Protein AF-A0A928GK53-F1 (afdb_monomer)

Nearest PDB structures (foldseek):
  7p0h-assembly2_B  TM=3.930E-01  e=4.630E+00  synthetic construct
  8bbg-assembly1_B  TM=2.109E-01  e=2.569E+00  Homo sapiens

pLDDT: mean 77.15, std 18.71, range [31.56, 98.5]

Solvent-accessible surface area (backbone atoms only — not comparable to full-atom values): 23168 Å² total; per-residue (Å²): 112,73,71,55,51,58,51,47,53,52,41,58,77,67,63,56,81,67,50,97,84,47,93,76,79,68,61,67,63,61,54,51,56,53,55,72,72,49,52,73,66,57,44,50,54,49,40,52,55,62,69,72,48,90,64,93,54,63,65,64,53,50,50,52,43,53,51,43,49,64,69,67,42,78,75,67,69,76,68,72,75,75,52,67,68,57,34,54,51,36,38,70,33,74,84,70,77,36,29,68,63,24,46,53,54,50,62,75,45,40,89,79,44,56,69,76,53,38,49,55,50,42,55,56,27,59,73,48,54,73,76,38,26,46,51,34,29,59,49,38,58,78,59,70,58,79,89,45,51,68,60,51,49,55,44,40,78,74,53,82,42,71,54,53,46,50,32,45,63,74,68,52,56,69,67,58,53,60,77,44,47,70,73,59,71,73,48,73,50,93,52,99,83,39,49,44,71,55,49,45,50,42,41,46,70,40,63,86,40,90,93,50,80,83,63,67,90,66,41,40,72,70,44,43,47,42,33,30,26,73,59,73,48,85,77,66,89,58,51,67,56,50,50,50,52,49,53,52,49,54,50,50,54,53,57,71,75,65,69,88,72,92,78,80,79,58,92,63,73,88,71,60,97,58,88,76,60,63,72,64,59,42,49,52,51,49,48,53,50,22,36,56,66,59,65,41,56,70,58,51,51,50,49,51,55,52,50,49,52,39,51,53,51,32,54,65,75,40,66,86,56,81,52,65,70,60,40,52,51,48,45,41,51,40,45,63,69,46,44,62,56,55,61,66,72,48,79,87,50,102,77,70,77,62,82,74,90,74,76,73,45,71,67,57,50,51,54,50,50,51,53,44,28,73,76,30,61,70,58,35,51,49,39,63,76,65,72,65,129

Foldseek 3Di:
DAVVLLVVLVCVQVVDPPPVPCLPPLPLVVLLVSCVVHDLVSLVVSLVVLVPDPGPNVPSSVSSNVSSCVVNVPPPPPPPLPDLVRLLVQLLPPPNVCNVVSLVSCVVCLVVDDPVSNVSSLVSLLVPDPVSPLVSLVVCLVVPDCVCVVVLVVCCVVDNDLSSLSSCLRDPDLVVCLVCVVVLVPDDDVPLQDLSPSLLSNLLVCVPPPSDDRPLVSARPLSNLLSCLSSVHDDPPCPLLVVLLVLLVVVLVVVVVPDDDPPDPPPCPLPDPDPPDDPSVVSNSSSLLSCVSNVVVVSNVLVVVLVVQLVVQLCVVCVPPPDPSVSVNSSSVSSVVSSVVSVVVRPPDPPPPDDPCPDPDPVVVVVVLVVCCVVDVSSVVSCVVVVPD

Structure (mmCIF, N/CA/C/O backbone):
data_AF-A0A928GK53-F1
#
_entry.id   AF-A0A928GK53-F1
#
loop_
_atom_site.group_PDB
_atom_site.id
_atom_site.type_symbol
_atom_site.label_atom_id
_atom_site.label_alt_id
_atom_site.label_comp_id
_atom_site.label_asym_id
_atom_site.label_entity_id
_atom_site.label_seq_id
_atom_site.pdbx_PDB_ins_code
_atom_site.Cartn_x
_atom_site.Cartn_y
_atom_site.Cartn_z
_atom_site.occupancy
_atom_site.B_iso_or_equiv
_atom_site.auth_seq_id
_atom_site.auth_comp_id
_atom_site.auth_asym_id
_atom_site.auth_atom_id
_atom_site.pdbx_PDB_model_num
ATOM 1 N N . MET A 1 1 ? 31.304 19.726 26.264 1.00 48.41 1 MET A N 1
ATOM 2 C CA . MET A 1 1 ? 30.002 19.175 25.835 1.00 48.41 1 MET A CA 1
ATOM 3 C C . MET A 1 1 ? 28.916 20.243 25.710 1.00 48.41 1 MET A C 1
ATOM 5 O O . MET A 1 1 ? 28.368 20.357 24.630 1.00 48.41 1 MET A O 1
ATOM 9 N N . ARG A 1 2 ? 28.613 21.062 26.736 1.00 47.31 2 ARG A N 1
ATOM 10 C CA . ARG A 1 2 ? 27.482 22.028 26.678 1.00 47.31 2 ARG A CA 1
ATOM 11 C C . ARG A 1 2 ? 27.655 23.178 25.676 1.00 47.31 2 ARG A C 1
ATOM 13 O O . ARG A 1 2 ? 26.773 23.415 24.865 1.00 47.31 2 ARG A O 1
ATOM 20 N N . LYS A 1 3 ? 28.824 23.828 25.674 1.00 53.03 3 LYS A N 1
ATOM 21 C CA . LYS A 1 3 ? 29.172 24.873 24.692 1.00 53.03 3 LYS A CA 1
ATOM 22 C C . LYS A 1 3 ? 29.143 24.339 23.249 1.00 53.03 3 LYS A C 1
ATOM 24 O O . LYS A 1 3 ? 28.744 25.031 22.326 1.00 53.03 3 LYS A O 1
ATOM 29 N N . THR A 1 4 ? 29.459 23.053 23.111 1.00 67.12 4 THR A N 1
ATOM 30 C CA . THR A 1 4 ? 29.567 22.326 21.849 1.00 67.12 4 THR A CA 1
ATOM 31 C C . THR A 1 4 ? 28.209 22.112 21.177 1.00 67.12 4 THR A C 1
ATOM 33 O O . THR A 1 4 ? 28.134 22.261 19.971 1.00 67.12 4 THR A O 1
ATOM 36 N N . ALA A 1 5 ? 27.131 21.821 21.920 1.00 62.97 5 ALA A N 1
ATOM 37 C CA . ALA A 1 5 ? 25.792 21.632 21.340 1.00 62.97 5 ALA A CA 1
ATOM 38 C C . ALA A 1 5 ? 25.159 22.954 20.869 1.00 62.97 5 ALA A C 1
ATOM 40 O O . ALA A 1 5 ? 24.584 23.010 19.788 1.00 62.97 5 ALA A O 1
ATOM 41 N N . PHE A 1 6 ? 25.310 24.028 21.651 1.00 65.88 6 PHE A N 1
ATOM 42 C CA . PHE A 1 6 ? 24.844 25.370 21.289 1.00 65.88 6 PHE A CA 1
ATOM 43 C C . PHE A 1 6 ? 25.552 25.889 20.026 1.00 65.88 6 PHE A C 1
ATOM 45 O O . PHE A 1 6 ? 24.898 26.280 19.060 1.00 65.88 6 PHE A O 1
ATOM 52 N N . GLU A 1 7 ? 26.887 25.804 19.999 1.00 73.00 7 GLU A N 1
ATOM 53 C CA . GLU A 1 7 ? 27.701 26.167 18.833 1.00 73.00 7 GLU A CA 1
ATOM 54 C C . GLU A 1 7 ? 27.391 25.270 17.625 1.00 73.00 7 GLU A C 1
ATOM 56 O O . GLU A 1 7 ? 27.345 25.772 16.509 1.00 73.00 7 GLU A O 1
ATOM 61 N N . HIS A 1 8 ? 27.095 23.979 17.830 1.00 69.50 8 HIS A N 1
ATOM 62 C CA . HIS A 1 8 ? 26.713 23.055 16.755 1.00 69.50 8 HIS A CA 1
ATOM 63 C C . HIS A 1 8 ? 25.348 23.399 16.147 1.00 69.50 8 HIS A C 1
ATOM 65 O O . HIS A 1 8 ? 25.216 23.382 14.927 1.00 69.50 8 HIS A O 1
ATOM 71 N N . ILE A 1 9 ? 24.342 23.759 16.955 1.00 70.81 9 ILE A N 1
ATOM 72 C CA . ILE A 1 9 ? 23.034 24.199 16.438 1.00 70.81 9 ILE A CA 1
ATOM 73 C C . ILE A 1 9 ? 23.201 25.480 15.617 1.00 70.81 9 ILE A C 1
ATOM 75 O O . ILE A 1 9 ? 22.693 25.566 14.501 1.00 70.81 9 ILE A O 1
ATOM 79 N N . LEU A 1 10 ? 23.952 26.461 16.126 1.00 72.19 10 LEU A N 1
ATOM 80 C CA . LEU A 1 10 ? 24.231 27.688 15.381 1.00 72.19 10 LEU A CA 1
ATOM 81 C C . LEU A 1 10 ? 25.046 27.412 14.118 1.00 72.19 10 LEU A C 1
ATOM 83 O O . LEU A 1 10 ? 24.743 27.971 13.074 1.00 72.19 10 LEU A O 1
ATOM 87 N N . GLN A 1 11 ? 26.043 26.530 14.175 1.00 73.50 11 GLN A N 1
ATOM 88 C CA . GLN A 1 11 ? 26.839 26.134 13.017 1.00 73.50 11 GLN A CA 1
ATOM 89 C C . GLN A 1 11 ? 26.006 25.378 11.980 1.00 73.50 11 GLN A C 1
ATOM 91 O O . GLN A 1 11 ? 26.216 25.594 10.797 1.00 73.50 11 GLN A O 1
ATOM 96 N N . LYS A 1 12 ? 25.038 24.549 12.375 1.00 67.44 12 LYS A N 1
ATOM 97 C CA . LYS A 1 12 ? 24.086 23.918 11.448 1.00 67.44 12 LYS A CA 1
ATOM 98 C C . LYS A 1 12 ? 23.182 24.951 10.780 1.00 67.44 12 LYS A C 1
ATOM 100 O O . LYS A 1 12 ? 22.978 24.908 9.574 1.00 67.44 12 LYS A O 1
ATOM 105 N N . LEU A 1 13 ? 22.710 25.933 11.545 1.00 64.50 13 LEU A N 1
ATOM 106 C CA . LEU A 1 13 ? 21.878 27.021 11.029 1.00 64.50 13 LEU A CA 1
ATOM 107 C C . LEU A 1 13 ? 22.670 28.044 10.181 1.00 64.50 13 LEU A C 1
ATOM 109 O O . LEU A 1 13 ? 22.084 28.688 9.313 1.00 64.50 13 LEU A O 1
ATOM 113 N N . ASN A 1 14 ? 23.985 28.174 10.406 1.00 63.16 14 ASN A N 1
ATOM 114 C CA . ASN A 1 14 ? 24.881 29.133 9.736 1.00 63.16 14 ASN A CA 1
ATOM 115 C C . ASN A 1 14 ? 25.719 28.545 8.595 1.00 63.16 14 ASN A C 1
ATOM 117 O O . ASN A 1 14 ? 26.091 29.261 7.668 1.00 63.16 14 ASN A O 1
ATOM 121 N N . GLY A 1 15 ? 26.114 27.284 8.731 1.00 53.59 15 GLY A N 1
ATOM 122 C CA . GLY A 1 15 ? 27.226 26.653 8.021 1.00 53.59 15 GLY A CA 1
ATOM 123 C C . GLY A 1 15 ? 26.805 25.672 6.940 1.00 53.59 15 GLY A C 1
ATOM 124 O O . GLY A 1 15 ? 27.653 25.244 6.159 1.00 53.59 15 GLY A O 1
ATOM 125 N N . GLU A 1 16 ? 25.521 25.356 6.820 1.00 48.62 16 GLU A N 1
ATOM 126 C CA . GLU A 1 16 ? 25.051 24.704 5.613 1.00 48.62 16 GLU A CA 1
ATOM 127 C C . GLU A 1 16 ? 24.863 25.783 4.543 1.00 48.62 16 GLU A C 1
ATOM 129 O O . GLU A 1 16 ? 23.932 26.595 4.550 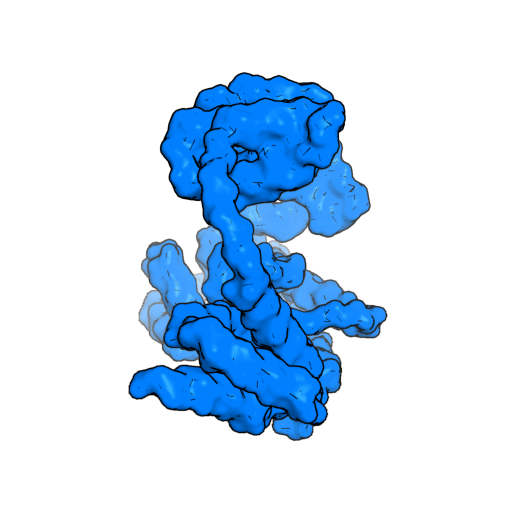1.00 48.62 16 GLU A O 1
ATOM 134 N N . GLN A 1 17 ? 25.761 25.751 3.554 1.00 43.41 17 GLN A N 1
ATOM 135 C CA . GLN A 1 17 ? 25.298 25.864 2.182 1.00 43.41 17 GLN A CA 1
ATOM 136 C C . GLN A 1 17 ? 24.217 24.790 1.997 1.00 43.41 17 GLN A C 1
ATOM 138 O O . GLN A 1 17 ? 24.463 23.728 1.427 1.00 43.41 17 GLN A O 1
ATOM 143 N N . ILE A 1 18 ? 22.998 25.088 2.450 1.00 45.03 18 ILE A N 1
ATOM 144 C CA . ILE A 1 18 ? 21.786 24.634 1.796 1.00 45.03 18 ILE A CA 1
ATOM 145 C C . ILE A 1 18 ? 21.876 25.309 0.432 1.00 45.03 18 ILE A C 1
ATOM 147 O O . ILE A 1 18 ? 21.335 26.383 0.187 1.00 45.03 18 ILE A O 1
ATOM 151 N N . THR A 1 19 ? 22.725 24.744 -0.428 1.00 41.53 19 THR A N 1
ATOM 152 C CA . THR A 1 19 ? 22.682 25.014 -1.852 1.00 41.53 19 THR A CA 1
ATOM 153 C C . THR A 1 19 ? 21.227 24.827 -2.247 1.00 41.53 19 THR A C 1
ATOM 155 O O . THR A 1 19 ? 20.567 23.928 -1.716 1.00 41.53 19 THR A O 1
ATOM 158 N N . ASP A 1 20 ? 20.735 25.636 -3.179 1.00 45.69 20 ASP A N 1
ATOM 159 C CA . ASP A 1 20 ? 19.359 25.600 -3.697 1.00 45.69 20 ASP A CA 1
ATOM 160 C C . ASP A 1 20 ? 18.894 24.204 -4.198 1.00 45.69 20 ASP A C 1
ATOM 162 O O . ASP A 1 20 ? 17.785 24.053 -4.696 1.00 45.69 20 ASP A O 1
ATOM 166 N N . LYS A 1 21 ? 19.733 23.166 -4.076 1.00 38.72 21 LYS A N 1
ATOM 167 C CA . LYS A 1 21 ? 19.468 21.765 -4.384 1.00 38.72 21 LYS A CA 1
ATOM 168 C C . LYS A 1 21 ? 18.657 20.987 -3.343 1.00 38.72 21 LYS A C 1
ATOM 170 O O . LYS A 1 21 ? 18.022 20.030 -3.765 1.00 38.72 21 LYS A O 1
ATOM 175 N N . TYR A 1 22 ? 18.667 21.323 -2.047 1.00 43.91 22 TYR A N 1
ATOM 176 C CA . TYR A 1 22 ? 17.984 20.489 -1.031 1.00 43.91 22 TYR A CA 1
ATOM 177 C C . TYR A 1 22 ? 17.405 21.294 0.146 1.00 43.91 22 TYR A C 1
ATOM 179 O O . TYR A 1 22 ? 17.987 21.298 1.230 1.00 43.91 22 TYR A O 1
ATOM 187 N N . PRO A 1 23 ? 16.242 21.950 -0.017 1.00 43.19 23 PRO A N 1
ATOM 188 C CA . PRO A 1 23 ? 15.561 22.639 1.084 1.00 43.19 23 PRO A CA 1
ATOM 189 C C . PRO A 1 23 ? 15.062 21.702 2.207 1.00 43.19 23 PRO A C 1
ATOM 191 O O . PRO A 1 23 ? 14.770 22.182 3.302 1.00 43.19 23 PRO A O 1
ATOM 194 N N . ASP A 1 24 ? 15.016 20.384 1.975 1.00 47.06 24 ASP A N 1
ATOM 195 C CA . ASP A 1 24 ? 14.445 19.397 2.905 1.00 47.06 24 ASP A CA 1
ATOM 196 C C . ASP A 1 24 ? 15.472 18.613 3.743 1.00 47.06 24 ASP A C 1
ATOM 198 O O . ASP A 1 24 ? 15.079 17.820 4.596 1.00 47.06 24 ASP A O 1
ATOM 202 N N . ALA A 1 25 ? 16.780 18.858 3.590 1.00 49.03 25 ALA A N 1
ATOM 203 C CA . ALA A 1 25 ? 17.827 18.199 4.394 1.00 49.03 25 ALA A CA 1
ATOM 204 C C . ALA A 1 25 ? 17.923 18.726 5.847 1.00 49.03 25 ALA A C 1
ATOM 206 O O . ALA A 1 25 ? 18.915 18.518 6.542 1.00 49.03 25 ALA A O 1
ATOM 207 N N . PHE A 1 26 ? 16.891 19.429 6.314 1.00 59.75 26 PHE A N 1
ATOM 208 C CA . PHE A 1 26 ? 16.784 19.918 7.679 1.00 59.75 26 PHE A CA 1
ATOM 209 C C . PHE A 1 26 ? 16.226 18.812 8.585 1.00 59.75 26 PHE A C 1
ATOM 211 O O . PHE A 1 26 ? 15.007 18.649 8.702 1.00 59.75 26 PHE A O 1
ATOM 218 N N . ASP A 1 27 ? 17.113 18.059 9.241 1.00 69.81 27 ASP A N 1
ATOM 219 C CA . ASP A 1 27 ? 16.726 17.023 10.203 1.00 69.81 27 ASP A CA 1
ATOM 220 C C . ASP A 1 27 ? 16.125 17.657 11.474 1.00 69.81 27 ASP A C 1
ATOM 222 O O . ASP A 1 27 ? 16.798 18.111 12.409 1.00 69.81 27 ASP A O 1
ATOM 226 N N . ARG A 1 28 ? 14.791 17.719 11.482 1.00 74.00 28 ARG A N 1
ATOM 227 C CA . ARG A 1 28 ? 13.983 18.271 12.575 1.00 74.00 28 ARG A CA 1
ATOM 228 C C . ARG A 1 28 ? 14.125 17.485 13.872 1.00 74.00 28 ARG A C 1
ATOM 230 O O . ARG A 1 28 ? 13.888 18.073 14.935 1.00 74.00 28 ARG A O 1
ATOM 237 N N . ASP A 1 29 ? 14.451 16.200 13.790 1.00 69.12 29 ASP 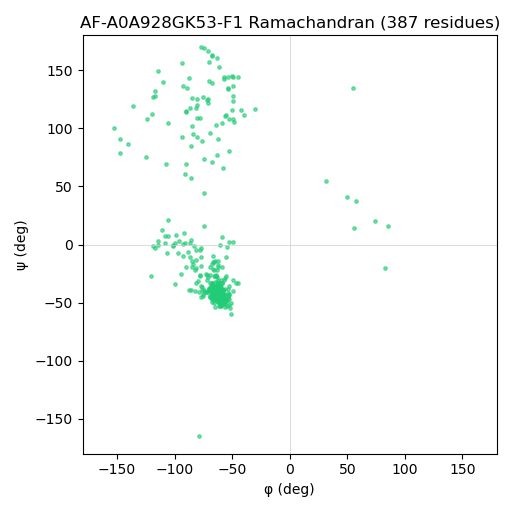A N 1
ATOM 238 C CA . ASP A 1 29 ? 14.583 15.325 14.946 1.00 69.12 29 ASP A CA 1
ATOM 239 C C . ASP A 1 29 ? 15.963 15.490 15.581 1.00 69.12 29 ASP A C 1
ATOM 241 O O . ASP A 1 29 ? 16.043 15.633 16.802 1.00 69.12 29 ASP A O 1
ATOM 245 N N . GLU A 1 30 ? 17.024 15.626 14.781 1.00 73.81 30 GLU A N 1
ATOM 246 C CA . GLU A 1 30 ? 18.372 15.939 15.273 1.00 73.81 30 GLU A CA 1
ATOM 247 C C . GLU A 1 30 ? 18.394 17.257 16.067 1.00 73.81 30 GLU A C 1
ATOM 249 O O . GLU A 1 30 ? 18.831 17.290 17.222 1.00 73.81 30 GLU A O 1
ATOM 254 N N . ILE A 1 31 ? 17.836 18.342 15.515 1.00 76.62 31 ILE A N 1
ATOM 255 C CA . ILE A 1 31 ? 17.756 19.632 16.225 1.00 76.62 31 ILE A CA 1
ATOM 256 C C . ILE A 1 31 ? 16.944 19.503 17.503 1.00 76.62 31 ILE A C 1
ATOM 258 O O . ILE A 1 31 ? 17.323 20.043 18.542 1.00 76.62 31 ILE A O 1
ATOM 262 N N . ARG A 1 32 ? 15.829 18.772 17.460 1.00 74.50 32 ARG A N 1
ATOM 263 C CA . ARG A 1 32 ? 14.997 18.570 18.641 1.00 74.50 32 ARG A CA 1
ATOM 264 C C . ARG A 1 32 ? 15.761 17.814 19.731 1.00 74.50 32 ARG A C 1
ATOM 266 O O . ARG A 1 32 ? 15.674 18.205 20.894 1.00 74.50 32 ARG A O 1
ATOM 273 N N . MET A 1 33 ? 16.530 16.791 19.365 1.00 70.81 33 MET A N 1
ATOM 274 C CA . MET A 1 33 ? 17.397 16.047 20.279 1.00 70.81 33 MET A CA 1
ATOM 275 C C . MET A 1 33 ? 18.487 16.937 20.879 1.00 70.81 33 MET A C 1
ATOM 277 O O . MET A 1 33 ? 18.681 16.914 22.094 1.00 70.81 33 MET A O 1
ATOM 281 N N . LEU A 1 34 ? 19.138 17.778 20.072 1.00 73.75 34 LEU A N 1
ATOM 282 C CA . LEU A 1 34 ? 20.143 18.730 20.551 1.00 73.75 34 LEU A CA 1
ATOM 283 C C . LEU A 1 34 ? 19.540 19.765 21.510 1.00 73.75 34 LEU A C 1
ATOM 285 O O . LEU A 1 34 ? 20.119 20.023 22.566 1.00 73.75 34 LEU A O 1
ATOM 289 N N . LEU A 1 35 ? 18.351 20.297 21.207 1.00 78.69 35 LEU A N 1
ATOM 290 C CA . LEU A 1 35 ? 17.637 21.230 22.085 1.00 78.69 35 LEU A CA 1
ATOM 291 C C . LEU A 1 35 ? 17.333 20.617 23.462 1.00 78.69 35 LEU A C 1
ATOM 293 O O . LEU A 1 35 ? 17.460 21.308 24.468 1.00 78.69 35 LEU A O 1
ATOM 297 N N . TYR A 1 36 ? 17.003 19.321 23.536 1.00 77.75 36 TYR A N 1
ATOM 298 C CA . TYR A 1 36 ? 16.771 18.631 24.814 1.00 77.75 36 TYR A CA 1
ATOM 299 C C . TYR A 1 36 ? 18.028 18.497 25.691 1.00 77.75 36 TYR A C 1
ATOM 301 O O . TYR A 1 36 ? 17.906 18.199 26.878 1.00 77.75 36 TYR A O 1
ATOM 309 N N . THR A 1 37 ? 19.226 18.719 25.142 1.00 74.88 37 THR A N 1
ATOM 310 C CA . THR A 1 37 ? 20.480 18.707 25.918 1.00 74.88 37 THR A CA 1
ATOM 311 C C . THR A 1 37 ? 20.820 20.058 26.552 1.00 74.88 37 THR A C 1
ATOM 313 O O . THR A 1 37 ? 21.729 20.133 27.384 1.00 74.88 37 THR A O 1
ATOM 316 N N . LEU A 1 38 ? 20.108 21.122 26.167 1.00 73.81 38 LEU A N 1
ATOM 317 C CA . LEU A 1 38 ? 20.333 22.481 26.647 1.00 73.81 38 LEU A CA 1
ATOM 318 C C . LEU A 1 38 ? 19.538 22.745 27.930 1.00 73.81 38 LEU A C 1
ATOM 320 O O . LEU A 1 38 ? 18.402 22.300 28.091 1.00 73.81 38 LEU A O 1
ATOM 324 N N . ASP A 1 39 ? 20.130 23.504 28.851 1.00 83.31 39 ASP A N 1
ATOM 325 C CA . ASP A 1 39 ? 19.405 24.018 30.011 1.00 83.31 39 ASP A CA 1
ATOM 326 C C . ASP A 1 39 ? 18.520 25.220 29.637 1.00 83.31 39 ASP A C 1
ATOM 328 O O . ASP A 1 39 ? 18.574 25.766 28.533 1.00 83.31 39 ASP A O 1
ATOM 332 N N . LYS A 1 40 ? 17.657 25.626 30.574 1.00 83.06 40 LYS A N 1
ATOM 333 C CA . LYS A 1 40 ? 16.682 26.703 30.363 1.00 83.06 40 LYS A CA 1
ATOM 334 C C . LYS A 1 40 ? 17.344 28.028 29.964 1.00 83.06 40 LYS A C 1
ATOM 336 O O . LYS A 1 40 ? 16.798 28.741 29.128 1.00 83.06 40 LYS A O 1
ATOM 341 N N . GLU A 1 41 ? 18.488 28.350 30.563 1.00 86.88 41 GLU A N 1
ATOM 342 C CA . GLU A 1 41 ? 19.230 29.583 30.287 1.00 86.88 41 GLU A CA 1
ATOM 343 C C . GLU A 1 41 ? 19.824 29.544 28.873 1.00 86.88 41 GLU A C 1
ATOM 345 O O . GLU A 1 41 ? 19.601 30.460 28.086 1.00 86.88 41 GLU A O 1
ATOM 350 N N . SER A 1 42 ? 20.437 28.420 28.491 1.00 85.31 42 SER A N 1
ATOM 351 C CA . SER A 1 42 ? 20.969 28.191 27.142 1.00 85.31 42 SER A CA 1
ATOM 352 C C . SER A 1 42 ? 19.877 28.230 26.067 1.00 85.31 42 SER A C 1
ATOM 354 O O . SER A 1 42 ? 20.084 28.796 24.997 1.00 85.31 42 SER A O 1
ATOM 356 N N . LEU A 1 43 ? 18.694 27.671 26.344 1.00 83.56 43 LEU A N 1
ATOM 357 C CA . LEU A 1 43 ? 17.532 27.755 25.453 1.00 83.56 43 LEU A CA 1
ATOM 358 C C . LEU A 1 43 ? 17.049 29.203 25.281 1.00 83.56 43 LEU A C 1
ATOM 360 O O . LEU A 1 43 ? 16.714 29.607 24.169 1.00 83.56 43 LEU A O 1
ATOM 364 N N . GLN A 1 44 ? 17.026 29.998 26.356 1.00 89.06 44 GLN A N 1
ATOM 365 C CA . GLN A 1 44 ? 16.660 31.417 26.294 1.00 89.06 44 GLN A CA 1
ATOM 366 C C . GLN A 1 44 ? 17.669 32.234 25.483 1.00 89.06 44 GLN A C 1
ATOM 368 O O . GLN A 1 44 ? 17.254 33.019 24.631 1.00 89.06 44 GLN A O 1
ATOM 373 N N . SER A 1 45 ? 18.969 32.018 25.698 1.00 86.88 45 SER A N 1
ATOM 374 C CA . SER A 1 45 ? 20.028 32.668 24.920 1.00 86.88 45 SER A CA 1
ATOM 375 C C . SER A 1 45 ? 19.961 32.289 23.441 1.00 86.88 45 SER A C 1
ATOM 377 O O . SER A 1 45 ? 20.005 33.173 22.590 1.00 86.88 45 SER A O 1
ATOM 379 N N . LEU A 1 46 ? 19.760 31.001 23.128 1.00 85.19 46 LEU A N 1
ATOM 380 C CA . LEU A 1 46 ? 19.628 30.524 21.749 1.00 85.19 46 LEU A CA 1
ATOM 381 C C . LEU A 1 46 ? 18.410 31.153 21.072 1.00 85.19 46 LEU A C 1
ATOM 383 O O . LEU A 1 46 ? 18.498 31.614 19.942 1.00 85.19 46 LEU A O 1
ATOM 387 N N . LYS A 1 47 ? 17.270 31.205 21.770 1.00 88.25 47 LYS A N 1
ATOM 388 C CA . LYS A 1 47 ? 16.059 31.846 21.254 1.00 88.25 47 LYS A CA 1
ATOM 389 C C . LYS A 1 47 ? 16.307 33.314 20.915 1.00 88.25 47 LYS A C 1
ATOM 391 O O . LYS A 1 47 ? 15.964 33.726 19.815 1.00 88.25 47 LYS A O 1
ATOM 396 N N . GLN A 1 48 ? 16.912 34.077 21.827 1.00 87.75 48 GLN A N 1
ATOM 397 C CA . GLN A 1 48 ? 17.229 35.484 21.581 1.00 87.75 48 GLN A CA 1
ATOM 398 C C . GLN A 1 48 ? 18.136 35.630 20.356 1.00 87.75 48 GLN A C 1
ATOM 400 O O . GLN A 1 48 ? 17.835 36.414 19.461 1.00 87.75 48 GLN A O 1
ATOM 405 N N . GLU A 1 49 ? 19.199 34.834 20.261 1.00 85.38 49 GLU A N 1
ATOM 406 C CA . GLU A 1 49 ? 20.118 34.871 19.121 1.00 85.38 49 GLU A CA 1
ATOM 407 C C . GLU A 1 49 ? 19.420 34.548 17.789 1.00 85.38 49 GLU A C 1
ATOM 409 O O . GLU A 1 49 ? 19.636 35.236 16.790 1.00 85.38 49 GLU A O 1
ATOM 414 N N . LEU A 1 50 ? 18.510 33.570 17.780 1.00 83.38 50 LEU A N 1
ATOM 415 C CA . LEU A 1 50 ? 17.695 33.206 16.615 1.00 83.38 50 LEU A CA 1
ATOM 416 C C . LEU A 1 50 ? 16.625 34.248 16.253 1.00 83.38 50 LEU A C 1
ATOM 418 O O . LEU A 1 50 ? 16.240 34.342 15.090 1.00 83.38 50 LEU A O 1
ATOM 422 N N . GLU A 1 51 ? 16.133 35.019 17.222 1.00 82.38 51 GLU A N 1
ATOM 423 C CA . GLU A 1 51 ? 15.161 36.099 17.003 1.00 82.38 51 GLU A CA 1
ATOM 424 C C . GLU A 1 51 ? 15.823 37.396 16.510 1.00 82.38 51 GLU A C 1
ATOM 426 O O . GLU A 1 51 ? 15.224 38.126 15.720 1.00 82.38 51 GLU A O 1
ATOM 431 N N . PHE A 1 52 ? 17.057 37.682 16.944 1.00 75.62 52 PHE A N 1
ATOM 432 C CA . PHE A 1 52 ? 17.818 38.875 16.538 1.00 75.62 52 PHE A CA 1
ATOM 433 C C . PHE A 1 52 ? 18.522 38.733 15.189 1.00 75.62 52 PHE A C 1
ATOM 435 O O . PHE A 1 52 ? 18.898 39.727 14.562 1.00 75.62 52 PHE A O 1
ATOM 442 N N . SER A 1 53 ? 18.729 37.507 14.740 1.00 67.50 53 SER A N 1
ATOM 443 C CA . SER A 1 53 ? 19.456 37.232 13.517 1.00 67.50 53 SER A CA 1
ATOM 444 C C . SER A 1 53 ? 18.544 37.310 12.290 1.00 67.50 53 SER A C 1
ATOM 446 O O . SER A 1 53 ? 17.518 36.645 12.172 1.00 67.50 53 SER A O 1
ATOM 448 N N . ASN A 1 54 ? 18.948 38.130 11.320 1.00 56.22 54 ASN A N 1
ATOM 449 C CA . ASN A 1 54 ? 18.272 38.321 10.031 1.00 56.22 54 ASN A CA 1
ATOM 450 C C . ASN A 1 54 ? 18.504 37.117 9.079 1.00 56.22 54 ASN A C 1
ATOM 452 O O . ASN A 1 54 ? 18.856 37.291 7.911 1.00 56.22 54 ASN A O 1
ATOM 456 N N . TYR A 1 55 ? 18.401 35.878 9.579 1.00 55.72 55 TYR A N 1
ATOM 457 C CA . TYR A 1 55 ? 18.808 34.687 8.828 1.00 55.72 55 TYR A CA 1
ATOM 458 C C . TYR A 1 55 ? 17.919 34.418 7.604 1.00 55.72 55 TYR A C 1
ATOM 460 O O . TYR A 1 55 ? 16.691 34.504 7.649 1.00 55.72 55 TYR A O 1
ATOM 468 N N . ARG A 1 56 ? 18.572 34.026 6.499 1.00 50.91 56 ARG A N 1
ATOM 469 C CA . ARG A 1 56 ? 17.971 33.655 5.203 1.00 50.91 56 ARG A CA 1
ATOM 470 C C . ARG A 1 56 ? 17.035 32.432 5.268 1.00 50.91 56 ARG A C 1
ATOM 472 O O . ARG A 1 56 ? 16.245 32.247 4.349 1.00 50.91 56 ARG A O 1
ATOM 479 N N . TYR A 1 57 ? 17.056 31.644 6.346 1.00 58.53 57 TYR A N 1
ATOM 480 C CA . TYR A 1 57 ? 16.347 30.360 6.464 1.00 58.53 57 TYR A CA 1
ATOM 481 C C . TYR A 1 57 ? 15.133 30.434 7.401 1.00 58.53 57 TYR A C 1
ATOM 483 O O . TYR A 1 57 ? 15.107 29.859 8.490 1.00 58.53 57 TYR A O 1
ATOM 491 N N . ARG A 1 58 ? 14.098 31.161 6.963 1.00 66.31 58 ARG A N 1
ATOM 492 C CA . ARG A 1 58 ? 12.910 31.479 7.777 1.00 66.31 58 ARG A CA 1
ATOM 493 C C . ARG A 1 58 ? 12.234 30.264 8.422 1.00 66.31 58 ARG A C 1
ATOM 495 O O . ARG A 1 58 ? 11.734 30.404 9.533 1.00 66.31 58 ARG A O 1
ATOM 502 N N . ASP A 1 59 ? 12.193 29.102 7.778 1.00 69.38 59 ASP A N 1
ATOM 503 C CA . ASP A 1 59 ? 11.389 27.978 8.279 1.00 69.38 59 ASP A CA 1
ATOM 504 C C . ASP A 1 59 ? 12.109 27.112 9.315 1.00 69.38 59 ASP A C 1
ATOM 506 O O . ASP A 1 59 ? 11.508 26.769 10.335 1.00 69.38 59 ASP A O 1
ATOM 510 N N . ALA A 1 60 ? 13.404 26.857 9.122 1.00 73.06 60 ALA A N 1
ATOM 511 C CA . ALA A 1 60 ? 14.272 26.199 10.097 1.00 73.06 60 ALA A CA 1
ATOM 512 C C . ALA A 1 60 ? 14.338 26.990 11.411 1.00 73.06 60 ALA A C 1
ATOM 514 O O . ALA A 1 60 ? 14.022 26.468 12.482 1.00 73.06 60 ALA A O 1
ATOM 515 N N . THR A 1 61 ? 14.645 28.288 11.321 1.00 78.38 61 THR A N 1
ATOM 516 C CA . THR A 1 61 ? 14.717 29.181 12.483 1.00 78.38 61 THR A CA 1
ATOM 517 C C . THR A 1 61 ? 13.374 29.257 13.211 1.00 78.38 61 THR A C 1
ATOM 519 O O . THR A 1 61 ? 13.328 29.097 14.430 1.00 78.38 61 THR A O 1
ATOM 522 N N . ARG A 1 62 ? 12.250 29.405 12.490 1.00 78.94 62 ARG A N 1
ATOM 523 C CA . ARG A 1 62 ? 10.908 29.390 13.104 1.00 78.94 62 ARG A CA 1
ATOM 524 C C . ARG A 1 62 ? 10.587 28.064 13.784 1.00 78.94 62 ARG A C 1
ATOM 526 O O . ARG A 1 62 ? 9.957 28.073 14.840 1.00 78.94 62 ARG A O 1
ATOM 533 N N . TYR A 1 63 ? 10.950 26.931 13.182 1.00 81.69 63 TYR A N 1
ATOM 534 C CA . TYR A 1 63 ? 10.729 25.616 13.781 1.00 81.69 63 TYR A CA 1
ATOM 535 C C . TYR A 1 63 ? 11.508 25.473 15.092 1.00 81.69 63 TYR A C 1
ATOM 537 O O . TYR A 1 63 ? 10.920 25.095 16.109 1.00 81.69 63 TYR A O 1
ATOM 545 N N . THR A 1 64 ? 12.788 25.846 15.092 1.00 81.69 64 THR A N 1
ATOM 546 C CA . THR A 1 64 ? 13.652 25.815 16.278 1.00 81.69 64 THR A CA 1
ATOM 547 C C . THR A 1 64 ? 13.116 26.736 17.372 1.00 81.69 64 THR A C 1
ATOM 549 O O . THR A 1 64 ? 12.927 26.283 18.499 1.00 81.69 64 THR A O 1
ATOM 552 N N . VAL A 1 65 ? 12.745 27.980 17.040 1.00 84.50 65 VAL A N 1
ATOM 553 C CA . VAL A 1 65 ? 12.126 28.921 17.993 1.00 84.50 65 VAL A CA 1
ATOM 554 C C . VAL A 1 65 ? 10.825 28.355 18.571 1.00 84.50 65 VAL A C 1
ATOM 556 O O . VAL A 1 65 ? 10.651 28.361 19.785 1.00 84.50 65 VAL A O 1
ATOM 559 N N . ARG A 1 66 ? 9.947 27.756 17.751 1.00 83.50 66 ARG A N 1
ATOM 560 C CA . ARG A 1 66 ? 8.719 27.094 18.239 1.00 83.50 66 ARG A CA 1
ATOM 561 C C . ARG A 1 66 ? 9.006 25.922 19.177 1.00 83.50 66 ARG A C 1
ATOM 563 O O . ARG A 1 66 ? 8.232 25.681 20.104 1.00 83.50 66 ARG A O 1
ATOM 570 N N . CYS A 1 67 ? 10.062 25.154 18.923 1.00 81.00 67 CYS A N 1
ATOM 571 C CA . CYS A 1 67 ? 10.468 24.065 19.807 1.00 81.00 67 CYS A CA 1
ATOM 572 C C . CYS A 1 67 ? 10.976 24.612 21.141 1.00 81.00 67 CYS A C 1
ATOM 574 O O . CYS A 1 67 ? 10.533 24.143 22.188 1.00 81.00 67 CYS A O 1
ATOM 576 N N . ILE A 1 68 ? 11.815 25.650 21.102 1.00 86.31 68 ILE A N 1
ATOM 577 C CA . ILE A 1 68 ? 12.300 26.337 22.298 1.00 86.31 68 ILE A CA 1
ATOM 578 C C . ILE A 1 68 ? 11.129 26.930 23.092 1.00 86.31 68 ILE A C 1
ATOM 580 O O . ILE A 1 68 ? 11.057 26.729 24.298 1.00 86.31 68 ILE A O 1
ATOM 584 N N . ASP A 1 69 ? 10.157 27.567 22.437 1.00 84.50 69 ASP A N 1
ATOM 585 C CA . ASP A 1 69 ? 8.953 28.094 23.088 1.00 84.50 69 ASP A CA 1
ATOM 586 C C . ASP A 1 69 ? 8.156 27.010 23.807 1.00 84.50 69 ASP A C 1
ATOM 588 O O . ASP A 1 69 ? 7.719 27.213 24.937 1.00 84.50 69 ASP A O 1
ATOM 592 N N . LYS A 1 70 ? 7.995 25.834 23.191 1.00 81.75 70 LYS A N 1
ATOM 593 C CA . LYS A 1 70 ? 7.341 24.689 23.840 1.00 81.75 70 LYS A CA 1
ATOM 594 C C . LYS A 1 70 ? 8.125 24.181 25.050 1.00 81.75 70 LYS A C 1
ATOM 596 O O . LYS A 1 70 ? 7.501 23.764 26.019 1.00 81.75 70 LYS A O 1
ATOM 601 N N . MET A 1 71 ? 9.457 24.202 24.994 1.00 79.56 71 MET A N 1
ATOM 602 C CA . MET A 1 71 ? 10.333 23.749 26.083 1.00 79.56 71 MET A CA 1
ATOM 603 C C . MET A 1 71 ? 10.425 24.763 27.234 1.00 79.56 71 MET A C 1
ATOM 605 O O . MET A 1 71 ? 10.501 24.369 28.394 1.00 79.56 71 MET A O 1
ATOM 609 N N . LEU A 1 72 ? 10.419 26.061 26.918 1.00 82.56 72 LEU A N 1
ATOM 610 C CA . LEU A 1 72 ? 10.478 27.166 27.879 1.00 82.56 72 LEU A CA 1
ATOM 611 C C . LEU A 1 72 ? 9.113 27.551 28.439 1.00 82.56 72 LEU A C 1
ATOM 613 O O . LEU A 1 72 ? 9.059 28.213 29.482 1.00 82.56 72 LEU A O 1
ATOM 617 N N . SER A 1 73 ? 8.029 27.167 27.755 1.00 78.38 73 SER A N 1
ATOM 618 C CA . SER A 1 73 ? 6.672 27.303 28.268 1.00 78.38 73 SER A CA 1
ATOM 619 C C . SER A 1 73 ? 6.657 26.731 29.683 1.00 78.38 73 SER A C 1
ATOM 621 O O . SER A 1 73 ? 7.166 25.621 29.872 1.00 78.38 73 SER A O 1
ATOM 623 N N . PRO A 1 74 ? 6.164 27.482 30.689 1.00 60.62 74 PRO A N 1
ATOM 624 C CA . PRO A 1 74 ? 6.092 26.983 32.051 1.00 60.62 74 PRO A CA 1
ATOM 625 C C . PRO A 1 74 ? 5.421 25.626 31.972 1.00 60.62 74 PRO A C 1
ATOM 627 O O . PRO A 1 74 ? 4.287 25.543 31.501 1.00 60.62 74 PRO A O 1
ATOM 630 N N . VAL A 1 75 ? 6.176 24.583 32.336 1.00 48.31 75 VAL A N 1
ATOM 631 C CA . VAL A 1 75 ? 5.703 23.206 32.336 1.00 48.31 75 VAL A CA 1
ATOM 632 C C . VAL A 1 75 ? 4.369 23.260 33.051 1.00 48.31 75 VAL A C 1
ATOM 634 O O . VAL A 1 75 ? 4.320 23.466 34.265 1.00 48.31 75 VAL A O 1
ATOM 637 N N . ALA A 1 76 ? 3.278 23.146 32.290 1.00 45.16 76 ALA A N 1
ATOM 638 C CA . ALA A 1 76 ? 2.028 22.720 32.862 1.00 45.16 76 ALA A CA 1
ATOM 639 C C . ALA A 1 76 ? 2.432 21.431 33.556 1.00 45.16 76 ALA A C 1
ATOM 641 O O . ALA A 1 76 ? 2.841 20.493 32.866 1.00 45.16 76 ALA A O 1
ATOM 642 N N . VAL A 1 77 ? 2.476 21.465 34.897 1.00 41.31 77 VAL A N 1
ATOM 643 C CA . VAL A 1 77 ? 2.698 20.304 35.766 1.00 41.31 77 VAL A CA 1
ATOM 644 C C . VAL A 1 77 ? 2.110 19.133 35.011 1.00 41.31 77 VAL A C 1
ATOM 646 O O . VAL A 1 77 ? 0.925 19.270 34.692 1.00 41.31 77 VAL A O 1
ATOM 649 N N . PRO A 1 78 ? 2.900 18.115 34.598 1.00 40.44 78 PRO A N 1
ATOM 650 C CA . PRO A 1 78 ? 2.455 17.155 33.601 1.00 40.44 78 PRO A CA 1
ATOM 651 C C . PRO A 1 78 ? 1.091 16.693 34.056 1.00 40.44 78 PRO A C 1
ATOM 653 O O . PRO A 1 78 ? 0.979 16.093 35.129 1.00 40.44 78 PRO A O 1
ATOM 656 N N . LEU A 1 79 ? 0.056 17.140 33.332 1.00 48.00 79 LEU A N 1
ATOM 657 C CA . LEU A 1 79 ? -1.322 16.881 33.706 1.00 48.00 79 LEU A CA 1
ATOM 658 C C . LEU A 1 79 ? -1.354 15.375 33.792 1.00 48.00 79 LEU A C 1
ATOM 660 O O . LEU A 1 79 ? -1.099 14.716 32.784 1.00 48.00 79 LEU A O 1
ATOM 664 N N . ARG A 1 80 ? -1.493 14.872 35.022 1.00 55.00 80 ARG A N 1
ATOM 665 C CA . ARG A 1 80 ? -1.397 13.458 35.363 1.00 55.00 80 ARG A CA 1
ATOM 666 C C . ARG A 1 80 ? -2.093 12.708 34.240 1.00 55.00 80 ARG A C 1
ATOM 668 O O . ARG A 1 80 ? -3.284 12.957 34.062 1.00 55.00 80 ARG A O 1
ATOM 675 N N . ASN A 1 81 ? -1.327 11.955 33.435 1.00 74.81 81 ASN A N 1
ATOM 676 C CA . ASN A 1 81 ? -1.798 11.452 32.141 1.00 74.81 81 ASN A CA 1
ATOM 677 C C . ASN A 1 81 ? -3.228 10.956 32.307 1.00 74.81 81 ASN A C 1
ATOM 679 O O . ASN A 1 81 ? -3.448 10.042 33.104 1.00 74.81 81 ASN A O 1
ATOM 683 N N . GLU A 1 82 ? -4.182 11.598 31.624 1.00 85.56 82 GLU A N 1
ATOM 684 C CA . GLU A 1 82 ? -5.588 11.255 31.807 1.00 85.56 82 GLU A CA 1
ATOM 685 C C . GLU A 1 82 ? -5.748 9.754 31.576 1.00 85.56 82 GLU A C 1
ATOM 687 O O . GLU A 1 82 ? -5.157 9.181 30.651 1.00 85.56 82 GLU A O 1
ATOM 692 N N . ASP A 1 83 ? -6.482 9.094 32.462 1.00 92.62 83 ASP A N 1
ATOM 693 C CA . ASP A 1 83 ? -6.708 7.664 32.341 1.00 92.62 83 ASP A CA 1
ATOM 694 C C . ASP A 1 83 ? -7.348 7.339 30.976 1.00 92.62 83 ASP A C 1
ATOM 696 O O . ASP A 1 83 ? -8.196 8.089 30.481 1.00 92.62 83 ASP A O 1
ATOM 700 N N . ILE A 1 84 ? -6.958 6.219 30.354 1.00 95.38 84 ILE A N 1
ATOM 701 C CA . ILE A 1 84 ? -7.465 5.847 29.023 1.00 95.38 84 ILE A CA 1
ATOM 702 C C . ILE A 1 84 ? -8.984 5.664 29.044 1.00 95.38 84 ILE A C 1
ATOM 704 O O . ILE A 1 84 ? -9.657 6.060 28.094 1.00 95.38 84 ILE A O 1
ATOM 708 N N . GLY A 1 85 ? -9.549 5.123 30.126 1.00 95.50 85 GLY A N 1
ATOM 709 C CA . GLY A 1 85 ? -10.998 5.007 30.281 1.00 95.50 85 GLY A CA 1
ATOM 710 C C . GLY A 1 85 ? -11.685 6.373 30.288 1.00 95.50 85 GLY A C 1
ATOM 711 O O . GLY A 1 85 ? -12.729 6.548 29.654 1.00 95.50 85 GLY A O 1
ATOM 712 N N . THR A 1 86 ? -11.065 7.370 30.927 1.00 95.12 86 THR A N 1
ATOM 713 C CA . THR A 1 86 ? -11.543 8.761 30.884 1.00 95.12 86 THR A CA 1
ATOM 714 C C . THR A 1 86 ? -11.492 9.324 29.467 1.00 95.12 86 THR A C 1
ATOM 716 O O . THR A 1 86 ? -12.485 9.896 29.015 1.00 95.12 86 THR A O 1
ATOM 719 N N . LEU A 1 87 ? -10.391 9.111 28.742 1.00 95.75 87 LEU A N 1
ATOM 720 C CA . LEU A 1 87 ? -10.252 9.554 27.354 1.00 95.75 87 LEU A CA 1
ATOM 721 C C . LEU A 1 87 ? -11.277 8.884 26.426 1.00 95.75 87 LEU A C 1
ATOM 723 O O . LEU A 1 87 ? -11.917 9.575 25.640 1.00 95.75 87 LEU A O 1
ATOM 727 N N . ILE A 1 88 ? -11.516 7.575 26.553 1.00 97.06 88 ILE A N 1
ATOM 728 C CA . ILE A 1 88 ? -12.554 6.864 25.783 1.00 97.06 88 ILE A CA 1
ATOM 729 C C . ILE A 1 88 ? -13.939 7.462 26.057 1.00 97.06 88 ILE A C 1
ATOM 731 O O . ILE A 1 88 ? -14.713 7.697 25.127 1.00 97.06 88 ILE A O 1
ATOM 735 N N . ARG A 1 89 ? -14.257 7.750 27.325 1.00 96.38 89 ARG A N 1
ATOM 736 C CA . ARG A 1 89 ? -15.530 8.381 27.697 1.00 96.38 89 ARG A CA 1
ATOM 737 C C . ARG A 1 89 ? -15.669 9.777 27.085 1.00 96.38 89 ARG A C 1
ATOM 739 O O . ARG A 1 89 ? -16.720 10.079 26.530 1.00 96.38 89 ARG A O 1
ATOM 746 N N . LEU A 1 90 ? -14.623 10.604 27.156 1.00 94.88 90 LEU A N 1
ATOM 747 C CA . LEU A 1 90 ? -14.610 11.944 26.553 1.00 94.88 90 LEU A CA 1
ATOM 748 C C . LEU A 1 90 ? -14.719 11.896 25.026 1.00 94.88 90 LEU A C 1
ATOM 750 O O . LEU A 1 90 ? -15.378 12.745 24.434 1.00 94.88 90 LEU A O 1
ATOM 754 N N . PHE A 1 91 ? -14.105 10.895 24.397 1.00 96.44 91 PHE A N 1
ATOM 755 C CA . PHE A 1 91 ? -14.202 10.669 22.960 1.00 96.44 91 PHE A CA 1
ATOM 756 C C . PHE A 1 91 ? -15.632 10.300 22.535 1.00 96.44 91 PHE A C 1
ATOM 758 O O . PHE A 1 91 ? -16.148 10.850 21.563 1.00 96.44 91 PHE A O 1
ATOM 765 N N . ARG A 1 92 ? -16.305 9.420 23.288 1.00 94.94 92 ARG A N 1
ATOM 766 C CA . ARG A 1 92 ? -17.700 9.025 23.022 1.00 94.94 92 ARG A CA 1
ATOM 767 C C . ARG A 1 92 ? -18.707 10.138 23.347 1.00 94.94 92 ARG A C 1
ATOM 769 O O . ARG A 1 92 ? -19.745 10.236 22.689 1.00 94.94 92 ARG A O 1
ATOM 776 N N . ASP A 1 93 ? -18.415 10.996 24.325 1.00 93.25 93 ASP A N 1
ATOM 777 C CA . ASP A 1 93 ? -19.284 12.114 24.696 1.00 93.25 93 ASP A CA 1
ATOM 778 C C . ASP A 1 93 ? -19.120 13.322 23.759 1.00 93.25 93 ASP A C 1
ATOM 780 O O . ASP A 1 93 ? -18.335 14.246 23.998 1.00 93.25 93 ASP A O 1
ATOM 784 N N . LYS A 1 94 ? -19.960 13.360 22.722 1.00 86.31 94 LYS A N 1
ATOM 785 C CA . LYS A 1 94 ? -20.023 14.468 21.757 1.00 86.31 94 LYS A CA 1
ATOM 786 C C . LYS A 1 94 ? -20.425 15.813 22.377 1.00 86.31 94 LYS A C 1
ATOM 788 O O . LYS A 1 94 ? -20.144 16.850 21.780 1.00 86.31 94 LYS A O 1
ATOM 793 N N . LYS A 1 95 ? -21.051 15.834 23.561 1.00 87.06 95 LYS A N 1
ATOM 794 C CA . LYS A 1 95 ? -21.465 17.076 24.240 1.00 87.06 95 LYS A CA 1
ATOM 795 C C . LYS A 1 95 ? -20.325 17.721 25.023 1.00 87.06 95 LYS A C 1
ATOM 797 O O . LYS A 1 95 ? -20.354 18.930 25.240 1.00 87.06 95 LYS A O 1
ATOM 802 N N . SER A 1 96 ? -19.301 16.948 25.387 1.00 81.69 96 SER A N 1
ATOM 803 C CA . SER A 1 96 ? -18.161 17.415 26.187 1.00 81.69 96 SER A CA 1
ATOM 804 C C . SER A 1 96 ? -17.324 18.514 25.519 1.00 81.69 96 SER A C 1
ATOM 806 O O . SER A 1 96 ? -16.526 19.161 26.194 1.00 81.69 96 SER A O 1
ATOM 808 N N . LYS A 1 97 ? -17.451 18.700 24.192 1.00 86.12 97 LYS A N 1
ATOM 809 C CA . LYS A 1 97 ? -16.552 19.513 23.345 1.00 86.12 97 LYS A CA 1
ATOM 810 C C . LYS A 1 97 ? -15.069 19.100 23.434 1.00 86.12 97 LYS A C 1
ATOM 812 O O . LYS A 1 97 ? -14.204 19.830 22.961 1.00 86.12 97 LYS A O 1
ATOM 817 N N . LYS A 1 98 ? -14.767 17.922 23.998 1.00 90.94 98 LYS A N 1
ATOM 818 C CA . LYS A 1 98 ? -13.408 17.377 24.169 1.00 90.94 98 LYS A CA 1
ATOM 819 C C . LYS A 1 98 ? -13.095 16.197 23.242 1.00 90.94 98 LYS A C 1
ATOM 821 O O . LYS A 1 98 ? -12.028 15.606 23.368 1.00 90.94 98 LYS A O 1
ATOM 826 N N . VAL A 1 99 ? -13.980 15.875 22.294 1.00 92.31 99 VAL A N 1
ATOM 827 C CA . VAL A 1 99 ? -13.825 14.724 21.384 1.00 92.31 99 VAL A CA 1
ATOM 828 C C . VAL A 1 99 ? -12.502 14.772 20.619 1.00 92.31 99 VAL A C 1
ATOM 830 O O . VAL A 1 99 ? -11.785 13.779 20.612 1.00 92.31 99 VAL A O 1
ATOM 833 N N . THR A 1 100 ? -12.145 15.915 20.021 1.00 92.62 100 THR A N 1
ATOM 834 C CA . THR A 1 100 ? -10.893 16.060 19.254 1.00 92.62 100 THR A CA 1
ATOM 835 C C . THR A 1 100 ? -9.663 15.853 20.134 1.00 92.62 100 THR A C 1
ATOM 837 O O . THR A 1 100 ? -8.792 15.061 19.795 1.00 92.62 100 THR A O 1
ATOM 840 N N . TYR A 1 101 ? -9.634 16.485 21.310 1.00 93.56 101 TYR A N 1
ATOM 841 C CA . TYR A 1 101 ? -8.552 16.307 22.279 1.00 93.56 101 TYR A CA 1
ATOM 842 C C . TYR A 1 101 ? -8.394 14.837 22.694 1.00 93.56 101 TYR A C 1
ATOM 844 O O . TYR A 1 101 ? -7.292 14.289 22.660 1.00 93.56 101 TYR A O 1
ATOM 852 N N . ALA A 1 102 ? -9.505 14.184 23.048 1.00 94.75 102 ALA A N 1
ATOM 853 C CA . ALA A 1 102 ? -9.498 12.789 23.459 1.00 94.75 102 ALA A CA 1
ATOM 854 C C . ALA A 1 102 ? -9.067 11.863 22.315 1.00 94.75 102 ALA A C 1
ATOM 856 O O . ALA A 1 102 ? -8.248 10.974 22.525 1.00 94.75 102 ALA A O 1
ATOM 857 N N . LYS A 1 103 ? -9.562 12.108 21.097 1.00 95.75 103 LYS A N 1
ATOM 858 C CA . LYS A 1 103 ? -9.174 11.391 19.878 1.00 95.75 103 LYS A CA 1
ATOM 859 C C . LYS A 1 103 ? -7.664 11.431 19.668 1.00 95.75 103 LYS A C 1
ATOM 861 O O . LYS A 1 103 ? -7.056 10.374 19.522 1.00 95.75 103 LYS A O 1
ATOM 866 N N . ASP A 1 104 ? -7.062 12.616 19.686 1.00 94.50 104 ASP A N 1
ATOM 867 C CA . ASP A 1 104 ? -5.628 12.774 19.429 1.00 94.50 104 ASP A CA 1
ATOM 868 C C . ASP A 1 104 ? -4.794 12.079 20.510 1.00 94.50 104 ASP A C 1
ATOM 870 O O . ASP A 1 104 ? -3.871 11.328 20.194 1.00 94.50 104 ASP A O 1
ATOM 874 N N . LYS A 1 105 ? -5.186 12.221 21.784 1.00 94.69 105 LYS A N 1
ATOM 875 C CA . LYS A 1 105 ? -4.506 11.557 22.905 1.00 94.69 105 LYS A CA 1
ATOM 876 C C . LYS A 1 105 ? -4.634 10.036 22.878 1.00 94.69 105 LYS A C 1
ATOM 878 O O . LYS A 1 105 ? -3.679 9.345 23.230 1.00 94.69 105 LYS A O 1
ATOM 883 N N . LEU A 1 106 ? -5.784 9.501 22.468 1.00 97.12 106 LEU A N 1
ATOM 884 C CA . LEU A 1 106 ? -5.975 8.057 22.310 1.00 97.12 106 LEU A CA 1
ATOM 885 C C . LEU A 1 106 ? -5.105 7.500 21.180 1.00 97.12 106 LEU A C 1
ATOM 887 O O . LEU A 1 106 ? -4.474 6.463 21.373 1.00 97.12 106 LEU A O 1
ATOM 891 N N . LYS A 1 107 ? -5.027 8.198 20.039 1.00 96.69 107 LYS A N 1
ATOM 892 C CA . LYS A 1 107 ? -4.167 7.801 18.915 1.00 96.69 107 LYS A CA 1
ATOM 893 C C . LYS A 1 107 ? -2.689 7.820 19.294 1.00 96.69 107 LYS A C 1
ATOM 895 O O . LYS A 1 107 ? -2.003 6.830 19.076 1.00 96.69 107 LYS A O 1
ATOM 900 N N . GLU A 1 108 ? -2.231 8.913 19.906 1.00 93.88 108 GLU A N 1
ATOM 901 C CA . GLU A 1 108 ? -0.845 9.100 20.362 1.00 93.88 108 GLU A CA 1
ATOM 902 C C . GLU A 1 108 ? -0.402 7.980 21.313 1.00 93.88 108 GLU A C 1
ATOM 904 O O . GLU A 1 108 ? 0.727 7.505 21.255 1.00 93.88 108 GLU A O 1
ATOM 909 N N . ARG A 1 109 ? -1.303 7.528 22.191 1.00 94.19 109 ARG A N 1
ATOM 910 C CA . ARG A 1 109 ? -0.966 6.589 23.266 1.00 94.19 109 ARG A CA 1
ATOM 911 C C . ARG A 1 109 ? -1.261 5.129 22.941 1.00 94.19 109 ARG A C 1
ATOM 913 O O . ARG A 1 109 ? -0.879 4.277 23.744 1.00 94.19 109 ARG A O 1
ATOM 920 N N . TYR A 1 110 ? -1.923 4.837 21.819 1.00 95.69 110 TYR A N 1
ATOM 921 C CA . TYR A 1 110 ? -2.429 3.506 21.464 1.00 95.69 110 TYR A CA 1
ATOM 922 C C . TYR A 1 110 ? -1.352 2.414 21.537 1.00 95.69 110 TYR A C 1
ATOM 924 O O . TYR A 1 110 ? -1.532 1.410 22.230 1.00 95.69 110 TYR A O 1
ATOM 932 N N . ALA A 1 111 ? -0.210 2.635 20.878 1.00 92.12 111 ALA A N 1
ATOM 933 C CA . ALA A 1 111 ? 0.876 1.656 20.789 1.00 92.12 111 ALA A CA 1
ATOM 934 C C . ALA A 1 111 ? 1.495 1.307 22.156 1.00 92.12 111 ALA A C 1
ATOM 936 O O . ALA A 1 111 ? 2.062 0.234 22.322 1.00 92.12 111 ALA A O 1
ATOM 937 N N . HIS A 1 112 ? 1.338 2.183 23.152 1.00 92.38 112 HIS A N 1
ATOM 938 C CA . HIS A 1 112 ? 1.887 2.017 24.499 1.00 92.38 112 HIS A CA 1
ATOM 939 C C . HIS A 1 112 ? 0.867 1.482 25.514 1.00 92.38 112 HIS A C 1
ATOM 941 O O . HIS A 1 112 ? 1.126 1.502 26.717 1.00 92.38 112 HIS A O 1
ATOM 947 N N . GLN A 1 113 ? -0.322 1.070 25.067 1.00 94.50 113 GLN A N 1
ATOM 948 C CA . GLN A 1 113 ? -1.334 0.479 25.941 1.00 94.50 113 GLN A CA 1
ATOM 949 C C . GLN A 1 113 ? -1.247 -1.045 25.958 1.00 94.50 113 GLN A C 1
ATOM 951 O O . GLN A 1 113 ? -0.802 -1.673 25.003 1.00 94.50 113 GLN A O 1
ATOM 956 N N . SER A 1 114 ? -1.741 -1.653 27.040 1.00 95.50 114 SER A N 1
ATOM 957 C CA . SER A 1 114 ? -1.946 -3.100 27.077 1.00 95.50 114 SER A CA 1
ATOM 958 C C . SER A 1 114 ? -2.953 -3.534 26.010 1.00 95.50 114 SER A C 1
ATOM 960 O O . SER A 1 114 ? -3.873 -2.787 25.671 1.00 95.50 114 SER A O 1
ATOM 962 N N . HIS A 1 115 ? -2.836 -4.774 25.539 1.00 95.31 115 HIS A N 1
ATOM 963 C CA . HIS A 1 115 ? -3.713 -5.330 24.506 1.00 95.31 115 HIS A CA 1
ATOM 964 C C . HIS A 1 115 ? -5.212 -5.193 24.842 1.00 95.31 115 HIS A C 1
ATOM 966 O O . HIS A 1 115 ? -6.020 -4.753 24.026 1.00 95.31 115 HIS A O 1
ATOM 972 N N . ALA A 1 116 ? -5.593 -5.471 26.095 1.00 97.06 116 ALA A N 1
ATOM 973 C CA . ALA A 1 116 ? -6.972 -5.309 26.559 1.00 97.06 116 ALA A CA 1
ATOM 974 C C . ALA A 1 116 ? -7.472 -3.854 26.466 1.00 97.06 116 ALA A C 1
ATOM 976 O O . ALA A 1 116 ? -8.650 -3.609 26.210 1.00 97.06 116 ALA A O 1
ATOM 977 N N . THR A 1 117 ? -6.585 -2.882 26.669 1.00 97.06 117 THR A N 1
ATOM 978 C CA . THR A 1 117 ? -6.901 -1.457 26.542 1.00 97.06 117 THR A CA 1
ATOM 979 C C . THR A 1 117 ? -6.924 -1.026 25.079 1.00 97.06 117 THR A C 1
ATOM 981 O O . THR A 1 117 ? -7.843 -0.312 24.687 1.00 97.06 117 THR A O 1
ATOM 984 N N . GLN A 1 118 ? -5.989 -1.505 24.254 1.00 97.88 118 GLN A N 1
ATOM 985 C CA . GLN A 1 118 ? -5.998 -1.297 22.802 1.00 97.88 118 GLN A CA 1
ATOM 986 C C . GLN A 1 118 ? -7.327 -1.743 22.186 1.00 97.88 118 GLN A C 1
ATOM 988 O O . GLN A 1 118 ? -7.939 -0.968 21.451 1.00 97.88 118 GLN A O 1
ATOM 993 N N . ARG A 1 119 ? -7.844 -2.915 22.585 1.00 98.19 119 ARG A N 1
ATOM 994 C CA . ARG A 1 119 ? -9.168 -3.389 22.157 1.00 98.19 119 ARG A CA 1
ATOM 995 C C . ARG A 1 119 ? -10.278 -2.383 22.456 1.00 98.19 119 ARG A C 1
ATOM 997 O O . ARG A 1 119 ? -11.059 -2.048 21.574 1.00 98.19 119 ARG A O 1
ATOM 1004 N N . LYS A 1 120 ? -10.326 -1.855 23.682 1.00 98.19 120 LYS A N 1
ATOM 1005 C CA . LYS A 1 120 ? -11.335 -0.858 24.089 1.00 98.19 120 LYS A CA 1
ATOM 1006 C C . LYS A 1 120 ? -11.222 0.442 23.292 1.00 98.19 120 LYS A C 1
ATOM 1008 O O . LYS A 1 120 ? -12.239 1.066 23.002 1.00 98.19 120 LYS A O 1
ATOM 1013 N N . ILE A 1 121 ? -9.999 0.857 22.955 1.00 98.25 121 ILE A N 1
ATOM 1014 C CA . ILE A 1 121 ? -9.771 2.030 22.106 1.00 98.25 121 ILE A CA 1
ATOM 1015 C C . ILE A 1 121 ? -10.331 1.761 20.707 1.00 98.25 121 ILE A C 1
ATOM 1017 O O . ILE A 1 121 ? -11.159 2.535 20.240 1.00 98.25 121 ILE A O 1
ATOM 1021 N N . ILE A 1 122 ? -9.940 0.661 20.059 1.00 98.50 122 ILE A N 1
ATOM 1022 C CA . ILE A 1 122 ? -10.422 0.313 18.713 1.00 98.50 122 ILE A CA 1
ATOM 1023 C C . ILE A 1 122 ? -11.943 0.184 18.688 1.00 98.50 122 ILE A C 1
ATOM 1025 O O . ILE A 1 122 ? -12.582 0.786 17.829 1.00 98.50 122 ILE A O 1
ATOM 1029 N N . ASP A 1 123 ? -12.527 -0.500 19.672 1.00 98.31 123 ASP A N 1
ATOM 1030 C CA . ASP A 1 123 ? -13.975 -0.615 19.829 1.00 98.31 123 ASP A CA 1
ATOM 1031 C C . ASP A 1 123 ? -14.655 0.764 19.827 1.00 98.31 123 ASP A C 1
ATOM 1033 O O . ASP A 1 123 ? -15.602 0.985 19.071 1.00 98.31 123 ASP A O 1
ATOM 1037 N N . ALA A 1 124 ? -14.122 1.720 20.593 1.00 97.94 124 ALA A N 1
ATOM 1038 C CA . ALA A 1 124 ? -14.645 3.080 20.636 1.00 97.94 124 ALA A CA 1
ATOM 1039 C C . ALA A 1 124 ? -14.517 3.816 19.294 1.00 97.94 124 ALA A C 1
ATOM 1041 O O . ALA A 1 124 ? -15.457 4.503 18.896 1.00 97.94 124 ALA A O 1
ATOM 1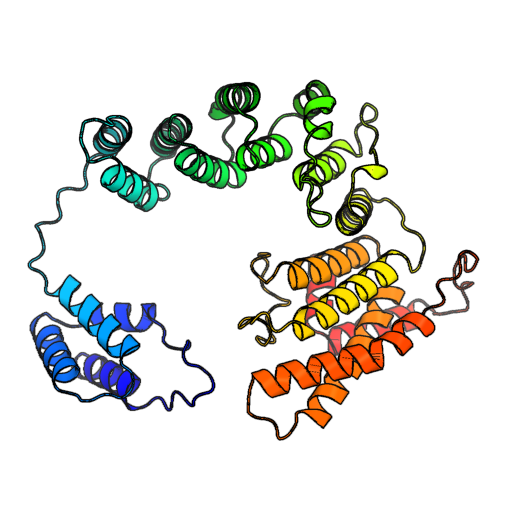042 N N . PHE A 1 125 ? -13.393 3.672 18.587 1.00 98.19 125 PHE A N 1
ATOM 1043 C CA . PHE A 1 125 ? -13.195 4.288 17.270 1.00 98.19 125 PHE A CA 1
ATOM 1044 C C . PHE A 1 125 ? -14.100 3.681 16.189 1.00 98.19 125 PHE A C 1
ATOM 1046 O O . PHE A 1 125 ? -14.567 4.415 15.316 1.00 98.19 125 PHE A O 1
ATOM 1053 N N . LEU A 1 126 ? -14.403 2.382 16.268 1.00 97.94 126 LEU A N 1
ATOM 1054 C CA . LEU A 1 126 ? -15.345 1.711 15.367 1.00 97.94 126 LEU A CA 1
ATOM 1055 C C . LEU A 1 126 ? -16.788 2.233 15.522 1.00 97.94 126 LEU A C 1
ATOM 1057 O O . LEU A 1 126 ? -17.536 2.249 14.548 1.00 97.94 126 LEU A O 1
ATOM 1061 N N . ASP A 1 127 ? -17.161 2.740 16.703 1.00 96.50 127 ASP A N 1
ATOM 1062 C CA . ASP A 1 127 ? -18.452 3.418 16.934 1.00 96.50 127 ASP A CA 1
ATOM 1063 C C . ASP A 1 127 ? -18.458 4.896 16.491 1.00 96.50 127 ASP A C 1
ATOM 1065 O O . ASP A 1 127 ? -19.479 5.587 16.585 1.00 96.50 127 ASP A O 1
ATOM 1069 N N . GLY A 1 128 ? -17.305 5.414 16.062 1.00 94.56 128 GLY A N 1
ATOM 1070 C CA . GLY A 1 128 ? -17.092 6.817 15.726 1.00 94.56 128 GLY A CA 1
ATOM 1071 C C . GLY A 1 128 ? -17.617 7.225 14.347 1.00 94.56 128 GLY A C 1
ATOM 1072 O O . GLY A 1 128 ? -18.412 6.535 13.702 1.00 94.56 128 GLY A O 1
ATOM 1073 N N . ALA A 1 129 ? -17.169 8.392 13.877 1.00 94.38 129 ALA A N 1
ATOM 1074 C CA . ALA A 1 129 ? -17.442 8.838 12.512 1.00 94.38 129 ALA A CA 1
ATOM 1075 C C . ALA A 1 129 ? -16.581 8.067 11.495 1.00 94.38 129 ALA A C 1
ATOM 1077 O O . ALA A 1 129 ? -15.607 7.411 11.859 1.00 94.38 129 ALA A O 1
ATOM 1078 N N . MET A 1 130 ? -16.884 8.201 10.201 1.00 94.25 130 MET A N 1
ATOM 1079 C CA . MET A 1 130 ? -16.142 7.541 9.113 1.00 94.25 130 MET A CA 1
ATOM 1080 C C . MET A 1 130 ? -14.614 7.727 9.212 1.00 94.25 130 MET A C 1
ATOM 1082 O O . MET A 1 130 ? -13.858 6.786 8.990 1.00 94.25 130 MET A O 1
ATOM 1086 N N . SER A 1 131 ? -14.130 8.917 9.590 1.00 94.56 131 SER A N 1
ATOM 1087 C CA . SER A 1 131 ? -12.686 9.175 9.738 1.00 94.56 131 SER A CA 1
ATOM 1088 C C . SER A 1 131 ? -12.054 8.492 10.959 1.00 94.56 131 SER A C 1
ATOM 1090 O O . SER A 1 131 ? -10.858 8.199 10.946 1.00 94.56 131 SER A O 1
ATOM 1092 N N . ASP A 1 132 ? -12.839 8.224 12.003 1.00 96.81 132 ASP A N 1
ATOM 1093 C CA . ASP A 1 132 ? -12.410 7.472 13.185 1.00 96.81 132 ASP A CA 1
ATOM 1094 C C . ASP A 1 132 ? -12.362 5.977 12.869 1.00 96.81 132 ASP A C 1
ATOM 1096 O O . ASP A 1 132 ? -11.348 5.327 13.129 1.00 96.81 132 ASP A O 1
ATOM 1100 N N . ARG A 1 133 ? -13.404 5.467 12.199 1.00 97.75 133 ARG A N 1
ATOM 1101 C CA . ARG A 1 133 ? -13.453 4.089 11.701 1.00 97.75 133 ARG A CA 1
ATOM 1102 C C . ARG A 1 133 ? -12.312 3.796 10.740 1.00 97.75 133 ARG A C 1
ATOM 1104 O O . ARG A 1 133 ? -11.619 2.808 10.924 1.00 97.75 133 ARG A O 1
ATOM 1111 N N . LYS A 1 134 ? -12.033 4.696 9.786 1.00 96.00 134 LYS A N 1
ATOM 1112 C CA . LYS A 1 134 ? -10.887 4.573 8.868 1.00 96.00 134 LYS A CA 1
ATOM 1113 C C . LYS A 1 134 ? -9.565 4.386 9.615 1.00 96.00 134 LYS A C 1
ATOM 1115 O O . LYS A 1 134 ? -8.754 3.560 9.213 1.00 96.00 134 LYS A O 1
ATOM 1120 N N . TRP A 1 135 ? -9.352 5.121 10.708 1.00 97.25 135 TRP A N 1
ATOM 1121 C CA . TRP A 1 135 ? -8.165 4.931 11.542 1.00 97.25 135 TRP A CA 1
ATOM 1122 C C . TRP A 1 135 ? -8.159 3.551 12.215 1.00 97.25 135 TRP A C 1
ATOM 1124 O O . TRP A 1 135 ? -7.151 2.857 12.135 1.00 97.25 135 TRP A O 1
ATOM 1134 N N . ALA A 1 136 ? -9.280 3.121 12.802 1.00 98.12 136 ALA A N 1
ATOM 1135 C CA . ALA A 1 136 ? -9.393 1.791 13.403 1.00 98.12 136 ALA A CA 1
ATOM 1136 C C . ALA A 1 136 ? -9.173 0.658 12.384 1.00 98.12 136 ALA A C 1
ATOM 1138 O O . ALA A 1 136 ? -8.426 -0.274 12.670 1.00 98.12 136 ALA A O 1
ATOM 1139 N N . TYR A 1 137 ? -9.746 0.754 11.181 1.00 97.38 137 TYR A N 1
ATOM 1140 C CA . TYR A 1 137 ? -9.533 -0.227 10.116 1.00 97.38 137 TYR A CA 1
ATOM 1141 C C . TYR A 1 137 ? -8.069 -0.303 9.688 1.00 97.38 137 TYR A C 1
ATOM 1143 O O . TYR A 1 137 ? -7.561 -1.400 9.499 1.00 97.38 137 TYR A O 1
ATOM 1151 N N . ASN A 1 138 ? -7.367 0.831 9.580 1.00 94.56 138 ASN A N 1
ATOM 1152 C CA . ASN A 1 138 ? -5.939 0.825 9.256 1.00 94.56 138 ASN A CA 1
ATOM 1153 C C . ASN A 1 138 ? -5.121 0.078 10.318 1.00 94.56 138 ASN A C 1
ATOM 1155 O O . ASN A 1 138 ? -4.214 -0.676 9.972 1.00 94.56 138 ASN A O 1
ATOM 1159 N N . ILE A 1 139 ? -5.464 0.240 11.600 1.00 96.81 139 ILE A N 1
ATOM 1160 C CA . ILE A 1 139 ? -4.828 -0.525 12.678 1.00 96.81 139 ILE A CA 1
ATOM 1161 C C . ILE A 1 139 ? -5.159 -2.018 12.556 1.00 96.81 139 ILE A C 1
ATOM 1163 O O . ILE A 1 139 ? -4.244 -2.838 12.591 1.00 96.81 139 ILE A O 1
ATOM 1167 N N . LEU A 1 140 ? -6.433 -2.371 12.359 1.00 97.31 140 LEU A N 1
ATOM 1168 C CA . LEU A 1 140 ? -6.889 -3.762 12.224 1.00 97.31 140 LEU A CA 1
ATOM 1169 C C . LEU A 1 140 ? -6.357 -4.459 10.967 1.00 97.31 140 LEU A C 1
ATOM 1171 O O . LEU A 1 140 ? -6.187 -5.674 10.954 1.00 97.31 140 LEU A O 1
ATOM 1175 N N . TYR A 1 141 ? -6.053 -3.705 9.913 1.00 94.25 141 TYR A N 1
ATOM 1176 C CA . TYR A 1 141 ? -5.436 -4.239 8.706 1.00 94.25 141 TYR A CA 1
ATOM 1177 C C . TYR A 1 141 ? -4.046 -4.827 8.991 1.00 94.25 141 TYR A C 1
ATOM 1179 O O . TYR A 1 141 ? -3.696 -5.866 8.423 1.00 94.25 141 TYR A O 1
ATOM 1187 N N . GLY A 1 142 ? -3.262 -4.187 9.866 1.00 91.62 142 GLY A N 1
ATOM 1188 C CA . GLY A 1 142 ? -1.946 -4.671 10.300 1.00 91.62 142 GLY A CA 1
ATOM 1189 C C . GLY A 1 142 ? -2.002 -5.616 11.503 1.00 91.62 142 GLY A C 1
ATOM 1190 O O . GLY A 1 142 ? -1.290 -6.611 11.526 1.00 91.62 142 GLY A O 1
ATOM 1191 N N . ASN A 1 143 ? -2.879 -5.332 12.468 1.00 93.81 143 ASN A N 1
ATOM 1192 C CA . ASN A 1 143 ? -2.965 -6.022 13.756 1.00 93.81 143 ASN A CA 1
ATOM 1193 C C . ASN A 1 143 ? -4.382 -6.566 13.968 1.00 93.81 143 ASN A C 1
ATOM 1195 O O . ASN A 1 143 ? -5.181 -5.982 14.705 1.00 93.81 143 ASN A O 1
ATOM 1199 N N . TRP A 1 144 ? -4.715 -7.649 13.266 1.00 96.81 144 TRP A N 1
ATOM 1200 C CA . TRP A 1 144 ? -6.049 -8.239 13.337 1.00 96.81 144 TRP A CA 1
ATOM 1201 C C . TRP A 1 144 ? -6.319 -8.898 14.686 1.00 96.81 144 TRP A C 1
ATOM 1203 O O . TRP A 1 144 ? -5.467 -9.586 15.245 1.00 96.81 144 TRP A O 1
ATOM 1213 N N . ASP A 1 145 ? -7.548 -8.732 15.163 1.00 96.44 145 ASP A N 1
ATOM 1214 C CA . ASP A 1 145 ? -8.050 -9.401 16.350 1.00 96.44 145 ASP A CA 1
ATOM 1215 C C . ASP A 1 145 ? -9.460 -9.924 16.071 1.00 96.44 145 ASP A C 1
ATOM 1217 O O . ASP A 1 145 ? -10.382 -9.154 15.788 1.00 96.44 145 ASP A O 1
ATOM 1221 N N . SER A 1 146 ? -9.623 -11.244 16.175 1.00 96.19 146 SER A N 1
ATOM 1222 C CA . SER A 1 146 ? -10.883 -11.947 15.916 1.00 96.19 146 SER A CA 1
ATOM 1223 C C . SER A 1 146 ? -12.035 -11.476 16.804 1.00 96.19 146 SER A C 1
ATOM 1225 O O . SER A 1 146 ? -13.193 -11.640 16.420 1.00 96.19 146 SER A O 1
ATOM 1227 N N . HIS A 1 147 ? -11.749 -10.817 17.934 1.00 96.94 147 HIS A N 1
ATOM 1228 C CA . HIS A 1 147 ? -12.759 -10.158 18.762 1.00 96.94 147 HIS A CA 1
ATOM 1229 C C . HIS A 1 147 ? -13.614 -9.143 17.983 1.00 96.94 147 HIS A C 1
ATOM 1231 O O . HIS A 1 147 ? -14.762 -8.906 18.350 1.00 96.94 147 HIS A O 1
ATOM 1237 N N . PHE A 1 148 ? -13.081 -8.550 16.910 1.00 98.06 148 PHE A N 1
ATOM 1238 C CA . PHE A 1 148 ? -13.795 -7.558 16.104 1.00 98.06 148 PHE A CA 1
ATOM 1239 C C . PHE A 1 148 ? -14.577 -8.142 14.926 1.00 98.06 148 PHE A C 1
ATOM 1241 O O . PHE A 1 148 ? -15.199 -7.367 14.205 1.00 98.06 148 PHE A O 1
ATOM 1248 N N . THR A 1 149 ? -14.584 -9.465 14.729 1.00 97.19 149 THR A N 1
ATOM 1249 C CA . THR A 1 149 ? -15.221 -10.125 13.572 1.00 97.19 149 THR A CA 1
ATOM 1250 C C . THR A 1 149 ? -16.668 -9.664 13.373 1.00 97.19 149 THR A C 1
ATOM 1252 O O . THR A 1 149 ? -16.975 -9.022 12.369 1.00 97.19 149 THR A O 1
ATOM 1255 N N . ASP A 1 150 ? -17.524 -9.872 14.376 1.00 97.19 150 ASP A N 1
ATOM 1256 C CA . ASP A 1 150 ? -18.953 -9.533 14.300 1.00 97.19 150 ASP A CA 1
ATOM 1257 C C . ASP A 1 150 ? -19.184 -8.026 14.128 1.00 97.19 150 ASP A C 1
ATOM 1259 O O . ASP A 1 150 ? -20.102 -7.590 13.435 1.00 97.19 150 ASP A O 1
ATOM 1263 N N . LYS A 1 151 ? -18.330 -7.199 14.744 1.00 97.81 151 LYS A N 1
ATOM 1264 C CA . LYS A 1 151 ? -18.442 -5.739 14.655 1.00 97.81 151 LYS A CA 1
ATOM 1265 C C . LYS A 1 151 ? -18.079 -5.231 13.261 1.00 97.81 151 LYS A C 1
ATOM 1267 O O . LYS A 1 151 ? -18.732 -4.320 12.758 1.00 97.81 151 LYS A O 1
ATOM 1272 N N . ILE A 1 152 ? -17.044 -5.802 12.650 1.00 97.88 152 ILE A N 1
ATOM 1273 C CA . ILE A 1 152 ? -16.618 -5.471 11.290 1.00 97.88 152 ILE A CA 1
ATOM 1274 C C . ILE A 1 152 ? -17.665 -5.931 10.276 1.00 97.88 152 ILE A C 1
ATOM 1276 O O . ILE A 1 152 ? -18.015 -5.139 9.403 1.00 97.88 152 ILE A O 1
ATOM 1280 N N . ASP A 1 153 ? -18.223 -7.135 10.431 1.00 95.94 153 ASP A N 1
ATOM 1281 C CA . ASP A 1 153 ? -19.338 -7.598 9.599 1.00 95.94 153 ASP A CA 1
ATOM 1282 C C . ASP A 1 153 ? -20.551 -6.665 9.730 1.00 95.94 153 ASP A C 1
ATOM 1284 O O . ASP A 1 153 ? -21.010 -6.103 8.739 1.00 95.94 153 ASP A O 1
ATOM 1288 N N . ALA A 1 154 ? -21.003 -6.365 10.951 1.00 96.50 154 ALA A N 1
ATOM 1289 C CA . ALA A 1 154 ? -22.132 -5.458 11.163 1.00 96.50 154 ALA A CA 1
ATOM 1290 C C . ALA A 1 154 ? -21.908 -4.059 10.553 1.00 96.50 154 ALA A C 1
ATOM 1292 O O . ALA A 1 154 ? -22.832 -3.464 9.990 1.00 96.50 154 ALA A O 1
ATOM 1293 N N . LEU A 1 155 ? -20.687 -3.519 10.650 1.00 95.81 155 LEU A N 1
ATOM 1294 C CA . LEU A 1 155 ? -20.327 -2.247 10.017 1.00 95.81 155 LEU A CA 1
ATOM 1295 C C . LEU A 1 155 ? -20.351 -2.344 8.492 1.00 95.81 155 LEU A C 1
ATOM 1297 O O . LEU A 1 155 ? -20.872 -1.437 7.846 1.00 95.81 155 LEU A O 1
ATOM 1301 N N . TRP A 1 156 ? -19.839 -3.437 7.931 1.00 92.94 156 TRP A N 1
ATOM 1302 C CA . TRP A 1 156 ? -19.861 -3.704 6.498 1.00 92.94 156 TRP A CA 1
ATOM 1303 C C . TRP A 1 156 ? -21.283 -3.808 5.944 1.00 92.94 156 TRP A C 1
ATOM 1305 O O . TRP A 1 156 ? -21.602 -3.101 4.990 1.00 92.94 156 TRP A O 1
ATOM 1315 N N . GLN A 1 157 ? -22.156 -4.590 6.586 1.00 91.81 157 GLN A N 1
ATOM 1316 C CA . GLN A 1 157 ? -23.561 -4.725 6.182 1.00 91.81 157 GLN A CA 1
ATOM 1317 C C . GLN A 1 157 ? -24.313 -3.391 6.263 1.00 91.81 157 GLN A C 1
ATOM 1319 O O . GLN A 1 157 ? -25.175 -3.093 5.439 1.00 91.81 157 GLN A O 1
ATOM 1324 N N . LYS A 1 158 ? -23.992 -2.562 7.264 1.00 92.31 158 LYS A N 1
ATOM 1325 C CA . LYS A 1 158 ? -24.641 -1.262 7.457 1.00 92.31 158 LYS A CA 1
ATOM 1326 C C . LYS A 1 158 ? -24.164 -0.212 6.455 1.00 92.31 158 LYS A C 1
ATOM 1328 O O . LYS A 1 158 ? -24.969 0.583 5.972 1.00 92.31 158 LYS A O 1
ATOM 1333 N N . GLN A 1 159 ? -22.856 -0.136 6.228 1.00 87.62 159 GLN A N 1
ATOM 1334 C CA . GLN A 1 159 ? -22.234 0.859 5.363 1.00 87.62 159 GLN A CA 1
ATOM 1335 C C . GLN A 1 159 ? -20.922 0.299 4.781 1.00 87.62 159 GLN A C 1
ATOM 1337 O O . GLN A 1 159 ? -19.886 0.354 5.447 1.00 87.62 159 GLN A O 1
ATOM 1342 N N . PRO A 1 160 ? -20.938 -0.185 3.526 1.00 86.25 160 PRO A N 1
ATOM 1343 C CA . PRO A 1 160 ? -19.757 -0.694 2.831 1.00 86.25 160 PRO A CA 1
ATOM 1344 C C . PRO A 1 160 ? -18.659 0.369 2.631 1.00 86.25 160 PRO A C 1
ATOM 1346 O O . PRO A 1 160 ? -18.632 1.089 1.636 1.00 86.25 160 PRO A O 1
ATOM 1349 N N . GLU A 1 161 ? -17.732 0.488 3.582 1.00 88.88 161 GLU A N 1
ATOM 1350 C CA . GLU A 1 161 ? -16.587 1.405 3.504 1.00 88.88 161 GLU A CA 1
ATOM 1351 C C . GLU A 1 161 ? -15.354 0.703 2.915 1.00 88.88 161 GLU A C 1
ATOM 1353 O O . GLU A 1 161 ? -15.003 -0.395 3.342 1.00 88.88 161 GLU A O 1
ATOM 1358 N N . GLU A 1 162 ? -14.624 1.354 2.003 1.00 85.56 162 GLU A N 1
ATOM 1359 C CA . GLU A 1 162 ? -13.450 0.751 1.338 1.00 85.56 162 GLU A CA 1
ATOM 1360 C C . GLU A 1 162 ? -12.356 0.303 2.325 1.00 85.56 162 GLU A C 1
ATOM 1362 O O . GLU A 1 162 ? -11.761 -0.763 2.186 1.00 85.56 162 GLU A O 1
ATOM 1367 N N . ALA A 1 163 ? -12.108 1.077 3.383 1.00 88.31 163 ALA A N 1
ATOM 1368 C CA . ALA A 1 163 ? -11.137 0.686 4.405 1.00 88.31 163 ALA A CA 1
ATOM 1369 C C . ALA A 1 163 ? -11.599 -0.544 5.216 1.00 88.31 163 ALA A C 1
ATOM 1371 O O . ALA A 1 163 ? -10.772 -1.390 5.546 1.00 88.31 163 ALA A O 1
ATOM 1372 N N . CYS A 1 164 ? -12.907 -0.683 5.474 1.00 92.62 164 CYS A N 1
ATOM 1373 C CA . CYS A 1 164 ? -13.490 -1.880 6.091 1.00 92.62 164 CYS A CA 1
ATOM 1374 C C . CYS A 1 164 ? -13.341 -3.092 5.162 1.00 92.62 164 CYS A C 1
ATOM 1376 O O . CYS A 1 164 ? -12.889 -4.159 5.573 1.00 92.62 164 CYS A O 1
ATOM 1378 N N . ARG A 1 165 ? -13.624 -2.889 3.870 1.00 89.81 165 ARG A N 1
ATOM 1379 C CA . ARG A 1 165 ? -13.490 -3.905 2.827 1.00 89.81 165 ARG A CA 1
ATOM 1380 C C . ARG A 1 165 ? -12.094 -4.522 2.797 1.00 89.81 165 ARG A C 1
ATOM 1382 O O . ARG A 1 165 ? -11.967 -5.742 2.779 1.00 89.81 165 ARG A O 1
ATOM 1389 N N . ARG A 1 166 ? -11.042 -3.701 2.852 1.00 88.81 166 ARG A N 1
ATOM 1390 C CA . ARG A 1 166 ? -9.650 -4.185 2.888 1.00 88.81 166 ARG A CA 1
ATOM 1391 C C . ARG A 1 166 ? -9.359 -5.073 4.100 1.00 88.81 166 ARG A C 1
ATOM 1393 O O . ARG A 1 166 ? -8.640 -6.058 3.962 1.00 88.81 166 ARG A O 1
ATOM 1400 N N . VAL A 1 167 ? -9.911 -4.740 5.269 1.00 93.62 167 VAL A N 1
ATOM 1401 C CA . VAL A 1 167 ? -9.790 -5.568 6.483 1.00 93.62 167 VAL A CA 1
ATOM 1402 C C . VAL A 1 167 ? -10.495 -6.907 6.280 1.00 93.62 167 VAL A C 1
ATOM 1404 O O . VAL A 1 167 ? -9.906 -7.948 6.557 1.00 93.62 167 VAL A O 1
ATOM 1407 N N . ILE A 1 168 ? -11.713 -6.888 5.730 1.00 94.62 168 ILE A N 1
ATOM 1408 C CA . ILE A 1 168 ? -12.499 -8.099 5.472 1.00 94.62 168 ILE A CA 1
ATOM 1409 C C . ILE A 1 168 ? -11.777 -9.043 4.516 1.00 94.62 168 ILE A C 1
ATOM 1411 O O . ILE A 1 168 ? -11.561 -10.208 4.848 1.00 94.62 168 ILE A O 1
ATOM 1415 N N . VAL A 1 169 ? -11.353 -8.532 3.358 1.00 92.19 169 VAL A N 1
ATOM 1416 C CA . VAL A 1 169 ? -10.684 -9.337 2.330 1.00 92.19 169 VAL A CA 1
ATOM 1417 C C . VAL A 1 169 ? -9.387 -9.947 2.851 1.00 92.19 169 VAL A C 1
ATOM 1419 O O . VAL A 1 169 ? -9.065 -11.075 2.486 1.00 92.19 169 VAL A O 1
ATOM 1422 N N . LYS A 1 170 ? -8.664 -9.247 3.731 1.00 92.88 170 LYS A N 1
ATOM 1423 C CA . LYS A 1 170 ? -7.418 -9.755 4.309 1.00 92.88 170 LYS A CA 1
ATOM 1424 C C . LYS A 1 170 ? -7.643 -10.814 5.393 1.00 92.88 170 LYS A C 1
ATOM 1426 O O . LYS A 1 170 ? -6.878 -11.771 5.440 1.00 92.88 170 LYS A O 1
ATOM 1431 N N . HIS A 1 171 ? -8.662 -10.653 6.244 1.00 95.25 171 HIS A N 1
ATOM 1432 C CA . HIS A 1 171 ? -8.727 -11.382 7.521 1.00 95.25 171 HIS A CA 1
ATOM 1433 C C . HIS A 1 171 ? -9.952 -12.285 7.731 1.00 95.25 171 HIS A C 1
ATOM 1435 O O . HIS A 1 171 ? -9.838 -13.266 8.461 1.00 95.25 171 HIS A O 1
ATOM 1441 N N . MET A 1 172 ? -11.111 -12.011 7.119 1.00 95.50 172 MET A N 1
ATOM 1442 C CA . MET A 1 172 ? -12.322 -12.850 7.301 1.00 95.50 172 MET A CA 1
ATOM 1443 C C . MET A 1 172 ? -12.165 -14.212 6.636 1.00 95.50 172 MET A C 1
ATOM 1445 O O . MET A 1 172 ? -11.372 -14.304 5.722 1.00 95.50 172 MET A O 1
ATOM 1449 N N . SER A 1 173 ? -12.878 -15.271 7.020 1.00 95.50 173 SER A N 1
ATOM 1450 C CA . SER A 1 173 ? -12.665 -16.597 6.405 1.00 95.50 173 SER A CA 1
ATOM 1451 C C . SER A 1 173 ? -12.981 -16.632 4.898 1.00 95.50 173 SER A C 1
ATOM 1453 O O . SER A 1 173 ? -13.694 -15.768 4.381 1.00 95.50 173 SER A O 1
ATOM 1455 N N . GLU A 1 174 ? -12.460 -17.628 4.174 1.00 95.31 174 GLU A N 1
ATOM 1456 C CA . GLU A 1 174 ? -12.793 -17.796 2.752 1.00 95.31 174 GLU A CA 1
ATOM 1457 C C . GLU A 1 174 ? -14.292 -18.035 2.556 1.00 95.31 174 GLU A C 1
ATOM 1459 O O . GLU A 1 174 ? -14.890 -17.441 1.665 1.00 95.31 174 GLU A O 1
ATOM 1464 N N . GLU A 1 175 ? -14.928 -18.815 3.434 1.00 96.06 175 GLU A N 1
ATOM 1465 C CA . GLU A 1 175 ? -16.372 -19.070 3.408 1.00 96.06 175 GLU A CA 1
ATOM 1466 C C . GLU A 1 175 ? -17.166 -17.769 3.513 1.00 96.06 175 GLU A C 1
ATOM 1468 O O . GLU A 1 175 ? -18.127 -17.571 2.770 1.00 96.06 175 GLU A O 1
ATOM 1473 N N . TYR A 1 176 ? -16.736 -16.851 4.383 1.00 95.19 176 TYR A N 1
ATOM 1474 C CA . TYR A 1 176 ? -17.353 -15.534 4.495 1.00 95.19 176 TYR A CA 1
ATOM 1475 C C . TYR A 1 176 ? -17.220 -14.742 3.186 1.00 95.19 176 TYR A C 1
ATOM 1477 O O . TYR A 1 176 ? -18.193 -14.142 2.722 1.00 95.19 176 TYR A O 1
ATOM 1485 N N . LEU A 1 177 ? -16.037 -14.752 2.558 1.00 93.69 177 LEU A N 1
ATOM 1486 C CA . LEU A 1 177 ? -15.821 -14.070 1.278 1.00 93.69 177 LEU A CA 1
ATOM 1487 C C . LEU A 1 177 ? -16.665 -14.675 0.150 1.00 93.69 177 LEU A C 1
ATOM 1489 O O . LEU A 1 177 ? -17.178 -13.922 -0.682 1.00 93.69 177 LEU A O 1
ATOM 1493 N N . LEU A 1 178 ? -16.825 -16.003 0.139 1.00 92.94 178 LEU A N 1
ATOM 1494 C CA . LEU A 1 178 ? -17.654 -16.731 -0.823 1.00 92.94 178 LEU A CA 1
ATOM 1495 C C . LEU A 1 178 ? -19.145 -16.392 -0.656 1.00 92.94 178 LEU A C 1
ATOM 1497 O O . LEU A 1 178 ? -19.836 -16.149 -1.642 1.00 92.94 178 LEU A O 1
ATOM 1501 N N . GLN A 1 179 ? -19.639 -16.309 0.582 1.00 93.19 179 GLN A N 1
ATOM 1502 C CA . GLN A 1 179 ? -21.030 -15.932 0.871 1.00 93.19 179 GLN A CA 1
ATOM 1503 C C . GLN A 1 179 ? -21.371 -14.507 0.410 1.00 93.19 179 GLN A C 1
ATOM 1505 O O . GLN A 1 179 ? -22.516 -14.228 0.064 1.00 93.19 179 GLN A O 1
ATOM 1510 N N . HIS A 1 180 ? -20.378 -13.615 0.365 1.00 88.62 180 HIS A N 1
ATOM 1511 C CA . HIS A 1 180 ? -20.550 -12.207 0.001 1.00 88.62 180 HIS A CA 1
ATOM 1512 C C . HIS A 1 180 ? -20.025 -11.867 -1.403 1.00 88.62 180 HIS A C 1
ATOM 1514 O O . HIS A 1 180 ? -19.767 -10.698 -1.692 1.00 88.62 180 HIS A O 1
ATOM 1520 N N . GLN A 1 181 ? -19.884 -12.856 -2.296 1.00 82.06 181 GLN A N 1
ATOM 1521 C CA . GLN A 1 181 ? -19.289 -12.666 -3.627 1.00 82.06 181 GLN A CA 1
ATOM 1522 C C . GLN A 1 181 ? -19.911 -11.527 -4.444 1.00 82.06 181 GLN A C 1
ATOM 1524 O O . GLN A 1 181 ? -19.191 -10.738 -5.059 1.00 82.06 181 GLN A O 1
ATOM 1529 N N . GLU A 1 182 ? -21.240 -11.409 -4.423 1.00 80.69 182 GLU A N 1
ATOM 1530 C CA . GLU A 1 182 ? -21.969 -10.365 -5.155 1.00 80.69 182 GLU A CA 1
ATOM 1531 C C . GLU A 1 182 ? -21.629 -8.954 -4.655 1.00 80.69 182 GLU A C 1
ATOM 1533 O O . GLU A 1 182 ? -21.572 -8.012 -5.443 1.00 80.69 182 GLU A O 1
ATOM 1538 N N . ALA A 1 183 ? -21.328 -8.796 -3.363 1.00 78.94 183 ALA A N 1
ATOM 1539 C CA . ALA A 1 183 ? -20.968 -7.502 -2.786 1.00 78.94 183 ALA A CA 1
ATOM 1540 C C . ALA A 1 183 ? -19.598 -7.003 -3.278 1.00 78.94 183 ALA A C 1
ATOM 1542 O O . ALA A 1 183 ? -19.307 -5.806 -3.219 1.00 78.94 183 ALA A O 1
ATOM 1543 N N . TRP A 1 184 ? -18.763 -7.904 -3.806 1.00 76.31 184 TRP A N 1
ATOM 1544 C CA . TRP A 1 184 ? -17.524 -7.533 -4.480 1.00 76.31 184 TRP A CA 1
ATOM 1545 C C . TRP A 1 184 ? -17.783 -7.033 -5.907 1.00 76.31 184 TRP A C 1
ATOM 1547 O O . TRP A 1 184 ? -16.993 -6.229 -6.401 1.00 76.31 184 TRP A O 1
ATOM 1557 N N . LYS A 1 185 ? -18.877 -7.465 -6.562 1.00 65.19 185 LYS A N 1
ATOM 1558 C CA . LYS A 1 185 ? -19.205 -7.143 -7.968 1.00 65.19 185 LYS A CA 1
ATOM 1559 C C . LYS A 1 185 ? -19.593 -5.691 -8.204 1.00 65.19 185 LYS A C 1
ATOM 1561 O O . LYS A 1 185 ? -19.279 -5.144 -9.252 1.00 65.19 185 LYS A O 1
ATOM 1566 N N . THR A 1 186 ? -20.236 -5.053 -7.235 1.00 59.03 186 THR A N 1
ATOM 1567 C CA . THR A 1 186 ? -20.866 -3.734 -7.404 1.00 59.03 186 THR A CA 1
ATOM 1568 C C . THR A 1 186 ? -19.935 -2.544 -7.177 1.00 59.03 186 THR A C 1
ATOM 1570 O O . THR A 1 186 ? -20.365 -1.399 -7.287 1.00 59.03 186 THR A O 1
ATOM 1573 N N . SER A 1 187 ? -18.654 -2.771 -6.880 1.00 53.91 187 SER A N 1
ATOM 1574 C CA . SER A 1 187 ? -17.714 -1.690 -6.584 1.00 53.91 187 SER A CA 1
ATOM 1575 C C . SER A 1 187 ? -16.971 -1.177 -7.819 1.00 53.91 187 SER A C 1
ATOM 1577 O O . SER A 1 187 ? -15.741 -1.198 -7.857 1.00 53.91 187 SER A O 1
ATOM 1579 N N . TYR A 1 188 ? -17.695 -0.669 -8.807 1.00 50.47 188 TYR A N 1
ATOM 1580 C CA . TYR A 1 188 ? -17.069 0.148 -9.841 1.00 50.47 188 TYR A CA 1
ATOM 1581 C C . TYR A 1 188 ? -16.901 1.570 -9.306 1.00 50.47 188 TYR A C 1
ATOM 1583 O O . TYR A 1 188 ? -17.873 2.234 -8.954 1.00 50.47 188 TYR A O 1
ATOM 1591 N N . SER A 1 189 ? -15.655 2.034 -9.200 1.00 47.88 189 SER A N 1
ATOM 1592 C CA . SER A 1 189 ? -15.408 3.472 -9.271 1.00 47.88 189 SER A CA 1
ATOM 1593 C C . SER A 1 189 ? -15.419 3.811 -10.760 1.00 47.88 189 SER A C 1
ATOM 1595 O O . SER A 1 189 ? -14.656 3.208 -11.510 1.00 47.88 189 SER A O 1
ATOM 1597 N N . ASP A 1 190 ? -16.246 4.767 -11.186 1.00 37.16 190 ASP A N 1
ATOM 1598 C CA . ASP A 1 190 ? -16.337 5.244 -12.580 1.00 37.16 190 ASP A CA 1
ATOM 1599 C C . ASP A 1 190 ? -15.027 5.849 -13.123 1.00 37.16 190 ASP A C 1
ATOM 1601 O O . ASP A 1 190 ? -14.948 6.269 -14.278 1.00 37.16 190 ASP A O 1
ATOM 1605 N N . SER A 1 191 ? -13.964 5.904 -12.314 1.00 43.69 191 SER A N 1
ATOM 1606 C CA . SER A 1 191 ? -12.646 6.228 -12.829 1.00 43.69 191 SER A CA 1
ATOM 1607 C C . SER A 1 191 ? -12.027 4.976 -13.448 1.00 43.69 191 SER A C 1
ATOM 1609 O O . SER A 1 191 ? -11.759 3.987 -12.767 1.00 43.69 191 SER A O 1
ATOM 1611 N N . PHE A 1 192 ? -11.716 5.069 -14.740 1.00 39.62 192 PHE A N 1
ATOM 1612 C CA . PHE A 1 192 ? -10.933 4.133 -15.564 1.00 39.62 192 PHE A CA 1
ATOM 1613 C C . PHE A 1 192 ? -9.574 3.703 -14.946 1.00 39.62 192 PHE A C 1
ATOM 1615 O O . PHE A 1 192 ? -8.795 2.988 -15.561 1.00 39.62 192 PHE A O 1
ATOM 1622 N N . ARG A 1 193 ? -9.252 4.169 -13.731 1.00 47.50 193 ARG A N 1
ATOM 1623 C CA . ARG A 1 193 ? -7.970 4.044 -13.034 1.00 47.50 193 ARG A CA 1
ATOM 1624 C C . ARG A 1 193 ? -8.036 3.253 -11.731 1.00 47.50 193 ARG A C 1
ATOM 1626 O O . ARG A 1 193 ? -6.993 3.069 -11.113 1.00 47.50 193 ARG A O 1
ATOM 1633 N N . SER A 1 194 ? -9.211 2.804 -11.293 1.00 45.03 194 SER A N 1
ATOM 1634 C CA . SER A 1 194 ? -9.323 2.001 -10.076 1.00 45.03 194 SER A CA 1
ATOM 1635 C C . SER A 1 194 ? -10.466 0.999 -10.206 1.00 45.03 194 SER A C 1
ATOM 1637 O O . SER A 1 194 ? -11.610 1.279 -9.840 1.00 45.03 194 SER A O 1
ATOM 1639 N N . SER A 1 195 ? -10.145 -0.201 -10.700 1.00 49.56 195 SER A N 1
ATOM 1640 C CA . SER A 1 195 ? -10.848 -1.403 -10.242 1.00 49.56 195 SER A CA 1
ATOM 1641 C C . SER A 1 195 ? -10.833 -1.389 -8.716 1.00 49.56 195 SER A C 1
ATOM 1643 O O . SER A 1 195 ? -9.878 -0.900 -8.101 1.00 49.56 195 SER A O 1
ATOM 1645 N N . SER A 1 196 ? -11.897 -1.880 -8.072 1.00 59.66 196 SER A N 1
ATOM 1646 C CA . SER A 1 196 ? -11.893 -1.971 -6.614 1.00 59.66 196 SER A CA 1
ATOM 1647 C C . SER A 1 196 ? -10.666 -2.777 -6.199 1.00 59.66 196 SER A C 1
ATOM 1649 O O . SER A 1 196 ? -10.625 -3.981 -6.461 1.00 59.66 196 SER A O 1
ATOM 1651 N N . ALA A 1 197 ? -9.682 -2.134 -5.565 1.00 67.12 197 ALA A N 1
ATOM 1652 C CA . ALA A 1 197 ? -8.449 -2.788 -5.128 1.00 67.12 197 ALA A CA 1
ATOM 1653 C C . ALA A 1 197 ? -8.759 -4.080 -4.350 1.00 67.12 197 ALA A C 1
ATOM 1655 O O . ALA A 1 197 ? -8.034 -5.066 -4.425 1.00 67.12 197 ALA A O 1
ATOM 1656 N N . ALA A 1 198 ? -9.901 -4.102 -3.663 1.00 77.62 198 ALA A N 1
ATOM 1657 C CA . ALA A 1 198 ? -10.449 -5.268 -2.999 1.00 77.62 198 ALA A CA 1
ATOM 1658 C C . ALA A 1 198 ? -10.684 -6.500 -3.892 1.00 77.62 198 ALA A C 1
ATOM 1660 O O . ALA A 1 198 ? -10.366 -7.598 -3.444 1.00 77.62 198 ALA A O 1
ATOM 1661 N N . TYR A 1 199 ? -11.221 -6.375 -5.114 1.00 86.31 199 TYR A N 1
ATOM 1662 C CA . TYR A 1 199 ? -11.546 -7.554 -5.930 1.00 86.31 199 TYR A CA 1
ATOM 1663 C C . TYR A 1 199 ? -10.294 -8.321 -6.359 1.00 86.31 199 TYR A C 1
ATOM 1665 O O . TYR A 1 199 ? -10.275 -9.545 -6.244 1.00 86.31 199 TYR A O 1
ATOM 1673 N N . LYS A 1 200 ? -9.217 -7.618 -6.731 1.00 88.50 200 LYS A N 1
ATOM 1674 C CA . LYS A 1 200 ? -7.898 -8.233 -6.937 1.00 88.50 200 LYS A CA 1
ATOM 1675 C C . LYS A 1 200 ? -7.484 -9.090 -5.739 1.00 88.50 200 LYS A C 1
ATOM 1677 O O . LYS A 1 200 ? -7.104 -10.246 -5.904 1.00 88.50 200 LYS A O 1
ATOM 1682 N N . TYR A 1 201 ? -7.571 -8.542 -4.526 1.00 89.19 201 TYR A N 1
ATOM 1683 C CA . TYR A 1 201 ? -7.165 -9.271 -3.323 1.00 89.19 201 TYR A CA 1
ATOM 1684 C C . TYR A 1 201 ? -8.085 -10.457 -3.012 1.00 89.19 201 TYR A C 1
ATOM 1686 O O . TYR A 1 201 ? -7.599 -11.482 -2.539 1.00 89.19 201 TYR A O 1
ATOM 1694 N N . VAL A 1 202 ? -9.383 -10.361 -3.326 1.00 91.88 202 VAL A N 1
ATOM 1695 C CA . VAL A 1 202 ? -10.300 -11.511 -3.272 1.00 91.88 202 VAL A CA 1
ATOM 1696 C C . VAL A 1 202 ? -9.854 -12.590 -4.258 1.00 91.88 202 VAL A C 1
ATOM 1698 O O . VAL A 1 202 ? -9.774 -13.751 -3.868 1.00 91.88 202 VAL A O 1
ATOM 1701 N N . CYS A 1 203 ? -9.500 -12.218 -5.494 1.00 92.62 203 CYS A N 1
ATOM 1702 C CA . CYS A 1 203 ? -9.019 -13.160 -6.504 1.00 92.62 203 CYS A CA 1
ATOM 1703 C C . CYS A 1 203 ? -7.763 -13.889 -6.039 1.00 92.62 203 CYS A C 1
ATOM 1705 O O . CYS A 1 203 ? -7.746 -15.112 -6.037 1.00 92.62 203 CYS A O 1
ATOM 1707 N N . ILE A 1 204 ? -6.750 -13.152 -5.576 1.00 92.12 204 ILE A N 1
ATOM 1708 C CA . ILE A 1 204 ? -5.501 -13.732 -5.061 1.00 92.12 204 ILE A CA 1
ATOM 1709 C C . ILE A 1 204 ? -5.788 -14.727 -3.937 1.00 92.12 204 ILE A C 1
ATOM 1711 O O . ILE A 1 204 ? -5.216 -15.815 -3.903 1.00 92.12 204 ILE A O 1
ATOM 1715 N N . ARG A 1 205 ? -6.681 -14.358 -3.016 1.00 93.56 205 ARG A N 1
ATOM 1716 C CA . ARG A 1 205 ? -6.975 -15.164 -1.837 1.00 93.56 205 ARG A CA 1
ATOM 1717 C C . ARG A 1 205 ? -7.771 -16.426 -2.161 1.00 93.56 205 ARG A C 1
ATOM 1719 O O . ARG A 1 205 ? -7.473 -17.476 -1.611 1.00 93.56 205 ARG A O 1
ATOM 1726 N N . LEU A 1 206 ? -8.756 -16.324 -3.048 1.00 95.00 206 LEU A N 1
ATOM 1727 C CA . LEU A 1 206 ? -9.665 -17.420 -3.383 1.00 95.00 206 LEU A CA 1
ATOM 1728 C C . LEU A 1 206 ? -9.245 -18.205 -4.633 1.00 95.00 206 LEU A C 1
ATOM 1730 O O . LEU A 1 206 ? -9.951 -19.128 -5.020 1.00 95.00 206 LEU A O 1
ATOM 1734 N N . ALA A 1 207 ? -8.111 -17.891 -5.265 1.00 94.38 207 ALA A N 1
ATOM 1735 C CA . ALA A 1 207 ? -7.700 -18.506 -6.532 1.00 94.38 207 ALA A CA 1
ATOM 1736 C C . ALA A 1 207 ? -7.582 -20.035 -6.495 1.00 94.38 207 ALA A C 1
ATOM 1738 O O . ALA A 1 207 ? -7.783 -20.695 -7.509 1.00 94.38 207 ALA A O 1
ATOM 1739 N N . LYS A 1 208 ? -7.239 -20.604 -5.333 1.00 92.50 208 LYS A N 1
ATOM 1740 C CA . LYS A 1 208 ? -7.127 -22.059 -5.143 1.00 92.50 208 LYS A CA 1
ATOM 1741 C C . LYS A 1 208 ? -8.448 -22.711 -4.728 1.00 92.50 208 LYS A C 1
ATOM 1743 O O . LYS A 1 208 ? -8.511 -23.934 -4.627 1.00 92.50 208 LYS A O 1
ATOM 1748 N N . ASN A 1 209 ? -9.483 -21.918 -4.456 1.00 94.69 209 ASN A N 1
ATOM 1749 C CA . ASN A 1 209 ? -10.766 -22.411 -3.990 1.00 94.69 209 ASN A CA 1
ATOM 1750 C C . ASN A 1 209 ? -11.651 -22.786 -5.196 1.00 94.69 209 ASN A C 1
ATOM 1752 O O . ASN A 1 209 ? -12.016 -21.906 -5.974 1.00 94.69 209 ASN A O 1
ATOM 1756 N N . PRO A 1 210 ? -12.046 -24.063 -5.362 1.00 93.69 210 PRO A N 1
ATOM 1757 C CA . PRO A 1 210 ? -12.790 -24.516 -6.541 1.00 93.69 210 PRO A CA 1
ATOM 1758 C C . PRO A 1 210 ? -14.210 -23.936 -6.638 1.00 93.69 210 PRO A C 1
ATOM 1760 O O . PRO A 1 210 ? -14.815 -23.986 -7.704 1.00 93.69 210 PRO A O 1
ATOM 1763 N N . ALA A 1 211 ? -14.753 -23.390 -5.543 1.00 93.69 211 ALA A N 1
ATOM 1764 C CA . ALA A 1 211 ? -16.052 -22.718 -5.533 1.00 93.69 211 ALA A CA 1
ATOM 1765 C C . ALA A 1 211 ? -15.977 -21.250 -5.994 1.00 93.69 211 ALA A C 1
ATOM 1767 O O . ALA A 1 211 ? -16.998 -20.560 -6.025 1.00 93.69 211 ALA A O 1
ATOM 1768 N N . PHE A 1 212 ? -14.782 -20.753 -6.320 1.00 93.44 212 PHE A N 1
ATOM 1769 C CA . PHE A 1 212 ? -14.562 -19.396 -6.792 1.00 93.44 212 PHE A CA 1
ATOM 1770 C C . PHE A 1 212 ? -14.015 -19.408 -8.218 1.00 93.44 212 PHE A C 1
ATOM 1772 O O . PHE A 1 212 ? -13.071 -20.121 -8.541 1.00 93.44 212 PHE A O 1
ATOM 1779 N N . THR A 1 213 ? -14.606 -18.592 -9.084 1.00 91.56 213 THR A N 1
ATOM 1780 C CA . THR A 1 213 ? -14.110 -18.358 -10.442 1.00 91.56 213 THR A CA 1
ATOM 1781 C C . THR A 1 213 ? -13.725 -16.893 -10.561 1.00 91.56 213 THR A C 1
ATOM 1783 O O . THR A 1 213 ? -14.511 -16.008 -10.216 1.00 91.56 213 THR A O 1
ATOM 1786 N N . ILE A 1 214 ? -12.497 -16.643 -11.017 1.00 90.38 214 ILE A N 1
ATOM 1787 C CA . ILE A 1 214 ? -12.013 -15.288 -11.267 1.00 90.38 214 ILE A CA 1
ATOM 1788 C C . ILE A 1 214 ? -12.733 -14.749 -12.503 1.00 90.38 214 ILE A C 1
ATOM 1790 O O . ILE A 1 214 ? -12.705 -15.360 -13.568 1.00 90.38 214 ILE A O 1
ATOM 1794 N N . ASP A 1 215 ? -13.367 -13.596 -12.343 1.00 88.56 215 ASP A N 1
ATOM 1795 C CA . ASP A 1 215 ? -13.973 -12.829 -13.420 1.00 88.56 215 ASP A CA 1
ATOM 1796 C C . ASP A 1 215 ? -12.944 -11.796 -13.893 1.00 88.56 215 ASP A C 1
ATOM 1798 O O . ASP A 1 215 ? -12.778 -10.729 -13.294 1.00 88.56 215 ASP A O 1
ATOM 1802 N N . TYR A 1 216 ? -12.172 -12.174 -14.913 1.00 87.56 216 TYR A N 1
ATOM 1803 C CA . TYR A 1 216 ? -11.049 -11.377 -15.403 1.00 87.56 216 TYR A CA 1
ATOM 1804 C C . TYR A 1 216 ? -11.485 -10.028 -15.990 1.00 87.56 216 TYR A C 1
ATOM 1806 O O . TYR A 1 216 ? -10.728 -9.067 -15.877 1.00 87.56 216 TYR A O 1
ATOM 1814 N N . ASP A 1 217 ? -12.715 -9.916 -16.500 1.00 84.81 217 ASP A N 1
ATOM 1815 C CA . ASP A 1 217 ? -13.261 -8.676 -17.075 1.00 84.81 217 ASP A CA 1
ATOM 1816 C C . ASP A 1 217 ? -13.438 -7.566 -16.023 1.00 84.81 217 ASP A C 1
ATOM 1818 O O . ASP A 1 217 ? -13.606 -6.386 -16.343 1.00 84.81 217 ASP A O 1
ATOM 1822 N N . ARG A 1 218 ? -13.396 -7.930 -14.737 1.00 80.88 218 ARG A N 1
ATOM 1823 C CA . ARG A 1 218 ? -13.514 -7.002 -13.605 1.00 80.88 218 ARG A CA 1
ATOM 1824 C C . ARG A 1 218 ? -12.174 -6.490 -13.089 1.00 80.88 218 ARG A C 1
ATOM 1826 O O . ARG A 1 218 ? -12.152 -5.606 -12.228 1.00 80.88 218 ARG A O 1
ATOM 1833 N N . LEU A 1 219 ? -11.069 -7.058 -13.556 1.00 83.69 219 LEU A N 1
ATOM 1834 C CA . LEU A 1 219 ? -9.730 -6.612 -13.198 1.00 83.69 219 LEU A CA 1
ATOM 1835 C C . LEU A 1 219 ? -9.293 -5.538 -14.196 1.00 83.69 219 LEU A C 1
ATOM 1837 O O . LEU A 1 219 ? -9.455 -5.699 -15.402 1.00 83.69 219 LEU A O 1
ATOM 1841 N N . CYS A 1 220 ? -8.716 -4.437 -13.706 1.00 83.12 220 CYS A N 1
ATOM 1842 C CA . CYS A 1 220 ? -7.940 -3.589 -14.607 1.00 83.12 220 CYS A CA 1
ATOM 1843 C C . CYS A 1 220 ? -6.677 -4.341 -15.044 1.00 83.12 220 CYS A C 1
ATOM 1845 O O . CYS A 1 220 ? -6.262 -5.295 -14.388 1.00 83.12 220 CYS A O 1
ATOM 1847 N N . GLU A 1 221 ? -6.040 -3.894 -16.123 1.00 85.88 221 GLU A N 1
ATOM 1848 C CA . GLU A 1 221 ? -4.908 -4.616 -16.708 1.00 85.88 221 GLU A CA 1
ATOM 1849 C C . GLU A 1 221 ? -3.770 -4.864 -15.696 1.00 85.88 221 GLU A C 1
ATOM 1851 O O . GLU A 1 221 ? -3.280 -5.982 -15.563 1.00 85.88 221 GLU A O 1
ATOM 1856 N N . GLY A 1 222 ? -3.414 -3.857 -14.889 1.00 86.25 222 GLY A N 1
ATOM 1857 C CA . GLY A 1 222 ? -2.413 -4.014 -13.828 1.00 86.25 222 GLY A CA 1
ATOM 1858 C C . GLY A 1 222 ? -2.823 -5.004 -12.737 1.00 86.25 222 GLY A C 1
ATOM 1859 O O . GLY A 1 222 ? -2.005 -5.806 -12.288 1.00 86.25 222 GLY A O 1
ATOM 1860 N N . ASP A 1 223 ? -4.096 -4.986 -12.335 1.00 87.56 223 ASP A N 1
ATOM 1861 C CA . ASP A 1 223 ? -4.619 -5.939 -11.357 1.00 87.56 223 ASP A CA 1
ATOM 1862 C C . ASP A 1 223 ? -4.646 -7.363 -11.919 1.00 87.56 223 ASP A C 1
ATOM 1864 O O . ASP A 1 223 ? -4.344 -8.303 -11.187 1.00 87.56 223 ASP A O 1
ATOM 1868 N N . TYR A 1 224 ? -4.968 -7.527 -13.205 1.00 91.69 224 TYR A N 1
ATOM 1869 C CA . TYR A 1 224 ? -4.918 -8.808 -13.903 1.00 91.69 224 TYR A CA 1
ATOM 1870 C C . TYR A 1 224 ? -3.524 -9.426 -13.795 1.00 91.69 224 TYR A C 1
ATOM 1872 O O . TYR A 1 224 ? -3.394 -10.543 -13.295 1.00 91.69 224 TYR A O 1
ATOM 1880 N N . TYR A 1 225 ? -2.477 -8.686 -14.169 1.00 92.69 225 TYR A N 1
ATOM 1881 C CA . TYR A 1 225 ? -1.105 -9.194 -14.106 1.00 92.69 225 TYR A CA 1
ATOM 1882 C C . TYR A 1 225 ? -0.676 -9.567 -12.685 1.00 92.69 225 TYR A C 1
ATOM 1884 O O . TYR A 1 225 ? -0.055 -10.612 -12.490 1.00 92.69 225 TYR A O 1
ATOM 1892 N N . GLU A 1 226 ? -1.045 -8.767 -11.682 1.00 90.69 226 GLU A N 1
ATOM 1893 C CA . GLU A 1 226 ? -0.725 -9.076 -10.285 1.00 90.69 226 GLU A CA 1
ATOM 1894 C C . GLU A 1 226 ? -1.465 -10.332 -9.789 1.00 90.69 226 GLU A C 1
ATOM 1896 O O . GLU A 1 226 ? -0.876 -11.164 -9.092 1.00 90.69 226 GLU A O 1
ATOM 1901 N N . VAL A 1 227 ? -2.741 -10.508 -10.166 1.00 92.56 227 VAL A N 1
ATOM 1902 C CA . VAL A 1 227 ? -3.502 -11.733 -9.874 1.00 92.56 227 VAL A CA 1
ATOM 1903 C C . VAL A 1 227 ? -2.834 -12.931 -10.538 1.00 92.56 227 VAL A C 1
ATOM 1905 O O . VAL A 1 227 ? -2.573 -13.920 -9.856 1.00 92.56 227 VAL A O 1
ATOM 1908 N N . MET A 1 228 ? -2.514 -12.857 -11.830 1.00 95.31 228 MET A N 1
ATOM 1909 C CA . MET A 1 228 ? -1.874 -13.961 -12.550 1.00 95.31 228 MET A CA 1
ATOM 1910 C C . MET A 1 228 ? -0.542 -14.345 -11.902 1.00 95.31 228 MET A C 1
ATOM 1912 O O . MET A 1 228 ? -0.338 -15.515 -11.579 1.00 95.31 228 MET A O 1
ATOM 1916 N N . ALA A 1 229 ? 0.300 -13.362 -11.583 1.00 92.31 229 ALA A N 1
ATOM 1917 C CA . ALA A 1 229 ? 1.579 -13.586 -10.922 1.00 92.31 229 ALA A CA 1
ATOM 1918 C C . ALA A 1 229 ? 1.444 -14.270 -9.553 1.00 92.31 229 ALA A C 1
ATOM 1920 O O . ALA A 1 229 ? 2.120 -15.258 -9.275 1.00 92.31 229 ALA A O 1
ATOM 1921 N N . LYS A 1 230 ? 0.541 -13.788 -8.691 1.00 91.62 230 LYS A N 1
ATOM 1922 C CA . LYS A 1 230 ? 0.382 -14.321 -7.324 1.00 91.62 230 LYS A CA 1
ATOM 1923 C C . LYS A 1 230 ? -0.367 -15.6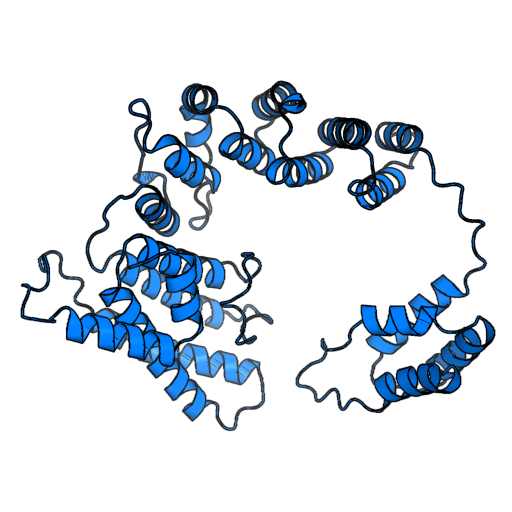50 -7.257 1.00 91.62 230 LYS A C 1
ATOM 1925 O O . LYS A 1 230 ? -0.292 -16.340 -6.242 1.00 91.62 230 LYS A O 1
ATOM 1930 N N . THR A 1 231 ? -1.101 -16.003 -8.305 1.00 93.56 231 THR A N 1
ATOM 1931 C CA . THR A 1 231 ? -1.903 -17.234 -8.356 1.00 93.56 231 THR A CA 1
ATOM 1932 C C . THR A 1 231 ? -1.238 -18.346 -9.168 1.00 93.56 231 THR A C 1
ATOM 1934 O O . THR A 1 231 ? -1.765 -19.456 -9.215 1.00 93.56 231 THR A O 1
ATOM 1937 N N . GLY A 1 232 ? -0.061 -18.087 -9.753 1.00 90.94 232 GLY A N 1
ATOM 1938 C CA . GLY A 1 232 ? 0.645 -19.034 -10.623 1.00 90.94 232 GLY A CA 1
ATOM 1939 C C . GLY A 1 232 ? 0.011 -19.171 -12.010 1.00 90.94 232 GLY A C 1
ATOM 1940 O O . GLY A 1 232 ? 0.220 -20.174 -12.694 1.00 90.94 232 GLY A O 1
ATOM 1941 N N . GLY A 1 233 ? -0.792 -18.185 -12.413 1.00 90.06 233 GLY A N 1
ATOM 1942 C CA . GLY A 1 233 ? -1.330 -18.079 -13.759 1.00 90.06 233 GLY A CA 1
ATOM 1943 C C . GLY A 1 233 ? -0.236 -17.795 -14.789 1.00 90.06 233 GLY A C 1
ATOM 1944 O O . GLY A 1 233 ? 0.873 -17.379 -14.459 1.00 90.06 233 GLY A O 1
ATOM 1945 N N . LYS A 1 234 ? -0.558 -18.017 -16.065 1.00 90.25 234 LYS A N 1
ATOM 1946 C CA . LYS A 1 234 ? 0.320 -17.690 -17.193 1.00 90.25 234 LYS A CA 1
ATOM 1947 C C . LYS A 1 234 ? -0.259 -16.528 -17.976 1.00 90.25 234 LYS A C 1
ATOM 1949 O O . LYS A 1 234 ? -1.464 -16.500 -18.213 1.00 90.25 234 LYS A O 1
ATOM 1954 N N . VAL A 1 235 ? 0.608 -15.628 -18.413 1.00 90.62 235 VAL A N 1
ATOM 1955 C CA . VAL A 1 235 ? 0.251 -14.539 -19.324 1.00 90.62 235 VAL A CA 1
ATOM 1956 C C . VAL A 1 235 ? 0.973 -14.743 -20.655 1.00 90.62 235 VAL A C 1
ATOM 1958 O O . VAL A 1 235 ? 2.057 -15.340 -20.659 1.00 90.62 235 VAL A O 1
ATOM 1961 N N . PRO A 1 236 ? 0.390 -14.314 -21.784 1.00 89.81 236 PRO A N 1
ATOM 1962 C CA . PRO A 1 236 ? 1.066 -14.405 -23.070 1.00 89.81 236 PRO A CA 1
ATOM 1963 C C . PRO A 1 236 ? 2.416 -13.665 -23.057 1.00 89.81 236 PRO A C 1
ATOM 1965 O O . PRO A 1 236 ? 2.542 -12.621 -22.405 1.00 89.81 236 PRO A O 1
ATOM 1968 N N . PRO A 1 237 ? 3.443 -14.188 -23.755 1.00 85.94 237 PRO A N 1
ATOM 1969 C CA . PRO A 1 237 ? 4.720 -13.497 -23.893 1.00 85.94 237 PRO A CA 1
ATOM 1970 C C . PRO A 1 237 ? 4.527 -12.078 -24.435 1.00 85.94 237 PRO A C 1
ATOM 1972 O O . PRO A 1 237 ? 3.782 -11.866 -25.389 1.00 85.94 237 PRO A O 1
ATOM 1975 N N . GLY A 1 238 ? 5.196 -11.102 -23.825 1.00 88.00 238 GLY A N 1
ATOM 1976 C CA . GLY A 1 238 ? 5.115 -9.698 -24.233 1.00 88.00 238 GLY A CA 1
ATOM 1977 C C . GLY A 1 238 ? 3.924 -8.894 -23.712 1.00 88.00 238 GLY A C 1
ATOM 1978 O O . GLY A 1 238 ? 4.048 -7.673 -23.649 1.00 88.00 238 GLY A O 1
ATOM 1979 N N . ASP A 1 239 ? 2.824 -9.512 -23.275 1.00 90.19 239 ASP A N 1
ATOM 1980 C CA . ASP A 1 239 ? 1.616 -8.771 -22.864 1.00 90.19 239 ASP A CA 1
ATOM 1981 C C . ASP A 1 239 ? 1.892 -7.812 -21.701 1.00 90.19 239 ASP A C 1
ATOM 1983 O O . ASP A 1 239 ? 1.683 -6.598 -21.810 1.00 90.19 239 ASP A O 1
ATOM 1987 N N . ILE A 1 240 ? 2.473 -8.332 -20.616 1.00 93.06 240 ILE A N 1
ATOM 1988 C CA . ILE A 1 240 ? 2.824 -7.531 -19.437 1.00 93.06 240 ILE A CA 1
ATOM 1989 C C . ILE A 1 240 ? 3.900 -6.478 -19.737 1.00 93.06 240 ILE A C 1
ATOM 1991 O O . ILE A 1 240 ? 3.887 -5.388 -19.166 1.00 93.06 240 ILE A O 1
ATOM 1995 N N . LEU A 1 241 ? 4.814 -6.769 -20.667 1.00 91.94 241 LEU A N 1
ATOM 1996 C CA . LEU A 1 241 ? 5.836 -5.821 -21.105 1.00 91.94 241 LEU A CA 1
ATOM 1997 C C . LEU A 1 241 ? 5.207 -4.685 -21.926 1.00 91.94 241 LEU A C 1
ATOM 1999 O O . LEU A 1 241 ? 5.570 -3.520 -21.765 1.00 91.94 241 LEU A O 1
ATOM 2003 N N . GLY A 1 242 ? 4.218 -5.000 -22.762 1.00 90.56 242 GLY A N 1
ATOM 2004 C CA . GLY A 1 242 ? 3.411 -4.004 -23.457 1.00 90.56 242 GLY A CA 1
ATOM 2005 C C . GLY A 1 242 ? 2.622 -3.131 -22.506 1.00 90.56 242 GLY A C 1
ATOM 2006 O O . GLY A 1 242 ? 2.619 -1.911 -22.671 1.00 90.56 242 GLY A O 1
ATOM 2007 N N . TYR A 1 243 ? 2.017 -3.722 -21.480 1.00 90.56 243 TYR A N 1
ATOM 2008 C CA . TYR A 1 243 ? 1.367 -2.964 -20.418 1.00 90.56 243 TYR A CA 1
ATOM 2009 C C . TYR A 1 243 ? 2.341 -2.028 -19.692 1.00 90.56 243 TYR A C 1
ATOM 2011 O O . TYR A 1 243 ? 2.027 -0.852 -19.488 1.00 90.56 243 TYR A O 1
ATOM 2019 N N . LEU A 1 244 ? 3.547 -2.504 -19.371 1.00 91.56 244 LEU A N 1
ATOM 2020 C CA . LEU A 1 244 ? 4.590 -1.688 -18.753 1.00 91.56 244 LEU A CA 1
ATOM 2021 C C . LEU A 1 244 ? 4.945 -0.473 -19.625 1.00 91.56 244 LEU A C 1
ATOM 2023 O O . LEU A 1 244 ? 4.946 0.661 -19.141 1.00 91.56 244 LEU A O 1
ATOM 2027 N N . PHE A 1 245 ? 5.190 -0.680 -20.921 1.00 91.75 245 PHE A N 1
ATOM 2028 C CA . PHE A 1 245 ? 5.506 0.417 -21.838 1.00 91.75 245 PHE A CA 1
ATOM 2029 C C . PHE A 1 245 ? 4.328 1.363 -22.084 1.00 91.75 245 PHE A C 1
ATOM 2031 O O . PHE A 1 245 ? 4.551 2.571 -22.172 1.00 91.75 245 PHE A O 1
ATOM 2038 N N . ARG A 1 246 ? 3.082 0.869 -22.138 1.00 89.06 246 ARG A N 1
ATOM 2039 C CA . ARG A 1 246 ? 1.883 1.726 -22.192 1.00 89.06 246 ARG A CA 1
ATOM 2040 C C . ARG A 1 246 ? 1.769 2.599 -20.948 1.00 89.06 246 ARG A C 1
ATOM 2042 O O . ARG A 1 246 ? 1.582 3.803 -21.080 1.00 89.06 246 ARG A O 1
ATOM 2049 N N . THR A 1 247 ? 1.983 2.017 -19.770 1.00 87.00 247 THR A N 1
ATOM 2050 C CA . THR A 1 247 ? 1.988 2.746 -18.496 1.00 87.00 247 THR A CA 1
ATOM 2051 C C . THR A 1 247 ? 3.025 3.875 -18.533 1.00 87.00 247 THR A C 1
ATOM 2053 O O . THR A 1 247 ? 2.708 5.023 -18.226 1.00 87.00 247 THR A O 1
ATOM 2056 N N . ILE A 1 248 ? 4.249 3.589 -19.000 1.00 87.81 248 ILE A N 1
ATOM 2057 C CA . ILE A 1 248 ? 5.312 4.593 -19.189 1.00 87.81 248 ILE A CA 1
ATOM 2058 C C . ILE A 1 248 ? 4.912 5.681 -20.201 1.00 87.81 248 ILE A C 1
ATOM 2060 O O . ILE A 1 248 ? 5.192 6.859 -19.969 1.00 87.81 248 ILE A O 1
ATOM 2064 N N . ALA A 1 249 ? 4.252 5.309 -21.302 1.00 86.19 249 ALA A N 1
ATOM 2065 C CA . ALA A 1 249 ? 3.769 6.242 -22.323 1.00 86.19 249 ALA A CA 1
ATOM 2066 C C . ALA A 1 249 ? 2.748 7.237 -21.759 1.00 86.19 249 ALA A C 1
ATOM 2068 O O . ALA A 1 249 ? 2.866 8.445 -21.969 1.00 86.19 249 ALA A O 1
ATOM 2069 N N . GLU A 1 250 ? 1.742 6.719 -21.049 1.00 84.19 250 GLU A N 1
ATOM 2070 C CA . GLU A 1 250 ? 0.678 7.509 -20.428 1.00 84.19 250 GLU A CA 1
ATOM 2071 C C . GLU A 1 250 ? 1.262 8.522 -19.454 1.00 84.19 250 GLU A C 1
ATOM 2073 O O . GLU A 1 250 ? 0.914 9.700 -19.487 1.00 84.19 250 GLU A O 1
ATOM 2078 N N . TYR A 1 251 ? 2.230 8.082 -18.659 1.00 82.19 251 TYR A N 1
ATOM 2079 C CA . TYR A 1 251 ? 2.900 8.944 -17.707 1.00 82.19 251 TYR A CA 1
ATOM 2080 C C . TYR A 1 251 ? 3.730 10.049 -18.360 1.00 82.19 251 TYR A C 1
ATOM 2082 O O . TYR A 1 251 ? 3.638 11.211 -17.964 1.00 82.19 251 TYR A O 1
ATOM 2090 N N . ALA A 1 252 ? 4.496 9.720 -19.404 1.00 82.56 252 ALA A N 1
ATOM 2091 C CA . ALA A 1 252 ? 5.239 10.723 -20.161 1.00 82.56 252 ALA A CA 1
ATOM 2092 C C . ALA A 1 252 ? 4.307 11.795 -20.759 1.00 82.56 252 ALA A C 1
ATOM 2094 O O . ALA A 1 252 ? 4.683 12.965 -20.821 1.00 82.56 252 ALA A O 1
ATOM 2095 N N . LYS A 1 253 ? 3.082 11.412 -21.145 1.00 80.75 253 LYS A N 1
ATOM 2096 C CA . LYS A 1 253 ? 2.052 12.324 -21.658 1.00 80.75 253 LYS A CA 1
ATOM 2097 C C . LYS A 1 253 ? 1.421 13.192 -20.563 1.00 80.75 253 LYS A C 1
ATOM 2099 O O . LYS A 1 253 ? 1.191 14.374 -20.793 1.00 80.75 253 LYS A O 1
ATOM 2104 N N . GLU A 1 254 ? 1.139 12.644 -19.382 1.00 76.31 254 GLU A N 1
ATOM 2105 C CA . GLU A 1 254 ? 0.575 13.418 -18.261 1.00 76.31 254 GLU A CA 1
ATOM 2106 C C . GLU A 1 254 ? 1.498 14.560 -17.833 1.00 76.31 254 GLU A C 1
ATOM 2108 O O . GLU A 1 254 ? 1.044 15.682 -17.604 1.00 76.31 254 GLU A O 1
ATOM 2113 N N . MET A 1 255 ? 2.807 14.316 -17.830 1.00 69.69 255 MET A N 1
ATOM 2114 C CA . MET A 1 255 ? 3.812 15.315 -17.465 1.00 69.69 255 MET A CA 1
ATOM 2115 C C . MET A 1 255 ? 3.900 16.495 -18.451 1.00 69.69 255 MET A C 1
ATOM 2117 O O . MET A 1 255 ? 4.339 17.578 -18.067 1.00 69.69 255 MET A O 1
ATOM 2121 N N . GLU A 1 256 ? 3.442 16.344 -19.700 1.00 67.75 256 GLU A N 1
ATOM 2122 C CA . GLU A 1 256 ? 3.345 17.462 -20.658 1.00 67.75 256 GLU A CA 1
ATOM 2123 C C . GLU A 1 256 ? 2.254 18.467 -20.271 1.00 67.75 256 GLU A C 1
ATOM 2125 O O . GLU A 1 256 ? 2.345 19.644 -20.620 1.00 67.75 256 GLU A O 1
ATOM 2130 N N . SER A 1 257 ? 1.233 18.015 -19.538 1.00 65.19 257 SER A N 1
ATOM 2131 C CA . SER A 1 257 ? 0.093 18.848 -19.143 1.00 65.19 257 SER A CA 1
ATOM 2132 C C . SER A 1 257 ? 0.397 19.805 -17.982 1.00 65.19 257 SER A C 1
ATOM 2134 O O . SER A 1 257 ? -0.427 20.660 -17.662 1.00 65.19 257 SER A O 1
ATOM 2136 N N . GLY A 1 258 ? 1.613 19.734 -17.423 1.00 54.44 258 GLY A N 1
ATOM 2137 C CA . GLY A 1 258 ? 2.145 20.708 -16.471 1.00 54.44 258 GLY A CA 1
ATOM 2138 C C . GLY A 1 258 ? 1.760 20.473 -15.012 1.00 54.44 258 GLY A C 1
ATOM 2139 O O . GLY A 1 258 ? 1.939 21.385 -14.206 1.00 54.44 258 GLY A O 1
ATOM 2140 N N . ASP A 1 259 ? 1.266 19.283 -14.657 1.00 54.06 259 ASP A N 1
ATOM 2141 C CA . ASP A 1 259 ? 1.023 18.948 -13.254 1.00 54.06 259 ASP A CA 1
ATOM 2142 C C . ASP A 1 259 ? 2.363 18.748 -12.511 1.00 54.06 259 ASP A C 1
ATOM 2144 O O . ASP A 1 259 ? 3.192 17.926 -12.922 1.00 54.06 259 ASP A O 1
ATOM 2148 N N . PRO A 1 260 ? 2.630 19.512 -11.437 1.00 46.53 260 PRO A N 1
ATOM 2149 C CA . PRO A 1 260 ? 3.912 19.481 -10.751 1.00 46.53 260 PRO A CA 1
ATOM 2150 C C . PRO A 1 260 ? 4.037 18.218 -9.895 1.00 46.53 260 PRO A C 1
ATOM 2152 O O . PRO A 1 260 ? 3.211 17.946 -9.025 1.00 46.53 260 PRO A O 1
ATOM 2155 N N . LEU A 1 261 ? 5.120 17.464 -10.093 1.00 52.59 261 LEU A N 1
ATOM 2156 C CA . LEU A 1 261 ? 5.521 16.379 -9.197 1.00 52.59 261 LEU A CA 1
ATOM 2157 C C . LEU A 1 261 ? 6.948 16.606 -8.701 1.00 52.59 261 LEU A C 1
ATOM 2159 O O . LEU A 1 261 ? 7.916 16.442 -9.445 1.00 52.59 261 LEU A O 1
ATOM 2163 N N . ASP A 1 262 ? 7.070 16.968 -7.426 1.00 46.84 262 ASP A N 1
ATOM 2164 C CA . ASP A 1 262 ? 8.334 17.220 -6.720 1.00 46.84 262 ASP A CA 1
ATOM 2165 C C . ASP A 1 262 ? 9.080 15.942 -6.290 1.00 46.84 262 ASP A C 1
ATOM 2167 O O . ASP A 1 262 ? 10.212 16.012 -5.826 1.00 46.84 262 ASP A O 1
ATOM 2171 N N . THR A 1 263 ? 8.511 14.751 -6.490 1.00 49.81 263 THR A N 1
ATOM 2172 C CA . THR A 1 263 ? 9.004 13.507 -5.865 1.00 49.81 263 THR A CA 1
ATOM 2173 C C . THR A 1 263 ? 9.751 12.540 -6.791 1.00 49.81 263 THR A C 1
ATOM 2175 O O . THR A 1 263 ? 10.081 11.442 -6.368 1.00 49.81 263 THR A O 1
ATOM 2178 N N . LEU A 1 264 ? 10.055 12.911 -8.038 1.00 46.56 264 LEU A N 1
ATOM 2179 C CA . LEU A 1 264 ? 10.546 11.973 -9.069 1.00 46.56 264 LEU A CA 1
ATOM 2180 C C . LEU A 1 264 ? 12.054 11.686 -9.092 1.00 46.56 264 LEU A C 1
ATOM 2182 O O . LEU A 1 264 ? 12.474 10.760 -9.780 1.00 46.56 264 LEU A O 1
ATOM 2186 N N . PHE A 1 265 ? 12.876 12.484 -8.408 1.00 46.22 265 PHE A N 1
ATOM 2187 C CA . PHE A 1 265 ? 14.334 12.482 -8.618 1.00 46.22 265 PHE A CA 1
ATOM 2188 C C . PHE A 1 265 ? 15.164 11.932 -7.459 1.00 46.22 265 PHE A C 1
ATOM 2190 O O . PHE A 1 265 ? 16.386 12.060 -7.489 1.00 46.22 265 PHE A O 1
ATOM 2197 N N . ASN A 1 266 ? 14.543 11.273 -6.479 1.00 46.19 266 ASN A N 1
ATOM 2198 C CA . ASN A 1 266 ? 15.323 10.434 -5.577 1.00 46.19 266 ASN A CA 1
ATOM 2199 C C . ASN A 1 266 ? 15.634 9.120 -6.299 1.00 46.19 266 ASN A C 1
ATOM 2201 O O . ASN A 1 266 ? 14.751 8.293 -6.520 1.00 46.19 266 ASN A O 1
ATOM 2205 N N . ASP A 1 267 ? 16.904 8.944 -6.666 1.00 41.19 267 ASP A N 1
ATOM 2206 C CA . ASP A 1 267 ? 17.451 7.734 -7.296 1.00 41.19 267 ASP A CA 1
ATOM 2207 C C . ASP A 1 267 ? 17.188 6.445 -6.465 1.00 41.19 267 ASP A C 1
ATOM 2209 O O . ASP A 1 267 ? 17.319 5.342 -6.996 1.00 41.19 267 ASP A O 1
ATOM 2213 N N . ASP A 1 268 ? 16.721 6.581 -5.215 1.00 41.34 268 ASP A N 1
ATOM 2214 C CA . ASP A 1 268 ? 16.430 5.509 -4.248 1.00 41.34 268 ASP A CA 1
ATOM 2215 C C . ASP A 1 268 ? 14.970 4.994 -4.241 1.00 41.34 268 ASP A C 1
ATOM 2217 O O . ASP A 1 268 ? 14.627 4.099 -3.468 1.00 41.34 268 ASP A O 1
ATOM 2221 N N . ILE A 1 269 ? 14.069 5.511 -5.091 1.00 44.19 269 ILE A N 1
ATOM 2222 C CA . ILE A 1 269 ? 12.623 5.160 -5.057 1.00 44.19 269 ILE A CA 1
ATOM 2223 C C . ILE A 1 269 ? 12.332 3.690 -5.436 1.00 44.19 269 ILE A C 1
ATOM 2225 O O . ILE A 1 269 ? 11.227 3.194 -5.219 1.00 44.19 269 ILE A O 1
ATOM 2229 N N . PHE A 1 270 ? 13.319 2.947 -5.936 1.00 41.44 270 PHE A N 1
ATOM 2230 C CA . PHE A 1 270 ? 13.170 1.511 -6.189 1.00 41.44 270 PHE A CA 1
ATOM 2231 C C . PHE A 1 270 ? 13.244 0.636 -4.921 1.00 41.44 270 PHE A C 1
ATOM 2233 O O . PHE A 1 270 ? 12.922 -0.543 -5.020 1.00 41.44 270 PHE A O 1
ATOM 2240 N N . LEU A 1 271 ? 13.636 1.178 -3.756 1.00 38.12 271 LEU A N 1
ATOM 2241 C CA . LEU A 1 271 ? 14.041 0.374 -2.588 1.00 38.12 271 LEU A CA 1
ATOM 2242 C C . LEU A 1 271 ? 13.209 0.545 -1.308 1.00 38.12 271 LEU A C 1
ATOM 2244 O O . LEU A 1 271 ? 13.478 -0.140 -0.325 1.00 38.12 271 LEU A O 1
ATOM 2248 N N . ASN A 1 272 ? 12.194 1.411 -1.278 1.00 31.72 272 ASN A N 1
ATOM 2249 C CA . ASN A 1 272 ? 11.324 1.484 -0.102 1.00 31.72 272 ASN A CA 1
ATOM 2250 C C . ASN A 1 272 ? 10.143 0.517 -0.256 1.00 31.72 272 ASN A C 1
ATOM 2252 O O . ASN A 1 272 ? 9.284 0.717 -1.112 1.00 31.72 272 ASN A O 1
ATOM 2256 N N . ASP A 1 273 ? 10.092 -0.492 0.620 1.00 32.59 273 ASP A N 1
ATOM 2257 C CA . ASP A 1 273 ? 9.071 -1.553 0.729 1.00 32.59 273 ASP A CA 1
ATOM 2258 C C . ASP A 1 273 ? 7.625 -1.051 0.969 1.00 32.59 273 ASP A C 1
ATOM 2260 O O . ASP A 1 273 ? 6.702 -1.850 1.149 1.00 32.59 273 ASP A O 1
ATOM 2264 N N . GLU A 1 274 ? 7.379 0.263 0.937 1.00 36.69 274 GLU A N 1
ATOM 2265 C CA . GLU A 1 274 ? 6.039 0.836 1.021 1.00 36.69 274 GLU A CA 1
ATOM 2266 C C . GLU A 1 274 ? 5.680 1.646 -0.242 1.00 36.69 274 GLU A C 1
ATOM 2268 O O . GLU A 1 274 ? 6.403 2.575 -0.618 1.00 36.69 274 GLU A O 1
ATOM 2273 N N . PRO A 1 275 ? 4.531 1.354 -0.892 1.00 36.06 275 PRO A N 1
ATOM 2274 C CA . PRO A 1 275 ? 4.049 2.050 -2.082 1.00 36.06 275 PRO A CA 1
ATOM 2275 C C . PRO A 1 275 ? 3.505 3.430 -1.690 1.00 36.06 275 PRO A C 1
ATOM 2277 O O . PRO A 1 275 ? 2.296 3.664 -1.600 1.00 36.06 275 PRO A O 1
ATOM 2280 N N . HIS A 1 276 ? 4.414 4.347 -1.3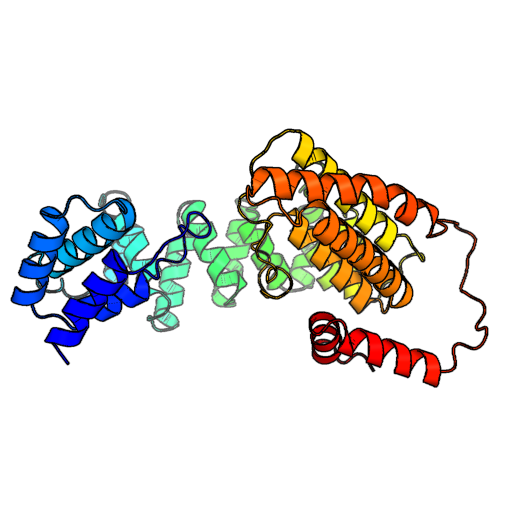74 1.00 32.53 276 HIS A N 1
ATOM 2281 C CA . HIS A 1 276 ? 4.114 5.732 -1.008 1.00 32.53 276 HIS A CA 1
ATOM 2282 C C . HIS A 1 276 ? 4.637 6.749 -2.031 1.00 32.53 276 HIS A C 1
ATOM 2284 O O . HIS A 1 276 ? 4.449 7.952 -1.857 1.00 32.53 276 HIS A O 1
ATOM 2290 N N . GLY A 1 277 ? 5.224 6.275 -3.135 1.00 39.56 277 GLY A N 1
ATOM 2291 C CA . GLY A 1 277 ? 5.460 7.087 -4.325 1.00 39.56 277 GLY A CA 1
ATOM 2292 C C . GLY A 1 277 ? 4.158 7.415 -5.058 1.00 39.56 277 GLY A C 1
ATOM 2293 O O . GLY A 1 277 ? 3.112 6.809 -4.815 1.00 39.56 277 GLY A O 1
ATOM 2294 N N . THR A 1 278 ? 4.229 8.370 -5.984 1.00 51.72 278 THR A N 1
ATOM 2295 C CA . THR A 1 278 ? 3.156 8.644 -6.948 1.00 51.72 278 THR A CA 1
ATOM 2296 C C . THR A 1 278 ? 2.624 7.331 -7.538 1.00 51.72 278 THR A C 1
ATOM 2298 O O . THR A 1 278 ? 3.386 6.382 -7.743 1.00 51.72 278 THR A O 1
ATOM 2301 N N . ASP A 1 279 ? 1.313 7.261 -7.791 1.00 67.12 279 ASP A N 1
ATOM 2302 C CA . ASP A 1 279 ? 0.602 6.064 -8.284 1.00 67.12 279 ASP A CA 1
ATOM 2303 C C . ASP A 1 279 ? 1.356 5.362 -9.437 1.00 67.12 279 ASP A C 1
ATOM 2305 O O . ASP A 1 279 ? 1.436 4.139 -9.507 1.00 67.12 279 ASP A O 1
ATOM 2309 N N . PHE A 1 280 ? 2.046 6.138 -10.273 1.00 73.69 280 PHE A N 1
ATOM 2310 C CA . PHE A 1 280 ? 2.861 5.646 -11.375 1.00 73.69 280 PHE A CA 1
ATOM 2311 C C . PHE A 1 280 ? 4.047 4.739 -10.991 1.00 73.69 280 PHE A C 1
ATOM 2313 O O . PHE A 1 280 ? 4.167 3.641 -11.536 1.00 73.69 280 PHE A O 1
ATOM 2320 N N . HIS A 1 281 ? 4.931 5.153 -10.072 1.00 72.94 281 HIS A N 1
ATOM 2321 C CA . HIS A 1 281 ? 6.084 4.319 -9.692 1.00 72.94 281 HIS A CA 1
ATOM 2322 C C . HIS A 1 281 ? 5.627 3.010 -9.063 1.00 72.94 281 HIS A C 1
ATOM 2324 O O . HIS A 1 281 ? 6.165 1.947 -9.369 1.00 72.94 281 HIS A O 1
ATOM 2330 N N . SER A 1 282 ? 4.581 3.094 -8.242 1.00 76.19 282 SER A N 1
ATOM 2331 C CA . SER A 1 282 ? 3.945 1.927 -7.643 1.00 76.19 282 SER A CA 1
ATOM 2332 C C . SER A 1 282 ? 3.439 0.957 -8.718 1.00 76.19 282 SER A C 1
ATOM 2334 O O . SER A 1 282 ? 3.626 -0.246 -8.569 1.00 76.19 282 SER A O 1
ATOM 2336 N N . ARG A 1 283 ? 2.888 1.451 -9.839 1.00 81.69 283 ARG A N 1
ATOM 2337 C CA . ARG A 1 283 ? 2.447 0.615 -10.974 1.00 81.69 283 ARG A CA 1
ATOM 2338 C C . ARG A 1 283 ? 3.602 -0.024 -11.741 1.00 81.69 283 ARG A C 1
ATOM 2340 O O . ARG A 1 283 ? 3.528 -1.217 -12.027 1.00 81.69 283 ARG A O 1
ATOM 2347 N N . ILE A 1 284 ? 4.665 0.723 -12.056 1.00 85.81 284 ILE A N 1
ATOM 2348 C CA . ILE A 1 284 ? 5.861 0.148 -12.703 1.00 85.81 284 ILE A CA 1
ATOM 2349 C C . ILE A 1 284 ? 6.456 -0.946 -11.822 1.00 85.81 284 ILE A C 1
ATOM 2351 O O . ILE A 1 284 ? 6.667 -2.061 -12.292 1.00 85.81 284 ILE A O 1
ATOM 2355 N N . ASN A 1 285 ? 6.678 -0.648 -10.542 1.00 83.19 285 ASN A N 1
ATOM 2356 C CA . ASN A 1 285 ? 7.283 -1.589 -9.608 1.00 83.19 285 ASN A CA 1
ATOM 2357 C C . ASN A 1 285 ? 6.390 -2.818 -9.408 1.00 83.19 285 ASN A C 1
ATOM 2359 O O . ASN A 1 285 ? 6.892 -3.936 -9.449 1.00 83.19 285 ASN A O 1
ATOM 2363 N N . ALA A 1 286 ? 5.070 -2.642 -9.281 1.00 82.38 286 ALA A N 1
ATOM 2364 C CA . ALA A 1 286 ? 4.128 -3.760 -9.207 1.00 82.38 286 ALA A CA 1
ATOM 2365 C C . ALA A 1 286 ? 4.140 -4.625 -10.479 1.00 82.38 286 ALA A C 1
ATOM 2367 O O . ALA A 1 286 ? 4.055 -5.851 -10.392 1.00 82.38 286 ALA A O 1
ATOM 2368 N N . THR A 1 287 ? 4.288 -4.009 -11.655 1.00 90.00 287 THR A N 1
ATOM 2369 C CA . THR A 1 287 ? 4.380 -4.728 -12.935 1.00 90.00 287 THR A CA 1
ATOM 2370 C C . THR A 1 287 ? 5.676 -5.530 -13.013 1.00 90.00 287 THR A C 1
ATOM 2372 O O . THR A 1 287 ? 5.628 -6.729 -13.263 1.00 90.00 287 THR A O 1
ATOM 2375 N N . LEU A 1 288 ? 6.822 -4.911 -12.711 1.00 87.62 288 LEU A N 1
ATOM 2376 C CA . LEU A 1 288 ? 8.125 -5.587 -12.676 1.00 87.62 288 LEU A CA 1
ATOM 2377 C C . LEU A 1 288 ? 8.163 -6.714 -11.638 1.00 87.62 288 LEU A C 1
ATOM 2379 O O . LEU A 1 288 ? 8.671 -7.795 -11.917 1.00 87.62 288 LEU A O 1
ATOM 2383 N N . TYR A 1 289 ? 7.574 -6.493 -10.463 1.00 85.88 289 TYR A N 1
ATOM 2384 C CA . TYR A 1 289 ? 7.413 -7.524 -9.441 1.00 85.88 289 TYR A CA 1
ATOM 2385 C C . TYR A 1 289 ? 6.563 -8.698 -9.948 1.00 85.88 289 TYR A C 1
ATOM 2387 O O . TYR A 1 289 ? 6.921 -9.857 -9.748 1.00 85.88 289 TYR A O 1
ATOM 2395 N N . SER A 1 290 ? 5.470 -8.413 -10.660 1.00 87.94 290 SER A N 1
ATOM 2396 C CA . SER A 1 290 ? 4.621 -9.446 -11.264 1.00 87.94 290 SER A CA 1
ATOM 2397 C C . SER A 1 290 ? 5.370 -10.236 -12.345 1.00 87.94 290 SER A C 1
ATOM 2399 O O . SER A 1 290 ? 5.275 -11.460 -12.376 1.00 87.94 290 SER A O 1
ATOM 2401 N N . MET A 1 291 ? 6.170 -9.566 -13.184 1.00 90.25 291 MET A N 1
ATOM 2402 C CA . MET A 1 291 ? 7.052 -10.216 -14.166 1.00 90.25 291 MET A CA 1
ATOM 2403 C C . MET A 1 291 ? 8.067 -11.146 -13.489 1.00 90.25 291 MET A C 1
ATOM 2405 O O . MET A 1 291 ? 8.255 -12.275 -13.942 1.00 90.25 291 MET A O 1
ATOM 2409 N N . ALA A 1 292 ? 8.674 -10.703 -12.383 1.00 86.06 292 ALA A N 1
ATOM 2410 C CA . ALA A 1 292 ? 9.647 -11.488 -11.627 1.00 86.06 292 ALA A CA 1
ATOM 2411 C C . ALA A 1 292 ? 9.015 -12.751 -11.024 1.00 86.06 292 ALA A C 1
ATOM 2413 O O . ALA A 1 292 ? 9.534 -13.848 -11.213 1.00 86.06 292 ALA A O 1
ATOM 2414 N N . LEU A 1 293 ? 7.846 -12.622 -10.383 1.00 83.81 293 LEU A N 1
ATOM 2415 C CA . LEU A 1 293 ? 7.090 -13.767 -9.859 1.00 83.81 293 LEU A CA 1
ATOM 2416 C C . LEU A 1 293 ? 6.707 -14.780 -10.951 1.00 83.81 293 LEU A C 1
ATOM 2418 O O . LEU A 1 293 ? 6.662 -15.981 -10.691 1.00 83.81 293 LEU A O 1
ATOM 2422 N N . MET A 1 294 ? 6.452 -14.310 -12.174 1.00 89.12 294 MET A N 1
ATOM 2423 C CA . MET A 1 294 ? 6.143 -15.156 -13.333 1.00 89.12 294 MET A CA 1
ATOM 2424 C C . MET A 1 294 ? 7.387 -15.668 -14.076 1.00 89.12 294 MET A C 1
ATOM 2426 O O . MET A 1 294 ? 7.240 -16.345 -15.093 1.00 89.12 294 MET A O 1
ATOM 2430 N N . LYS A 1 295 ? 8.600 -15.377 -13.581 1.00 88.00 295 LYS A N 1
ATOM 2431 C CA . LYS A 1 295 ? 9.886 -15.771 -14.184 1.00 88.00 295 LYS A CA 1
ATOM 2432 C C . LYS A 1 295 ? 10.072 -15.265 -15.624 1.00 88.00 295 LYS A C 1
ATOM 2434 O O . LYS A 1 295 ? 10.636 -15.954 -16.473 1.00 88.00 295 LYS A O 1
ATOM 2439 N N . MET A 1 296 ? 9.609 -14.047 -15.908 1.00 87.50 296 MET A N 1
ATOM 2440 C CA . MET A 1 296 ? 9.698 -13.404 -17.230 1.00 87.50 296 MET A CA 1
ATOM 2441 C C . MET A 1 296 ? 11.035 -12.675 -17.410 1.00 87.50 296 MET A C 1
ATOM 2443 O O . MET A 1 296 ? 11.100 -11.458 -17.604 1.00 87.50 296 MET A O 1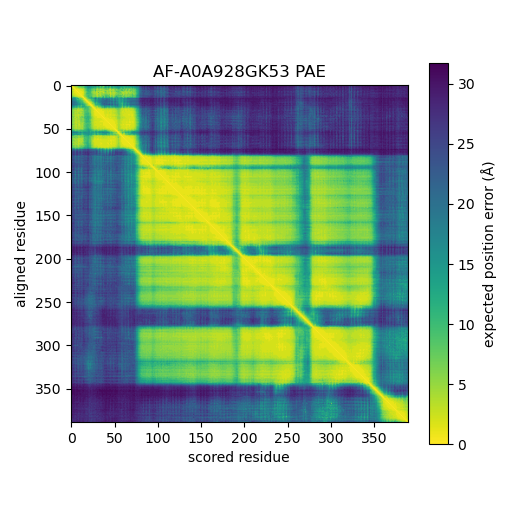
ATOM 2447 N N . GLU A 1 297 ? 12.126 -13.431 -17.270 1.00 86.19 297 GLU A N 1
ATOM 2448 C CA . GLU A 1 297 ? 13.491 -12.899 -17.268 1.00 86.19 297 GLU A CA 1
ATOM 2449 C C . GLU A 1 297 ? 13.792 -12.122 -18.549 1.00 86.19 297 GLU A C 1
ATOM 2451 O O . GLU A 1 297 ? 14.243 -10.983 -18.479 1.00 86.19 297 GLU A O 1
ATOM 2456 N N . ASN A 1 298 ? 13.503 -12.696 -19.719 1.00 86.44 298 ASN A N 1
ATOM 2457 C CA . ASN A 1 298 ? 13.834 -12.090 -21.011 1.00 86.44 298 ASN A CA 1
ATOM 2458 C C . ASN A 1 298 ? 13.168 -10.719 -21.198 1.00 86.44 298 ASN A C 1
ATOM 2460 O O . ASN A 1 298 ? 13.795 -9.773 -21.677 1.00 86.44 298 ASN A O 1
ATOM 2464 N N . GLU A 1 299 ? 11.911 -10.589 -20.789 1.00 88.12 299 GLU A N 1
ATOM 2465 C CA . GLU A 1 299 ? 11.142 -9.351 -20.837 1.00 88.12 299 GLU A CA 1
ATOM 2466 C C . GLU A 1 299 ? 11.692 -8.305 -19.865 1.00 88.12 299 GLU A C 1
ATOM 2468 O O . GLU A 1 299 ? 11.817 -7.128 -20.212 1.00 88.12 299 GLU A O 1
ATOM 2473 N N . MET A 1 300 ? 12.068 -8.725 -18.658 1.00 86.56 300 MET A N 1
ATOM 2474 C CA . MET A 1 300 ? 12.686 -7.836 -17.676 1.00 86.56 300 MET A CA 1
ATOM 2475 C C . MET A 1 300 ? 14.062 -7.357 -18.140 1.00 86.56 300 MET A C 1
ATOM 2477 O O . MET A 1 300 ? 14.362 -6.166 -18.066 1.00 86.56 300 MET A O 1
ATOM 2481 N N . ILE A 1 301 ? 14.879 -8.259 -18.683 1.00 83.62 301 ILE A N 1
ATOM 2482 C CA . ILE A 1 301 ? 16.178 -7.959 -19.292 1.00 83.62 301 ILE A CA 1
ATOM 2483 C C . ILE A 1 301 ? 16.006 -6.926 -20.405 1.00 83.62 301 ILE A C 1
ATOM 2485 O O . ILE A 1 301 ? 16.740 -5.935 -20.463 1.00 83.62 301 ILE A O 1
ATOM 2489 N N . TYR A 1 302 ? 15.021 -7.136 -21.280 1.00 87.44 302 TYR A N 1
ATOM 2490 C CA . TYR A 1 302 ? 14.695 -6.206 -22.352 1.00 87.44 302 TYR A CA 1
ATOM 2491 C C . TYR A 1 302 ? 14.360 -4.814 -21.802 1.00 87.44 302 TYR A C 1
ATOM 2493 O O . TYR A 1 302 ? 14.958 -3.820 -22.230 1.00 87.44 302 TYR A O 1
ATOM 2501 N N . TYR A 1 303 ? 13.469 -4.743 -20.808 1.00 89.00 303 TYR A N 1
ATOM 2502 C CA . TYR A 1 303 ? 13.109 -3.493 -20.146 1.00 89.00 303 TYR A CA 1
ATOM 2503 C C . TYR A 1 303 ? 14.324 -2.792 -19.524 1.00 89.00 303 TYR A C 1
ATOM 2505 O O . TYR A 1 303 ? 14.533 -1.604 -19.768 1.00 89.00 303 TYR A O 1
ATOM 2513 N N . PHE A 1 304 ? 15.163 -3.500 -18.763 1.00 85.12 304 PHE A N 1
ATOM 2514 C CA . PHE A 1 304 ? 16.328 -2.892 -18.115 1.00 85.12 304 PHE A CA 1
ATOM 2515 C C . PHE A 1 304 ? 17.370 -2.404 -19.122 1.00 85.12 304 PHE A C 1
ATOM 2517 O O . PHE A 1 304 ? 17.946 -1.331 -18.937 1.00 85.12 304 PHE A O 1
ATOM 2524 N N . ASN A 1 305 ? 17.582 -3.133 -20.220 1.00 84.94 305 ASN A N 1
ATOM 2525 C CA . ASN A 1 305 ? 18.446 -2.681 -21.309 1.00 84.94 305 ASN A CA 1
ATOM 2526 C C . ASN A 1 305 ? 17.920 -1.390 -21.946 1.00 84.94 305 ASN A C 1
ATOM 2528 O O . ASN A 1 305 ? 18.690 -0.452 -22.168 1.00 84.94 305 ASN A O 1
ATOM 2532 N N . TRP A 1 306 ? 16.614 -1.316 -22.206 1.00 91.44 306 TRP A N 1
ATOM 2533 C CA . TRP A 1 306 ? 15.973 -0.097 -22.692 1.00 91.44 306 TRP A CA 1
ATOM 2534 C C . TRP A 1 306 ? 16.099 1.058 -21.684 1.00 91.44 306 TRP A C 1
ATOM 2536 O O . TRP A 1 306 ? 16.552 2.146 -22.042 1.00 91.44 306 TRP A O 1
ATOM 2546 N N . HIS A 1 307 ? 15.806 0.812 -20.406 1.00 87.12 307 HIS A N 1
ATOM 2547 C CA . HIS A 1 307 ? 15.892 1.810 -19.335 1.00 87.12 307 HIS A CA 1
ATOM 2548 C C . HIS A 1 307 ? 17.313 2.353 -19.159 1.00 87.12 307 HIS A C 1
ATOM 2550 O O . HIS A 1 307 ? 17.524 3.552 -18.981 1.00 87.12 307 HIS A O 1
ATOM 2556 N N . ASN A 1 308 ? 18.324 1.492 -19.276 1.00 82.75 308 ASN A N 1
ATOM 2557 C CA . ASN A 1 308 ? 19.725 1.898 -19.212 1.00 82.75 308 ASN A CA 1
ATOM 2558 C C . ASN A 1 308 ? 20.128 2.789 -20.395 1.00 82.75 308 ASN A C 1
ATOM 2560 O O . ASN A 1 308 ? 20.868 3.756 -20.194 1.00 82.75 308 ASN A O 1
ATOM 2564 N N . LYS A 1 309 ? 19.610 2.528 -21.605 1.00 88.19 309 LYS A N 1
ATOM 2565 C CA . LYS A 1 309 ? 19.790 3.430 -22.758 1.00 88.19 309 LYS A CA 1
ATOM 2566 C C . LYS A 1 309 ? 19.158 4.799 -22.489 1.00 88.19 309 LYS A C 1
ATOM 2568 O O . LYS A 1 309 ? 19.824 5.814 -22.690 1.00 88.19 309 LYS A O 1
ATOM 2573 N N . VAL A 1 310 ? 17.925 4.826 -21.972 1.00 84.81 310 VAL A N 1
ATOM 2574 C CA . VAL A 1 310 ? 17.220 6.058 -21.567 1.00 84.81 310 VAL A CA 1
ATOM 2575 C C . VAL A 1 310 ? 18.041 6.835 -20.532 1.00 84.81 310 VAL A C 1
ATOM 2577 O O . VAL A 1 310 ? 18.311 8.019 -20.720 1.00 84.81 310 VAL A O 1
ATOM 2580 N N . LYS A 1 311 ? 18.527 6.174 -19.473 1.00 83.12 311 LYS A N 1
ATOM 2581 C CA . LYS A 1 311 ? 19.378 6.795 -18.442 1.00 83.12 311 LYS A CA 1
ATOM 2582 C C . LYS A 1 311 ? 20.683 7.351 -19.011 1.00 83.12 311 LYS A C 1
ATOM 2584 O O . LYS A 1 311 ? 21.084 8.456 -18.644 1.00 83.12 311 LYS A O 1
ATOM 2589 N N . ALA A 1 312 ? 21.365 6.600 -19.873 1.00 83.81 312 ALA A N 1
ATOM 2590 C CA . ALA A 1 312 ? 22.621 7.032 -20.482 1.00 83.81 312 ALA A CA 1
ATOM 2591 C C . ALA A 1 312 ? 22.425 8.282 -21.351 1.00 83.81 312 ALA A C 1
ATOM 2593 O O . ALA A 1 312 ? 23.205 9.233 -21.260 1.00 83.81 312 ALA A O 1
ATOM 2594 N N . GLU A 1 313 ? 21.360 8.308 -22.149 1.00 89.75 313 GLU A N 1
ATOM 2595 C CA . GLU A 1 313 ? 21.022 9.454 -22.985 1.00 89.75 313 GLU A CA 1
ATOM 2596 C C . GLU A 1 313 ? 20.573 10.659 -22.158 1.00 89.75 313 GLU A C 1
ATOM 2598 O O . GLU A 1 313 ? 21.080 11.759 -22.369 1.00 89.75 313 GLU A O 1
ATOM 2603 N N . PHE A 1 314 ? 19.734 10.455 -21.142 1.00 86.94 314 PHE A 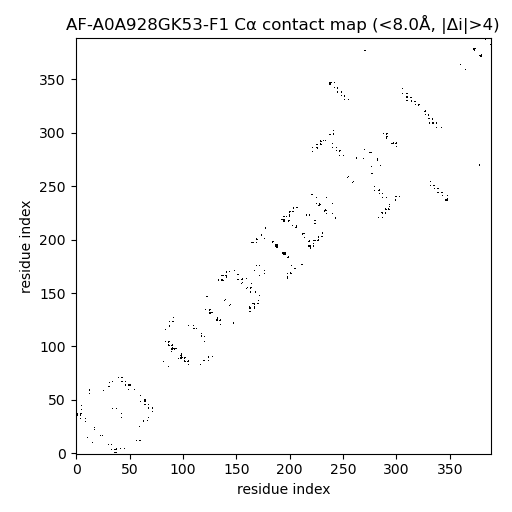N 1
ATOM 2604 C CA . PHE A 1 314 ? 19.371 11.505 -20.193 1.00 86.94 314 PHE A CA 1
ATOM 2605 C C . PHE A 1 314 ? 20.607 12.137 -19.541 1.00 86.94 314 PHE A C 1
ATOM 2607 O O . PHE A 1 314 ? 20.745 13.357 -19.546 1.00 86.94 314 PHE A O 1
ATOM 2614 N N . ARG A 1 315 ? 21.548 11.328 -19.030 1.00 84.12 315 ARG A N 1
ATOM 2615 C CA . ARG A 1 315 ? 22.799 11.824 -18.423 1.00 84.12 315 ARG A CA 1
ATOM 2616 C C . ARG A 1 315 ? 23.645 12.629 -19.408 1.00 84.12 315 ARG A C 1
ATOM 2618 O O . ARG A 1 315 ? 24.271 13.607 -19.008 1.00 84.12 315 ARG A O 1
ATOM 2625 N N . LYS A 1 316 ? 23.666 12.229 -20.683 1.00 90.56 316 LYS A N 1
ATOM 2626 C CA . LYS A 1 316 ? 24.366 12.955 -21.748 1.00 90.56 316 LYS A CA 1
ATOM 2627 C C . LYS A 1 316 ? 23.700 14.305 -22.031 1.00 90.56 316 LYS A C 1
ATOM 2629 O O . LYS A 1 316 ? 24.403 15.308 -22.106 1.00 90.56 316 LYS A O 1
ATOM 2634 N N . THR A 1 317 ? 22.375 14.334 -22.162 1.00 88.69 317 THR A N 1
ATOM 2635 C CA . THR A 1 317 ? 21.608 15.532 -22.542 1.00 88.69 317 THR A CA 1
ATOM 2636 C C . THR A 1 317 ? 21.452 16.522 -21.385 1.00 88.69 317 THR A C 1
ATOM 2638 O O . THR A 1 317 ? 21.522 17.728 -21.590 1.00 88.69 317 THR A O 1
ATOM 2641 N N . ALA A 1 318 ? 21.305 16.036 -20.152 1.00 86.69 318 ALA A N 1
ATOM 2642 C CA . ALA A 1 318 ? 21.112 16.858 -18.958 1.00 86.69 318 ALA A CA 1
ATOM 2643 C C . ALA A 1 318 ? 22.422 17.222 -18.230 1.00 86.69 318 ALA A C 1
ATOM 2645 O O . ALA A 1 318 ? 22.365 17.737 -17.115 1.00 86.69 318 ALA A O 1
ATOM 2646 N N . LYS A 1 319 ? 23.598 16.952 -18.823 1.00 87.00 319 LYS A N 1
ATOM 2647 C CA . LYS A 1 319 ? 24.917 17.082 -18.168 1.00 87.00 319 LYS A CA 1
ATOM 2648 C C . LYS A 1 319 ? 25.163 18.460 -17.540 1.00 87.00 319 LYS A C 1
ATOM 2650 O O . LYS A 1 319 ? 25.771 18.545 -16.478 1.00 87.00 319 LYS A O 1
ATOM 2655 N N . GLU A 1 320 ? 24.705 19.517 -18.200 1.00 89.88 320 GLU A N 1
ATOM 2656 C CA . GLU A 1 320 ? 24.940 20.913 -17.798 1.00 89.88 320 GLU A CA 1
ATOM 2657 C C . GLU A 1 320 ? 23.678 21.591 -17.247 1.00 89.88 320 GLU A C 1
ATOM 2659 O O . GLU A 1 320 ? 23.705 22.761 -16.875 1.00 89.88 320 GLU A O 1
ATOM 2664 N N . VAL A 1 321 ? 22.565 20.858 -17.165 1.00 85.69 321 VAL A N 1
ATOM 2665 C CA . VAL A 1 321 ? 21.279 21.398 -16.723 1.00 85.69 321 VAL A CA 1
ATOM 2666 C C . VAL A 1 321 ? 21.157 21.231 -15.217 1.00 85.69 321 VAL A C 1
ATOM 2668 O O . VAL A 1 321 ? 21.081 20.115 -14.705 1.00 85.69 321 VAL A O 1
ATOM 2671 N N . THR A 1 322 ? 21.138 22.348 -14.496 1.00 81.38 322 THR A N 1
ATOM 2672 C CA . THR A 1 322 ? 21.021 22.369 -13.031 1.00 81.38 322 THR A CA 1
ATOM 2673 C C . THR A 1 322 ? 19.581 22.529 -12.552 1.00 81.38 322 THR A C 1
ATOM 2675 O O . THR A 1 322 ? 19.261 22.064 -11.459 1.00 81.38 322 THR A O 1
ATOM 2678 N N . GLU A 1 323 ? 18.710 23.133 -13.365 1.00 85.19 323 GLU A N 1
ATOM 2679 C CA . GLU A 1 323 ? 17.301 23.359 -13.042 1.00 85.19 323 GLU A CA 1
ATOM 2680 C C . GLU A 1 323 ? 16.501 22.048 -13.081 1.00 85.19 323 GLU A C 1
ATOM 2682 O O . GLU A 1 323 ? 16.466 21.346 -14.095 1.00 85.19 323 GLU A O 1
ATOM 2687 N N . LEU A 1 324 ? 15.830 21.718 -11.974 1.00 78.44 324 LEU A N 1
ATOM 2688 C CA . LEU A 1 324 ? 15.093 20.462 -11.810 1.00 78.44 324 LEU A CA 1
ATOM 2689 C C . LEU A 1 324 ? 13.981 20.282 -12.856 1.00 78.44 324 LEU A C 1
ATOM 2691 O O . LEU A 1 324 ? 13.860 19.205 -13.436 1.00 78.44 324 LEU A O 1
ATOM 2695 N N . GLU A 1 325 ? 13.210 21.332 -13.136 1.00 79.94 325 GLU A N 1
ATOM 2696 C CA . GLU A 1 325 ? 12.110 21.288 -14.110 1.00 79.94 325 GLU A CA 1
ATOM 2697 C C . GLU A 1 325 ? 12.603 21.056 -15.539 1.00 79.94 325 GLU A C 1
ATOM 2699 O O . GLU A 1 325 ? 12.021 20.279 -16.300 1.00 79.94 325 GLU A O 1
ATOM 2704 N N . GLN A 1 326 ? 13.736 21.652 -15.902 1.00 83.31 326 GLN A N 1
ATOM 2705 C CA . GLN A 1 326 ? 14.347 21.409 -17.201 1.00 83.31 326 GLN A CA 1
ATOM 2706 C C . GLN A 1 326 ? 14.913 19.982 -17.295 1.00 83.31 326 GLN A C 1
ATOM 2708 O O . GLN A 1 326 ? 14.746 19.326 -18.324 1.00 83.31 326 GLN A O 1
ATOM 2713 N N . ARG A 1 327 ? 15.509 19.446 -16.217 1.00 80.25 327 ARG A N 1
ATOM 2714 C CA . ARG A 1 327 ? 15.940 18.035 -16.162 1.00 80.25 327 ARG A CA 1
ATOM 2715 C C . ARG A 1 327 ? 14.759 17.069 -16.285 1.00 80.25 327 ARG A C 1
ATOM 2717 O O . ARG A 1 327 ? 14.866 16.109 -17.044 1.00 80.25 327 ARG A O 1
ATOM 2724 N N . LYS A 1 328 ? 13.638 17.333 -15.600 1.00 81.44 328 LYS A N 1
ATOM 2725 C CA . LYS A 1 328 ? 12.376 16.579 -15.737 1.00 81.44 328 LYS A CA 1
ATOM 2726 C C . LYS A 1 328 ? 11.962 16.491 -17.204 1.00 81.44 328 LYS A C 1
ATOM 2728 O O . LYS A 1 328 ? 11.822 15.391 -17.731 1.00 81.44 328 LYS A O 1
ATOM 2733 N N . ARG A 1 329 ? 11.851 17.637 -17.884 1.00 83.88 329 ARG A N 1
ATOM 2734 C CA . ARG A 1 329 ? 11.470 17.702 -19.307 1.00 83.88 329 ARG A CA 1
ATOM 2735 C C . ARG A 1 329 ? 12.407 16.891 -20.198 1.00 83.88 329 ARG A C 1
ATOM 2737 O O . ARG A 1 329 ? 11.932 16.056 -20.958 1.00 83.88 329 ARG A O 1
ATOM 2744 N N . ILE A 1 330 ? 13.722 17.054 -20.036 1.00 85.38 330 ILE A N 1
ATOM 2745 C CA . ILE A 1 330 ? 14.717 16.295 -20.811 1.00 85.38 330 ILE A CA 1
ATOM 2746 C C . ILE A 1 330 ? 14.551 14.786 -20.601 1.00 85.38 330 ILE A C 1
ATOM 2748 O O . ILE A 1 330 ? 14.633 14.025 -21.560 1.00 85.38 330 ILE A O 1
ATOM 2752 N N . TYR A 1 331 ? 14.313 14.335 -19.367 1.00 84.06 331 TYR A N 1
ATOM 2753 C CA . TYR A 1 331 ? 14.101 12.915 -19.086 1.00 84.06 331 TYR A CA 1
ATOM 2754 C C . TYR A 1 331 ? 12.881 12.359 -19.836 1.00 84.06 331 TYR A C 1
ATOM 2756 O O . TYR A 1 331 ? 12.986 11.325 -20.498 1.00 84.06 331 TYR A O 1
ATOM 2764 N N . PHE A 1 332 ? 11.750 13.070 -19.803 1.00 85.56 332 PHE A N 1
ATOM 2765 C CA . PHE A 1 332 ? 10.543 12.663 -20.528 1.00 85.56 332 PHE A CA 1
ATOM 2766 C C . PHE A 1 332 ? 10.708 12.726 -22.044 1.00 85.56 332 PHE A C 1
ATOM 2768 O O . PHE A 1 332 ? 10.218 11.842 -22.744 1.00 85.56 332 PHE A O 1
ATOM 2775 N N . ASP A 1 333 ? 11.448 13.708 -22.556 1.00 87.31 333 ASP A N 1
ATOM 2776 C CA . ASP A 1 333 ? 11.764 13.796 -23.980 1.00 87.31 333 ASP A CA 1
ATOM 2777 C C . ASP A 1 333 ? 12.577 12.587 -24.449 1.00 87.31 333 ASP A C 1
ATOM 2779 O O . ASP A 1 333 ? 12.260 11.999 -25.485 1.00 87.31 333 ASP A O 1
ATOM 2783 N N . VAL A 1 334 ? 13.567 12.160 -23.660 1.00 88.00 334 VAL A N 1
ATOM 2784 C CA . VAL A 1 334 ? 14.353 10.953 -23.948 1.00 88.00 334 VAL A CA 1
ATOM 2785 C C . VAL A 1 334 ? 13.475 9.701 -23.903 1.00 88.00 334 VAL A C 1
ATOM 2787 O O . VAL A 1 334 ? 13.556 8.877 -24.816 1.00 88.00 334 VAL A O 1
ATOM 2790 N N . ILE A 1 335 ? 12.597 9.560 -22.899 1.00 87.94 335 ILE A N 1
ATOM 2791 C CA . ILE A 1 335 ? 11.624 8.455 -22.854 1.00 87.94 335 ILE A CA 1
ATOM 2792 C C . ILE A 1 335 ? 10.781 8.448 -24.131 1.00 87.94 335 ILE A C 1
ATOM 2794 O O . ILE A 1 335 ? 10.705 7.418 -24.796 1.00 87.94 335 ILE A O 1
ATOM 2798 N N . ARG A 1 336 ? 10.195 9.587 -24.519 1.00 87.50 336 ARG A N 1
ATOM 2799 C CA . ARG A 1 336 ? 9.323 9.702 -25.698 1.00 87.50 336 ARG A CA 1
ATOM 2800 C C . ARG A 1 336 ? 10.046 9.323 -26.989 1.00 87.50 336 ARG A C 1
ATOM 2802 O O . ARG A 1 336 ? 9.465 8.651 -27.835 1.00 87.50 336 ARG A O 1
ATOM 2809 N N . GLN A 1 337 ? 11.307 9.725 -27.137 1.00 89.94 337 GLN A N 1
ATOM 2810 C CA . GLN A 1 337 ? 12.124 9.386 -28.305 1.00 89.94 337 GLN A CA 1
ATOM 2811 C C . GLN A 1 337 ? 12.470 7.892 -28.363 1.00 89.94 337 GLN A C 1
ATOM 2813 O O . GLN A 1 337 ? 12.518 7.314 -29.447 1.00 89.94 337 GLN A O 1
ATOM 2818 N N . ARG A 1 338 ? 12.685 7.254 -27.208 1.00 88.69 338 ARG A N 1
ATOM 2819 C CA . ARG A 1 338 ? 13.090 5.842 -27.103 1.00 88.69 338 ARG A CA 1
ATOM 2820 C C . ARG A 1 338 ? 11.935 4.857 -27.024 1.00 88.69 338 ARG A C 1
ATOM 2822 O O . ARG A 1 338 ? 12.138 3.669 -27.265 1.00 88.69 338 ARG A O 1
ATOM 2829 N N . LEU A 1 339 ? 10.741 5.302 -26.661 1.00 88.38 339 LEU A N 1
ATOM 2830 C CA . LEU A 1 339 ? 9.600 4.416 -26.469 1.00 88.38 339 LEU A CA 1
ATOM 2831 C C . LEU A 1 339 ? 9.150 3.711 -27.765 1.00 88.38 339 LEU A C 1
ATOM 2833 O O . LEU A 1 339 ? 8.897 2.509 -27.701 1.00 88.38 339 LEU A O 1
ATOM 2837 N N . PRO A 1 340 ? 9.133 4.363 -28.949 1.00 88.12 340 PRO A N 1
ATOM 2838 C CA . PRO A 1 340 ? 8.844 3.675 -30.207 1.00 88.12 340 PRO A CA 1
ATOM 2839 C C . PRO A 1 340 ? 9.834 2.545 -30.530 1.00 88.12 340 PRO A C 1
ATOM 2841 O O . PRO A 1 340 ? 9.411 1.512 -31.037 1.00 88.12 340 PRO A O 1
ATOM 2844 N N . GLU A 1 341 ? 11.128 2.704 -30.202 1.00 86.81 341 GLU A N 1
ATOM 2845 C CA . GLU A 1 341 ? 12.148 1.643 -30.346 1.00 86.81 341 GLU A CA 1
ATOM 2846 C C . GLU A 1 341 ? 11.795 0.430 -29.473 1.00 86.81 341 GLU A C 1
ATOM 2848 O O . GLU A 1 341 ? 11.884 -0.703 -29.939 1.00 86.81 341 GLU A O 1
ATOM 2853 N N . ALA A 1 342 ? 11.357 0.664 -28.232 1.00 83.56 342 ALA A N 1
ATOM 2854 C CA . ALA A 1 342 ? 10.940 -0.390 -27.305 1.00 83.56 342 ALA A CA 1
ATOM 2855 C C . ALA A 1 342 ? 9.690 -1.139 -27.792 1.00 83.56 342 ALA A C 1
ATOM 2857 O O . ALA A 1 342 ? 9.646 -2.365 -27.779 1.00 83.56 342 ALA A O 1
ATOM 2858 N N . ILE A 1 343 ? 8.678 -0.397 -28.250 1.00 79.88 343 ILE A N 1
ATOM 2859 C CA . ILE A 1 343 ? 7.416 -0.980 -28.719 1.00 79.88 343 ILE A CA 1
ATOM 2860 C C . ILE A 1 343 ? 7.623 -1.756 -30.028 1.00 79.88 343 ILE A C 1
ATOM 2862 O O . ILE A 1 343 ? 7.029 -2.813 -30.209 1.00 79.88 343 ILE A O 1
ATOM 2866 N N . ALA A 1 344 ? 8.468 -1.262 -30.937 1.00 79.06 344 ALA A N 1
ATOM 2867 C CA . ALA A 1 344 ? 8.747 -1.928 -32.210 1.00 79.06 344 ALA A CA 1
ATOM 2868 C C . ALA A 1 344 ? 9.744 -3.093 -32.083 1.00 79.06 344 ALA A C 1
ATOM 2870 O O . ALA A 1 344 ? 9.687 -4.044 -32.859 1.00 79.06 344 ALA A O 1
ATOM 2871 N N . GLY A 1 345 ? 10.688 -3.000 -31.141 1.00 69.75 345 GLY A N 1
ATOM 2872 C CA . GLY A 1 345 ? 11.776 -3.962 -30.969 1.00 69.75 345 GLY A CA 1
ATOM 2873 C C . GLY A 1 345 ? 11.395 -5.221 -30.192 1.00 69.75 345 GLY A C 1
ATOM 2874 O O . GLY A 1 345 ? 12.167 -6.178 -30.207 1.00 69.75 345 GLY A O 1
ATOM 2875 N N . TYR A 1 346 ? 10.241 -5.234 -29.525 1.00 66.94 346 TYR A N 1
ATOM 2876 C CA . TYR A 1 346 ? 9.657 -6.440 -28.953 1.00 66.94 346 TYR A CA 1
ATOM 2877 C C . TYR A 1 346 ? 8.465 -6.844 -29.834 1.00 66.94 346 TYR A C 1
ATOM 2879 O O . TYR A 1 346 ? 7.447 -6.153 -29.816 1.00 66.94 346 TYR A O 1
ATOM 2887 N N . PRO A 1 347 ? 8.577 -7.890 -30.674 1.00 54.53 347 PRO A N 1
ATOM 2888 C CA . PRO A 1 347 ? 7.494 -8.271 -31.567 1.00 54.53 347 PRO A CA 1
ATOM 2889 C C . PRO A 1 347 ? 6.281 -8.717 -30.741 1.00 54.53 347 PRO A C 1
ATOM 2891 O O . PRO A 1 347 ? 6.236 -9.835 -30.239 1.00 54.53 347 PRO A O 1
ATOM 2894 N N . PHE A 1 348 ? 5.278 -7.842 -30.632 1.00 53.84 348 PHE A N 1
ATOM 2895 C CA . PHE A 1 348 ? 3.912 -8.186 -30.232 1.00 53.84 348 PHE A CA 1
ATOM 2896 C C . PHE A 1 348 ? 3.293 -9.047 -31.334 1.00 53.84 348 PHE A C 1
ATOM 2898 O O . PHE A 1 348 ? 2.499 -8.572 -32.141 1.00 53.84 348 PHE A O 1
ATOM 2905 N N . ASN A 1 349 ? 3.748 -10.289 -31.462 1.00 42.88 349 ASN A N 1
ATOM 2906 C CA . ASN A 1 349 ? 3.256 -11.209 -32.470 1.00 42.88 349 ASN A CA 1
ATOM 2907 C C . ASN A 1 349 ? 2.659 -12.416 -31.754 1.00 42.88 349 ASN A C 1
ATOM 2909 O O . ASN A 1 349 ? 3.391 -13.222 -31.181 1.00 42.88 349 ASN A O 1
ATOM 2913 N N . GLU A 1 350 ? 1.336 -12.569 -31.856 1.00 40.22 350 GLU A N 1
ATOM 2914 C CA . GLU A 1 350 ? 0.523 -13.680 -31.321 1.00 40.22 350 GLU A CA 1
ATOM 2915 C C . GLU A 1 350 ? 0.991 -15.085 -31.772 1.00 40.22 350 GLU A C 1
ATOM 2917 O O . GLU A 1 350 ? 0.431 -16.098 -31.365 1.00 40.22 350 GLU A O 1
ATOM 2922 N N . GLN A 1 351 ? 2.023 -15.177 -32.616 1.00 37.16 351 GLN A N 1
ATOM 2923 C CA . GLN A 1 351 ? 2.526 -16.414 -33.213 1.00 37.16 351 GLN A CA 1
ATOM 2924 C C . GLN A 1 351 ? 3.945 -16.808 -32.774 1.00 37.16 351 GLN A C 1
ATOM 2926 O O . GLN A 1 351 ? 4.425 -17.863 -33.190 1.00 37.16 351 GLN A O 1
ATOM 2931 N N . GLN A 1 352 ? 4.625 -16.036 -31.917 1.00 36.62 352 GLN A N 1
ATOM 2932 C CA . GLN A 1 352 ? 5.911 -16.456 -31.341 1.00 36.62 352 GLN A CA 1
ATOM 2933 C C . GLN A 1 352 ? 5.703 -17.229 -30.030 1.00 36.62 352 GLN A C 1
ATOM 2935 O O . GLN A 1 352 ? 6.041 -16.788 -28.936 1.00 36.62 352 GLN A O 1
ATOM 2940 N N . LEU A 1 353 ? 5.144 -18.436 -30.173 1.00 35.75 353 LEU A N 1
ATOM 2941 C CA . LEU A 1 353 ? 5.288 -19.521 -29.203 1.00 35.75 353 LEU A CA 1
ATOM 2942 C C . LEU A 1 353 ? 6.773 -19.841 -29.051 1.00 35.75 353 LEU A C 1
ATOM 2944 O O . LEU A 1 353 ? 7.309 -20.504 -29.931 1.00 35.75 353 LEU A O 1
ATOM 2948 N N . CYS A 1 354 ? 7.373 -19.405 -27.940 1.00 31.56 354 CYS A N 1
ATOM 2949 C CA . CYS A 1 354 ? 8.736 -19.707 -27.499 1.00 31.56 354 CYS A CA 1
ATOM 2950 C C . CYS A 1 354 ? 9.842 -19.382 -28.533 1.00 31.56 354 CYS A C 1
ATOM 2952 O O . CYS A 1 354 ? 9.795 -19.795 -29.692 1.00 31.56 354 CYS A O 1
ATOM 2954 N N . PRO A 1 355 ? 10.954 -18.748 -28.129 1.00 32.84 355 PRO A N 1
ATOM 2955 C CA . PRO A 1 355 ? 12.208 -19.082 -28.787 1.00 32.84 355 PRO A CA 1
ATOM 2956 C C . PRO A 1 355 ? 12.294 -20.613 -28.777 1.00 32.84 355 PRO A C 1
ATOM 2958 O O . PRO A 1 355 ? 12.160 -21.220 -27.713 1.00 32.84 355 PRO A O 1
ATOM 2961 N N . LYS A 1 356 ? 12.448 -21.255 -29.944 1.00 35.72 356 LYS A N 1
ATOM 2962 C CA . LYS A 1 356 ? 12.977 -22.622 -29.943 1.00 35.72 356 LYS A CA 1
ATOM 2963 C C . LYS A 1 356 ? 14.223 -22.574 -29.069 1.00 35.72 356 LYS A C 1
ATOM 2965 O O . LYS A 1 356 ? 14.960 -21.593 -29.170 1.00 35.72 356 LYS A O 1
ATOM 2970 N N . ASP A 1 357 ? 14.382 -23.564 -28.198 1.00 38.31 357 ASP A N 1
ATOM 2971 C CA . ASP A 1 357 ? 15.538 -23.758 -27.324 1.00 38.31 357 ASP A CA 1
ATOM 2972 C C . ASP A 1 357 ? 16.838 -23.886 -28.145 1.00 38.31 357 ASP A C 1
ATOM 2974 O O . ASP A 1 357 ? 17.480 -24.932 -28.193 1.00 38.31 357 ASP A O 1
ATOM 2978 N N . ASP A 1 358 ? 17.239 -22.818 -28.823 1.00 40.56 358 ASP A N 1
ATOM 2979 C CA . ASP A 1 358 ? 18.507 -22.693 -29.507 1.00 40.56 358 ASP A CA 1
ATOM 2980 C C . ASP A 1 358 ? 19.506 -22.215 -28.446 1.00 40.56 358 ASP A C 1
ATOM 2982 O O . ASP A 1 358 ? 19.725 -21.024 -28.238 1.00 40.56 358 ASP A O 1
ATOM 2986 N N . GLU A 1 359 ? 20.042 -23.192 -27.707 1.00 43.69 359 GLU A N 1
ATOM 2987 C CA . GLU A 1 359 ? 21.286 -23.168 -26.921 1.00 43.69 359 GLU A CA 1
ATOM 2988 C C . GLU A 1 359 ? 21.711 -21.814 -26.304 1.00 43.69 359 GLU A C 1
ATOM 2990 O O . GLU A 1 359 ? 22.871 -21.368 -26.397 1.00 43.69 359 GLU A O 1
ATOM 2995 N N . ILE A 1 360 ? 20.819 -21.198 -25.528 1.00 44.88 360 ILE A N 1
ATOM 2996 C CA . ILE A 1 360 ? 21.286 -20.536 -24.311 1.00 44.88 360 ILE A CA 1
ATOM 2997 C C . ILE A 1 360 ? 21.537 -21.667 -23.323 1.00 44.88 360 ILE A C 1
ATOM 2999 O O . ILE A 1 360 ? 20.646 -22.100 -22.601 1.00 44.88 360 ILE A O 1
ATOM 3003 N N . THR A 1 361 ? 22.757 -22.204 -23.351 1.00 52.62 361 THR A N 1
ATOM 3004 C CA . THR A 1 361 ? 23.185 -23.170 -22.344 1.00 52.62 361 THR A CA 1
ATOM 3005 C C . THR A 1 361 ? 22.958 -22.564 -20.962 1.00 52.62 361 THR A C 1
ATOM 3007 O O . THR A 1 361 ? 23.133 -21.359 -20.769 1.00 52.62 361 THR A O 1
ATOM 3010 N N . GLU A 1 362 ? 22.582 -23.391 -19.993 1.00 53.84 362 GLU A N 1
ATOM 3011 C CA . GLU A 1 362 ? 22.362 -23.005 -18.592 1.00 53.84 362 GLU A CA 1
ATOM 3012 C C . GLU A 1 362 ? 23.517 -22.133 -18.052 1.00 53.84 362 GLU A C 1
ATOM 3014 O O . GLU A 1 362 ? 23.307 -21.150 -17.352 1.00 53.84 362 GLU A O 1
ATOM 3019 N N . THR A 1 363 ? 24.738 -22.384 -18.536 1.00 53.78 363 THR A N 1
ATOM 3020 C CA . THR A 1 363 ? 25.948 -21.589 -18.283 1.00 53.78 363 THR A CA 1
ATOM 3021 C C . THR A 1 363 ? 25.905 -20.154 -18.829 1.00 53.78 363 THR A C 1
ATOM 3023 O O . THR A 1 363 ? 26.377 -19.236 -18.164 1.00 53.78 363 THR A O 1
ATOM 3026 N N . LYS A 1 364 ? 25.371 -19.923 -20.037 1.00 52.91 364 LYS A N 1
ATOM 3027 C CA . LYS A 1 364 ? 25.212 -18.569 -20.603 1.00 52.91 364 LYS A CA 1
ATOM 3028 C C . LYS A 1 364 ? 24.134 -17.786 -19.859 1.00 52.91 364 LYS A C 1
ATOM 3030 O O . LYS A 1 364 ? 24.308 -16.590 -19.652 1.00 52.91 364 LYS A O 1
ATOM 3035 N N . ARG A 1 365 ? 23.055 -18.462 -19.449 1.00 50.66 365 ARG A N 1
ATOM 3036 C CA . ARG A 1 365 ? 21.980 -17.870 -18.643 1.00 50.66 365 ARG A CA 1
ATOM 3037 C C . ARG A 1 365 ? 22.492 -17.472 -17.260 1.00 50.66 365 ARG A C 1
ATOM 3039 O O . ARG A 1 365 ? 22.365 -16.310 -16.899 1.00 50.66 365 ARG A O 1
ATOM 3046 N N . ALA A 1 366 ? 23.166 -18.384 -16.559 1.00 65.62 366 ALA A N 1
ATOM 3047 C CA . ALA A 1 366 ? 23.755 -18.127 -15.244 1.00 65.62 366 ALA A CA 1
ATOM 3048 C C . ALA A 1 366 ? 24.756 -16.963 -15.277 1.00 65.62 366 ALA A C 1
ATOM 3050 O O . ALA A 1 366 ? 24.631 -16.021 -14.504 1.00 65.62 366 ALA A O 1
ATOM 3051 N N . LYS A 1 367 ? 25.685 -16.966 -16.242 1.00 64.88 367 LYS A N 1
ATOM 3052 C CA . LYS A 1 367 ? 26.670 -15.885 -16.392 1.00 64.88 367 LYS A CA 1
ATOM 3053 C C . LYS A 1 367 ? 26.022 -14.533 -16.701 1.00 64.88 367 LYS A C 1
ATOM 3055 O O . LYS A 1 367 ? 26.507 -13.491 -16.280 1.00 64.88 367 LYS A O 1
ATOM 3060 N N . PHE A 1 368 ? 24.931 -14.533 -17.458 1.00 58.94 368 PHE A N 1
ATOM 3061 C CA . PHE A 1 368 ? 24.220 -13.308 -17.790 1.00 58.94 368 PHE A CA 1
ATOM 3062 C C . PHE A 1 368 ? 23.407 -12.761 -16.608 1.00 58.94 368 PHE A C 1
ATOM 3064 O O . PHE A 1 368 ? 23.396 -11.549 -16.398 1.00 58.94 368 PHE A O 1
ATOM 3071 N N . ILE A 1 369 ? 22.773 -13.641 -15.824 1.00 56.88 369 ILE A N 1
ATOM 3072 C CA . ILE A 1 369 ? 22.116 -13.283 -14.558 1.00 56.88 369 ILE A CA 1
ATOM 3073 C C . ILE A 1 369 ? 23.151 -12.714 -13.583 1.00 56.88 369 ILE A C 1
ATOM 3075 O O . ILE A 1 369 ? 22.923 -11.641 -13.037 1.00 56.88 369 ILE A O 1
ATOM 3079 N N . GLU A 1 370 ? 24.316 -13.352 -13.451 1.00 69.75 370 GLU A N 1
ATOM 3080 C CA . GLU A 1 370 ? 25.443 -12.867 -12.643 1.00 69.75 370 GLU A CA 1
ATOM 3081 C C . GLU A 1 370 ? 25.886 -11.460 -13.088 1.00 69.75 370 GLU A C 1
ATOM 3083 O O . GLU A 1 370 ? 25.909 -10.531 -12.285 1.00 69.75 370 GLU A O 1
ATOM 3088 N N . GLU A 1 371 ? 26.097 -11.241 -14.392 1.00 63.22 371 GLU A N 1
ATOM 3089 C CA . GLU A 1 371 ? 26.445 -9.917 -14.924 1.00 63.22 371 GLU A CA 1
ATOM 3090 C C . GLU A 1 371 ? 25.353 -8.852 -14.705 1.00 63.22 371 GLU A C 1
ATOM 3092 O O . GLU A 1 371 ? 25.659 -7.659 -14.615 1.00 63.22 371 GLU A O 1
ATOM 3097 N N . LEU A 1 372 ? 24.078 -9.246 -14.681 1.00 52.03 372 LEU A N 1
ATOM 3098 C CA . LEU A 1 372 ? 22.953 -8.354 -14.398 1.00 52.03 372 LEU A CA 1
ATOM 3099 C C . LEU A 1 372 ? 22.855 -8.011 -12.919 1.00 52.03 372 LEU A C 1
ATOM 3101 O O . LEU A 1 372 ? 22.634 -6.844 -12.602 1.00 52.03 372 LEU A O 1
ATOM 3105 N N . CYS A 1 373 ? 23.048 -8.991 -12.041 1.00 62.12 373 CYS A N 1
ATOM 3106 C CA . CYS A 1 373 ? 23.141 -8.798 -10.600 1.00 62.12 373 CYS A CA 1
ATOM 3107 C C . CYS A 1 373 ? 24.302 -7.856 -10.252 1.00 62.12 373 CYS A C 1
ATOM 3109 O O . CYS A 1 373 ? 24.112 -6.903 -9.497 1.00 62.12 373 CYS A O 1
ATOM 3111 N N . ASP A 1 374 ? 25.457 -8.029 -10.898 1.00 65.00 374 ASP A N 1
ATOM 3112 C CA . ASP A 1 374 ? 26.627 -7.162 -10.726 1.00 65.00 374 ASP A CA 1
ATOM 3113 C C . ASP A 1 374 ? 26.366 -5.717 -11.177 1.00 65.00 374 ASP A C 1
ATOM 3115 O O . ASP A 1 374 ? 26.809 -4.752 -10.549 1.00 65.00 374 ASP A O 1
ATOM 3119 N N . LYS A 1 375 ? 25.649 -5.543 -12.294 1.00 59.72 375 LYS A N 1
ATOM 3120 C CA . LYS A 1 375 ? 25.349 -4.219 -12.870 1.00 59.72 375 LYS A CA 1
ATOM 3121 C C . LYS A 1 375 ? 24.127 -3.556 -12.237 1.00 59.72 375 LYS A C 1
ATOM 3123 O O . LYS A 1 375 ? 23.932 -2.352 -12.422 1.00 59.72 375 LYS A O 1
ATOM 3128 N N . ASN A 1 376 ? 23.295 -4.318 -11.534 1.00 54.50 376 ASN A N 1
ATOM 3129 C CA . ASN A 1 376 ? 22.058 -3.855 -10.929 1.00 54.50 376 ASN A CA 1
ATOM 3130 C C . ASN A 1 376 ? 21.868 -4.501 -9.544 1.00 54.50 376 ASN A C 1
ATOM 3132 O O . ASN A 1 376 ? 21.164 -5.506 -9.425 1.00 54.50 376 ASN A O 1
ATOM 3136 N N . PRO A 1 377 ? 22.435 -3.892 -8.484 1.00 61.44 377 PRO A N 1
ATOM 3137 C CA . PRO A 1 377 ? 22.346 -4.413 -7.119 1.00 61.44 377 PRO A CA 1
ATOM 3138 C C . PRO A 1 377 ? 20.904 -4.624 -6.638 1.00 61.44 377 PRO A C 1
ATOM 3140 O O . PRO A 1 377 ? 20.639 -5.531 -5.859 1.00 61.44 377 PRO A O 1
ATOM 3143 N N . VAL A 1 378 ? 19.957 -3.828 -7.150 1.00 49.56 378 VAL A N 1
ATOM 3144 C CA . VAL A 1 378 ? 18.522 -3.951 -6.845 1.00 49.56 378 VAL A CA 1
ATOM 3145 C C . VAL A 1 378 ? 17.942 -5.242 -7.423 1.00 49.56 378 VAL A C 1
ATOM 3147 O O . VAL A 1 378 ? 17.116 -5.897 -6.796 1.00 49.56 378 VAL A O 1
ATOM 3150 N N . PHE A 1 379 ? 18.381 -5.628 -8.621 1.00 52.59 379 PHE A N 1
ATOM 3151 C CA . PHE A 1 379 ? 17.962 -6.876 -9.249 1.00 52.59 379 PHE A CA 1
ATOM 3152 C C . PHE A 1 379 ? 18.542 -8.091 -8.516 1.00 52.59 379 PHE A C 1
ATOM 3154 O O . PHE A 1 379 ? 17.820 -9.061 -8.298 1.00 52.59 379 PHE A O 1
ATOM 3161 N N . ALA A 1 380 ? 19.796 -7.994 -8.059 1.00 63.59 380 ALA A N 1
ATOM 3162 C CA . ALA A 1 380 ? 20.423 -9.009 -7.214 1.00 63.59 380 ALA A CA 1
ATOM 3163 C C . ALA A 1 380 ? 19.666 -9.195 -5.8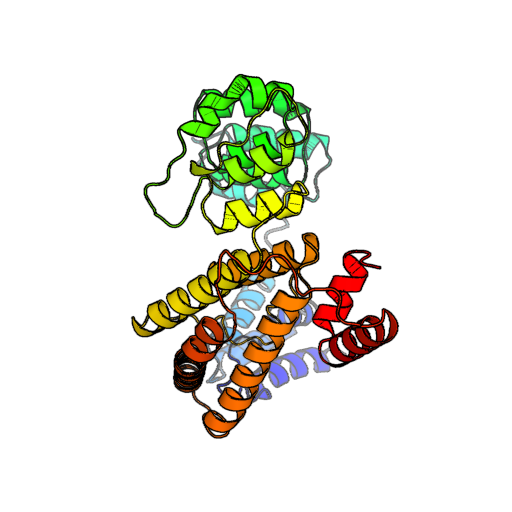88 1.00 63.59 380 ALA A C 1
ATOM 3165 O O . ALA A 1 380 ? 19.333 -10.318 -5.523 1.00 63.59 380 ALA A O 1
ATOM 3166 N N . GLU A 1 381 ? 19.322 -8.095 -5.209 1.00 57.66 381 GLU A N 1
ATOM 3167 C CA . GLU A 1 381 ? 18.546 -8.122 -3.963 1.00 57.66 381 GLU A CA 1
ATOM 3168 C C . GLU A 1 381 ? 17.130 -8.683 -4.174 1.00 57.66 381 GLU A C 1
ATOM 3170 O O . GLU A 1 381 ? 16.617 -9.405 -3.322 1.00 57.66 381 GLU A O 1
ATOM 3175 N N . MET A 1 382 ? 16.490 -8.394 -5.313 1.00 54.62 382 MET A N 1
ATOM 3176 C CA . MET A 1 382 ? 15.189 -8.977 -5.655 1.00 54.62 382 MET A CA 1
ATOM 3177 C C . MET A 1 382 ? 15.265 -10.486 -5.904 1.00 54.62 382 MET A C 1
ATOM 3179 O O . MET A 1 382 ? 14.387 -11.199 -5.430 1.00 54.62 382 MET A O 1
ATOM 3183 N N . ILE A 1 383 ? 16.272 -10.972 -6.638 1.00 61.66 383 ILE A N 1
ATOM 3184 C CA . ILE A 1 383 ? 16.470 -12.413 -6.872 1.00 61.66 383 ILE A CA 1
ATOM 3185 C C . ILE A 1 383 ? 16.696 -13.137 -5.540 1.00 61.66 383 ILE A C 1
ATOM 3187 O O . ILE A 1 383 ? 16.022 -14.130 -5.272 1.00 61.66 383 ILE A O 1
ATOM 3191 N N . ASP A 1 384 ? 17.567 -12.586 -4.689 1.00 67.56 384 ASP A N 1
ATOM 3192 C CA . ASP A 1 384 ? 17.905 -13.143 -3.375 1.00 67.56 384 ASP A CA 1
ATOM 3193 C C . ASP A 1 384 ? 16.679 -13.192 -2.442 1.00 67.56 384 ASP A C 1
ATOM 3195 O O . ASP A 1 384 ? 16.357 -14.232 -1.872 1.00 67.56 384 ASP A O 1
ATOM 3199 N N . LYS A 1 385 ? 15.899 -12.102 -2.364 1.00 53.66 385 LYS A N 1
ATOM 3200 C CA . LYS A 1 385 ? 14.662 -12.047 -1.559 1.00 53.66 385 LYS A CA 1
ATOM 3201 C C . LYS A 1 385 ? 13.545 -12.967 -2.058 1.00 53.66 385 LYS A C 1
ATOM 3203 O O . LYS A 1 385 ? 12.622 -13.251 -1.295 1.00 53.66 385 LYS A O 1
ATOM 3208 N N . LEU A 1 386 ? 13.566 -13.360 -3.331 1.00 49.62 386 LEU A N 1
ATOM 3209 C CA . LEU A 1 386 ? 12.519 -14.173 -3.954 1.00 49.62 386 LEU A CA 1
ATOM 3210 C C . LEU A 1 386 ? 12.883 -15.660 -4.059 1.00 49.62 386 LEU A C 1
ATOM 3212 O O . LEU A 1 386 ? 12.058 -16.416 -4.571 1.00 49.62 386 LEU A O 1
ATOM 3216 N N . GLU A 1 387 ? 14.062 -16.073 -3.576 1.00 66.19 387 GLU A N 1
ATOM 3217 C CA . GLU A 1 387 ? 14.559 -17.459 -3.650 1.00 66.19 387 GLU A CA 1
ATOM 3218 C C . GLU A 1 387 ? 14.457 -18.037 -5.078 1.00 66.19 387 GLU A C 1
ATOM 3220 O O . GLU A 1 387 ? 14.016 -19.168 -5.299 1.00 66.19 387 GLU A O 1
ATOM 3225 N N . LEU A 1 388 ? 14.786 -17.217 -6.083 1.00 50.44 388 LEU A N 1
ATOM 3226 C CA . LEU A 1 388 ? 14.765 -17.633 -7.483 1.00 50.44 388 LEU A CA 1
ATOM 3227 C C . LEU A 1 388 ? 16.100 -18.312 -7.826 1.00 50.44 388 LEU A C 1
ATOM 3229 O O . LEU A 1 388 ? 17.093 -17.618 -8.028 1.00 50.44 388 LEU A O 1
ATOM 3233 N N . ASP A 1 389 ? 16.088 -19.650 -7.872 1.00 49.72 389 ASP A N 1
ATOM 3234 C CA . ASP A 1 389 ? 17.204 -20.500 -8.338 1.00 49.72 389 ASP A CA 1
ATOM 3235 C C . ASP A 1 389 ? 17.535 -20.311 -9.829 1.00 49.72 389 ASP A C 1
ATOM 3237 O O . ASP A 1 389 ? 16.586 -20.337 -10.661 1.00 49.72 389 ASP A O 1
#

Secondary structure (DSSP, 8-state):
-HHHHHHHHHHHHHH----TT-TT---HHHHHHHHTTS-HHHHHHHHHHHHH---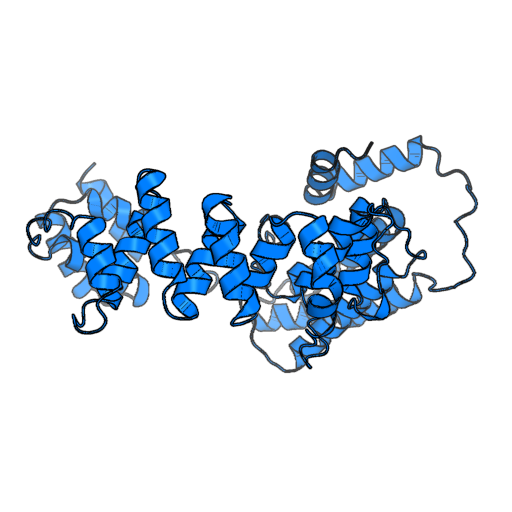S-HHHHHHHHHHHHHHHS----------HHHHHHHHH-GGGS-HHHHHHHHHHHGGGS-HHHHHHHHHHHHTS-HHHHHHHHHHHHHS--GGGHHHHHHHHHH---HHHHHHHHHHS-HHHHHHTHHHHHT---SSTT---HHHHHHHHHHTT-TT----GGGS-HHHHHHHHHHHT----TTHHHHHHHHHHHHHHHHGGGT---TTTT-TTTTS-SS--S-HHHHHHHHHHHHHHHTT-HHHHHHHHHHHHHHHHHHHHHTTT---HHHHHHHHHHHHHHHHHHHHHHS---TT----------HHHHHHHHHHHHHH-HHHHHHHHHTT--

Radius of gyration: 27.33 Å; Cα contacts (8 Å, |Δi|>4): 250; chains: 1; bounding box: 55×63×69 Å

Mean predicted aligned error: 15.06 Å

Sequence (389 aa):
MRKTAFEHILQKLNGEQITDKYPDAFDRDEIRMLLYTLDKESLQSLKQELEFSNYRYRDATRYTVRCIDKMLSPVAVPLRNEDIGTLIRLFRDKKSKKVTYAKDKLKERYAHQSHATQRKIIDAFLDGAMSDRKWAYNILYGNWDSHFTDKIDALWQKQPEEACRRVIVKHMSEEYLLQHQEAWKTSYSDSFRSSSAAYKYVCIRLAKNPAFTIDYDRLCEGDYYEVMAKTGGKVPPGDILGYLFRTIAEYAKEMESGDPLDTLFNDDIFLNDEPHGTDFHSRINATLYSMALMKMENEMIYYFNWHNKVKAEFRKTAKEVTELEQRKRIYFDVIRQRLPEAIAGYPFNEQQLCPKDDEITETKRAKFIEELCDKNPVFAEMIDKLELD